Protein AF-A0A831YJP1-F1 (afdb_monomer)

Structure (mmCIF, N/CA/C/O backbone):
data_AF-A0A831YJP1-F1
#
_entry.id   AF-A0A831YJP1-F1
#
loop_
_atom_site.group_PDB
_atom_site.id
_atom_site.type_symbol
_atom_site.label_atom_id
_atom_site.label_alt_id
_atom_site.label_comp_id
_atom_site.label_asym_id
_atom_site.label_entity_id
_atom_site.label_seq_id
_atom_site.pdbx_PDB_ins_code
_atom_site.Cartn_x
_atom_site.Cartn_y
_atom_site.Cartn_z
_atom_site.occupancy
_atom_site.B_iso_or_equiv
_atom_site.auth_seq_id
_atom_site.auth_comp_id
_atom_site.auth_asym_id
_atom_site.auth_atom_id
_atom_site.pdbx_PDB_model_num
ATOM 1 N N . MET A 1 1 ? -65.475 -34.849 48.792 1.00 27.17 1 MET A N 1
ATOM 2 C CA . MET A 1 1 ? -64.487 -34.614 49.869 1.00 27.17 1 MET A CA 1
ATOM 3 C C . MET A 1 1 ? -63.079 -34.655 49.273 1.00 27.17 1 MET A C 1
ATOM 5 O O . MET A 1 1 ? -62.929 -35.262 48.223 1.00 27.17 1 MET A O 1
ATOM 9 N N . PRO A 1 2 ? -62.137 -33.878 49.832 1.00 44.00 2 PRO A N 1
ATOM 10 C CA . PRO A 1 2 ? -61.157 -33.043 49.120 1.00 44.00 2 PRO A CA 1
ATOM 11 C C . PRO A 1 2 ? -59.843 -33.809 48.836 1.00 44.00 2 PRO A C 1
ATOM 13 O O . PRO A 1 2 ? -59.709 -34.946 49.256 1.00 44.00 2 PRO A O 1
ATOM 16 N N . VAL A 1 3 ? -58.877 -33.321 48.050 1.00 41.84 3 VAL A N 1
ATOM 17 C CA . VAL A 1 3 ? -57.871 -32.316 48.442 1.00 41.84 3 VAL A CA 1
ATOM 18 C C . VAL A 1 3 ? -57.259 -31.677 47.187 1.00 41.84 3 VAL A C 1
ATOM 20 O O . VAL A 1 3 ? -56.782 -32.358 46.285 1.00 41.84 3 VAL A O 1
ATOM 23 N N . LYS A 1 4 ? -57.249 -30.337 47.172 1.00 40.97 4 LYS A N 1
ATOM 24 C CA . LYS A 1 4 ? -56.438 -29.494 46.285 1.00 40.97 4 LYS A CA 1
ATOM 25 C C . LYS A 1 4 ? -54.960 -29.663 46.647 1.00 40.97 4 LYS A C 1
ATOM 27 O O . LYS A 1 4 ? -54.576 -29.300 47.756 1.00 40.97 4 LYS A O 1
ATOM 32 N N . THR A 1 5 ? -54.117 -30.085 45.714 1.00 46.56 5 THR A N 1
ATOM 33 C CA . THR A 1 5 ? -52.662 -29.916 45.833 1.00 46.56 5 THR A CA 1
ATOM 34 C C . THR A 1 5 ? -52.236 -28.640 45.113 1.00 46.56 5 THR A C 1
ATOM 36 O O . THR A 1 5 ? -52.422 -28.460 43.912 1.00 46.56 5 THR A O 1
ATOM 39 N N . SER A 1 6 ? -51.735 -27.690 45.903 1.00 47.59 6 SER A N 1
ATOM 40 C CA . SER A 1 6 ? -51.303 -26.367 45.455 1.00 47.59 6 SER A CA 1
ATOM 41 C C . SER A 1 6 ? -49.931 -26.411 44.771 1.00 47.59 6 SER A C 1
ATOM 43 O O . SER A 1 6 ? -49.081 -27.237 45.105 1.00 47.59 6 SER A O 1
ATOM 45 N N . ARG A 1 7 ? -49.675 -25.429 43.894 1.00 47.22 7 ARG A N 1
ATOM 46 C CA . ARG A 1 7 ? -48.402 -25.145 43.193 1.00 47.22 7 ARG A CA 1
ATOM 47 C C . ARG A 1 7 ? -47.170 -24.931 44.103 1.00 47.22 7 ARG A C 1
ATOM 49 O O . ARG A 1 7 ? -46.103 -24.596 43.606 1.00 47.22 7 ARG A O 1
ATOM 56 N N . ARG A 1 8 ? -47.280 -25.129 45.422 1.00 47.12 8 ARG A N 1
ATOM 57 C CA . ARG A 1 8 ? -46.210 -24.910 46.412 1.00 47.12 8 ARG A CA 1
ATOM 58 C C . ARG A 1 8 ? -45.538 -26.189 46.933 1.00 47.12 8 ARG A C 1
ATOM 60 O O . ARG A 1 8 ? -44.626 -26.083 47.744 1.00 47.12 8 ARG A O 1
ATOM 67 N N . GLN A 1 9 ? -45.945 -27.375 46.470 1.00 42.53 9 GLN A N 1
ATOM 68 C CA . GLN A 1 9 ? -45.353 -28.663 46.881 1.00 42.53 9 GLN A CA 1
ATOM 69 C C . GLN A 1 9 ? -44.383 -29.293 45.869 1.00 42.53 9 GLN A C 1
ATOM 71 O O . GLN A 1 9 ? -43.769 -30.304 46.185 1.00 42.53 9 GLN A O 1
ATOM 76 N N . LEU A 1 10 ? -44.156 -28.674 44.706 1.00 40.41 10 LEU A N 1
ATOM 77 C CA . LEU A 1 10 ? -43.194 -29.171 43.708 1.00 40.41 10 LEU A CA 1
ATOM 78 C C . LEU A 1 10 ? -41.776 -28.572 43.853 1.00 40.41 10 LEU A C 1
ATOM 80 O O . LEU A 1 10 ? -40.971 -28.663 42.936 1.00 40.41 10 LEU A O 1
ATOM 84 N N . LEU A 1 11 ? -41.475 -27.934 44.992 1.00 38.19 11 LEU A N 1
ATOM 85 C CA . LEU A 1 11 ? -40.243 -27.158 45.220 1.00 38.19 11 LEU A CA 1
ATOM 86 C C . LEU A 1 11 ? -39.318 -27.723 46.317 1.00 38.19 11 LEU A C 1
ATOM 88 O O . LEU A 1 11 ? -38.477 -26.993 46.832 1.00 38.19 11 LEU A O 1
ATOM 92 N N . LYS A 1 12 ? -39.441 -29.000 46.708 1.00 39.44 12 LYS A N 1
ATOM 93 C CA . LYS A 1 12 ? -38.618 -29.560 47.806 1.00 39.44 12 LYS A CA 1
ATOM 94 C C . LYS A 1 12 ? -37.993 -30.939 47.583 1.00 39.44 12 LYS A C 1
ATOM 96 O O . LYS A 1 12 ? -37.593 -31.577 48.550 1.00 39.44 12 LYS A O 1
ATOM 101 N N . SER A 1 13 ? -37.820 -31.393 46.347 1.00 41.59 13 SER A N 1
ATOM 102 C CA . SER A 1 13 ? -37.167 -32.690 46.127 1.00 41.59 13 SER A CA 1
ATOM 103 C C . SER A 1 13 ? -36.478 -32.804 44.772 1.00 41.59 13 SER A C 1
ATOM 105 O O . SER A 1 13 ? -36.910 -33.604 43.961 1.00 41.59 13 SER A O 1
ATOM 107 N N . VAL A 1 14 ? -35.426 -32.010 44.542 1.00 43.00 14 VAL A N 1
ATOM 108 C CA . VAL A 1 14 ? -34.182 -32.437 43.865 1.00 43.00 14 VAL A CA 1
ATOM 109 C C . VAL A 1 14 ? -33.085 -31.473 44.336 1.00 43.00 14 VAL A C 1
ATOM 111 O O . VAL A 1 14 ? -32.805 -30.457 43.707 1.00 43.00 14 VAL A O 1
ATOM 114 N N . ALA A 1 15 ? -32.513 -31.749 45.504 1.00 40.78 15 ALA A N 1
ATOM 115 C CA . ALA A 1 15 ? -31.211 -31.220 45.885 1.00 40.78 15 ALA A CA 1
ATOM 116 C C . ALA A 1 15 ? -30.191 -32.321 45.570 1.00 40.78 15 ALA A C 1
ATOM 118 O O . ALA A 1 15 ? -30.368 -33.448 46.026 1.00 40.78 15 ALA A O 1
ATOM 119 N N . GLY A 1 16 ? -29.160 -31.999 44.786 1.00 42.72 16 GLY A N 1
ATOM 120 C CA . GLY A 1 16 ? -28.019 -32.888 44.549 1.00 42.72 16 GLY A CA 1
ATOM 121 C C . GLY A 1 16 ? -27.954 -33.517 43.157 1.00 42.72 16 GLY A C 1
ATOM 122 O O . GLY A 1 16 ? -28.048 -34.729 43.020 1.00 42.72 16 GLY A O 1
ATOM 123 N N . ALA A 1 17 ? -27.712 -32.702 42.132 1.00 35.84 17 ALA A N 1
ATOM 124 C CA . ALA A 1 17 ? -27.021 -33.146 40.923 1.00 35.84 17 ALA A CA 1
ATOM 125 C C . ALA A 1 17 ? -25.959 -32.084 40.594 1.00 35.84 17 ALA A C 1
ATOM 127 O O . ALA A 1 17 ? -26.296 -30.896 40.597 1.00 35.84 17 ALA A O 1
ATOM 128 N N . PRO A 1 18 ? -24.683 -32.447 40.375 1.00 38.06 18 PRO A N 1
ATOM 129 C CA . PRO A 1 18 ? -23.678 -31.470 39.994 1.00 38.06 18 PRO A CA 1
ATOM 130 C C . PRO A 1 18 ? -24.045 -30.935 38.609 1.00 38.06 18 PRO A C 1
ATOM 132 O O . PRO A 1 18 ? -24.164 -31.693 37.647 1.00 38.06 18 PRO A O 1
ATOM 135 N N . ALA A 1 19 ? -24.254 -29.624 38.515 1.00 35.25 19 ALA A N 1
ATOM 136 C CA . ALA A 1 19 ? -24.357 -28.948 37.236 1.00 35.25 19 ALA A CA 1
ATOM 137 C C . ALA A 1 19 ? -22.998 -29.075 36.535 1.00 35.25 19 ALA A C 1
ATOM 139 O O . ALA A 1 19 ? -22.045 -28.376 36.875 1.00 35.25 19 ALA A O 1
ATOM 140 N N . LEU A 1 20 ? -22.901 -29.994 35.572 1.00 35.22 20 LEU A N 1
ATOM 141 C CA . LEU A 1 20 ? -21.858 -29.946 34.558 1.00 35.22 20 LEU A CA 1
ATOM 142 C C . LEU A 1 20 ? -22.069 -28.652 33.769 1.00 35.22 20 LEU A C 1
ATOM 144 O O . LEU A 1 20 ? -22.924 -28.571 32.889 1.00 35.22 20 LEU A O 1
ATOM 148 N N . LEU A 1 21 ? -21.305 -27.622 34.129 1.00 36.91 21 LEU A N 1
ATOM 149 C CA . LEU A 1 21 ? -21.060 -26.465 33.282 1.00 36.91 21 LEU A CA 1
ATOM 150 C C . LEU A 1 21 ? -20.421 -26.989 31.994 1.00 36.91 21 LEU A C 1
ATOM 152 O O . LEU A 1 21 ? -19.225 -27.270 31.951 1.00 36.91 21 LEU A O 1
ATOM 156 N N . ALA A 1 22 ? -21.234 -27.172 30.956 1.00 37.84 22 ALA A N 1
ATOM 157 C CA . ALA A 1 22 ? -20.732 -27.363 29.609 1.00 37.84 22 ALA A CA 1
ATOM 158 C C . ALA A 1 22 ? -19.999 -26.074 29.221 1.00 37.84 22 ALA A C 1
ATOM 160 O O . ALA A 1 22 ? -20.621 -25.046 28.950 1.00 37.84 22 ALA A O 1
ATOM 161 N N . ALA A 1 23 ? -18.667 -26.118 29.268 1.00 36.44 23 ALA A N 1
ATOM 162 C CA . ALA A 1 23 ? -17.833 -25.087 28.676 1.00 36.44 23 ALA A CA 1
ATOM 163 C C . ALA A 1 23 ? -18.239 -24.928 27.200 1.00 36.44 23 ALA A C 1
ATOM 165 O O . ALA A 1 23 ? -18.487 -25.943 26.537 1.00 36.44 23 ALA A O 1
ATOM 166 N N . PRO A 1 24 ? -18.328 -23.698 26.663 1.00 36.41 24 PRO A N 1
ATOM 167 C CA . PRO A 1 24 ? -18.558 -23.524 25.240 1.00 36.41 24 PRO A CA 1
ATOM 168 C C . PRO A 1 24 ? -17.409 -24.216 24.510 1.00 36.41 24 PRO A C 1
ATOM 170 O O . PRO A 1 24 ? -16.239 -23.900 24.735 1.00 36.41 24 PRO A O 1
ATOM 173 N N . ALA A 1 25 ? -17.744 -25.210 23.688 1.00 34.69 25 ALA A N 1
ATOM 174 C CA . ALA A 1 25 ? -16.780 -25.853 22.819 1.00 34.69 25 ALA A CA 1
ATOM 175 C C . ALA A 1 25 ? -16.148 -24.756 21.961 1.00 34.69 25 ALA A C 1
ATOM 177 O O . ALA A 1 25 ? -16.832 -24.112 21.164 1.00 34.69 25 ALA A O 1
ATOM 178 N N . ALA A 1 26 ? -14.856 -24.509 22.176 1.00 34.62 26 ALA A N 1
ATOM 179 C CA . ALA A 1 26 ? -14.067 -23.688 21.285 1.00 34.62 26 ALA A CA 1
ATOM 180 C C . ALA A 1 26 ? -14.210 -24.302 19.891 1.00 34.62 26 ALA A C 1
ATOM 182 O O . ALA A 1 26 ? -13.785 -25.436 19.659 1.00 34.62 26 ALA A O 1
ATOM 183 N N . ILE A 1 27 ? -14.863 -23.577 18.986 1.00 33.47 27 ILE A N 1
ATOM 184 C CA . ILE A 1 27 ? -14.847 -23.908 17.569 1.00 33.47 27 ILE A CA 1
ATOM 185 C C . ILE A 1 27 ? -13.403 -23.659 17.145 1.00 33.47 27 ILE A C 1
ATOM 187 O O . ILE A 1 27 ? -13.009 -22.532 16.864 1.00 33.47 27 ILE A O 1
ATOM 191 N N . ALA A 1 28 ? -12.580 -24.702 17.207 1.00 35.19 28 ALA A N 1
ATOM 192 C CA . ALA A 1 28 ? -11.287 -24.700 16.561 1.00 35.19 28 ALA A CA 1
ATOM 193 C C . ALA A 1 28 ? -11.576 -24.610 15.062 1.00 35.19 28 ALA A C 1
ATOM 195 O O . ALA A 1 28 ? -11.965 -25.602 14.441 1.00 35.19 28 ALA A O 1
ATOM 196 N N . GLU A 1 29 ? -11.471 -23.405 14.497 1.00 37.47 29 GLU A N 1
ATOM 197 C CA . GLU A 1 29 ? -11.493 -23.239 13.052 1.00 37.47 29 GLU A CA 1
ATOM 198 C C . GLU A 1 29 ? -10.396 -24.129 12.479 1.00 37.47 29 GLU A C 1
ATOM 200 O O . GLU A 1 29 ? -9.206 -23.987 12.774 1.00 37.47 29 GLU A O 1
ATOM 205 N N . THR A 1 30 ? -10.828 -25.125 11.711 1.00 30.58 30 THR A N 1
ATOM 206 C CA . THR A 1 30 ? -9.914 -25.963 10.949 1.00 30.58 30 THR A CA 1
ATOM 207 C C . THR A 1 30 ? -9.191 -25.024 9.988 1.00 30.58 30 THR A C 1
ATOM 209 O O . THR A 1 30 ? -9.880 -24.324 9.241 1.00 30.58 30 THR A O 1
ATOM 212 N N . PRO A 1 31 ? -7.845 -24.958 10.002 1.00 39.12 31 PRO A N 1
ATOM 213 C CA . PRO A 1 31 ? -7.110 -24.122 9.067 1.00 39.12 31 PRO A CA 1
ATOM 214 C C . PRO A 1 31 ? -7.612 -24.418 7.661 1.00 39.12 31 PRO A C 1
ATOM 216 O O . PRO A 1 31 ? -7.690 -25.592 7.281 1.00 39.12 31 PRO A O 1
ATOM 219 N N . ALA A 1 32 ? -7.990 -23.373 6.922 1.00 40.81 32 ALA A N 1
ATOM 220 C CA . ALA A 1 32 ? -8.381 -23.518 5.529 1.00 40.81 32 ALA A CA 1
ATOM 221 C C . ALA A 1 32 ? -7.341 -24.396 4.822 1.00 40.81 32 ALA A C 1
ATOM 223 O O . ALA A 1 32 ? -6.133 -24.206 5.008 1.00 40.81 32 ALA A O 1
ATOM 224 N N . ALA A 1 33 ? -7.810 -25.401 4.077 1.00 37.28 33 ALA A N 1
ATOM 225 C CA . ALA A 1 33 ? -6.917 -26.273 3.331 1.00 37.28 33 ALA A CA 1
ATOM 226 C C . ALA A 1 33 ? -5.967 -25.397 2.494 1.00 37.28 33 ALA A C 1
ATOM 228 O O . ALA A 1 33 ? -6.440 -24.428 1.887 1.00 37.28 33 ALA A O 1
ATOM 229 N N . PRO A 1 34 ? -4.650 -25.681 2.487 1.00 44.47 34 PRO A N 1
ATOM 230 C CA . PRO A 1 34 ? -3.703 -24.883 1.724 1.00 44.47 34 PRO A CA 1
ATOM 231 C C . PRO A 1 34 ? -4.175 -24.841 0.273 1.00 44.47 34 PRO A C 1
ATOM 233 O O . PRO A 1 34 ? -4.423 -25.890 -0.332 1.00 44.47 34 PRO A O 1
ATOM 236 N N . ARG A 1 35 ? -4.355 -23.630 -0.265 1.00 47.94 35 ARG A N 1
ATOM 237 C CA . ARG A 1 35 ? -4.670 -23.477 -1.683 1.00 47.94 35 ARG A CA 1
ATOM 238 C C . ARG A 1 35 ? -3.503 -24.098 -2.454 1.00 47.94 35 ARG A C 1
ATOM 240 O O . ARG A 1 35 ? -2.353 -23.830 -2.106 1.00 47.94 35 ARG A O 1
ATOM 247 N N . PRO A 1 36 ? -3.752 -24.951 -3.459 1.00 44.16 36 PRO A N 1
ATOM 248 C CA . PRO A 1 36 ? -2.670 -25.439 -4.298 1.00 44.16 36 PRO A CA 1
ATOM 249 C C . PRO A 1 36 ? -1.957 -24.226 -4.906 1.00 44.16 36 PRO A C 1
ATOM 251 O O . PRO A 1 36 ? -2.581 -23.424 -5.603 1.00 44.16 36 PRO A O 1
ATOM 254 N N . THR A 1 37 ? -0.670 -24.061 -4.597 1.00 50.12 37 THR A N 1
ATOM 255 C CA . THR A 1 37 ? 0.146 -22.979 -5.147 1.00 50.12 37 THR A CA 1
ATOM 256 C C . THR A 1 37 ? 0.395 -23.284 -6.618 1.00 50.12 37 THR A C 1
ATOM 258 O O . THR A 1 37 ? 1.312 -24.015 -6.974 1.00 50.12 37 THR A O 1
ATOM 261 N N . ILE A 1 38 ? -0.468 -22.776 -7.493 1.00 50.62 38 ILE A N 1
ATOM 262 C CA . ILE A 1 38 ? -0.266 -22.894 -8.935 1.00 50.62 38 ILE A CA 1
ATOM 263 C C . ILE A 1 38 ? 0.802 -21.878 -9.317 1.00 50.62 38 ILE A C 1
ATOM 265 O O . ILE A 1 38 ? 0.577 -20.668 -9.225 1.00 50.62 38 ILE A O 1
ATOM 269 N N . LEU A 1 39 ? 1.962 -22.362 -9.762 1.00 55.75 39 LEU A N 1
ATOM 270 C CA . LEU A 1 39 ? 2.946 -21.487 -10.376 1.00 55.75 39 LEU A CA 1
ATOM 271 C C . LEU A 1 39 ? 2.357 -20.714 -11.537 1.00 55.75 39 LEU A C 1
ATOM 273 O O . LEU A 1 39 ? 1.708 -21.275 -12.424 1.00 55.75 39 LEU A O 1
ATOM 277 N N . ARG A 1 40 ? 2.731 -19.442 -11.618 1.00 62.91 40 ARG A N 1
ATOM 278 C CA . ARG A 1 40 ? 2.495 -18.671 -12.831 1.00 62.91 40 ARG A CA 1
ATOM 279 C C . ARG A 1 40 ? 3.438 -19.168 -13.931 1.00 62.91 40 ARG A C 1
ATOM 281 O O . ARG A 1 40 ? 4.614 -19.417 -13.651 1.00 62.91 40 ARG A O 1
ATOM 288 N N . PRO A 1 41 ? 2.982 -19.298 -15.184 1.00 58.75 41 PRO A N 1
ATOM 289 C CA . PRO A 1 41 ? 3.887 -19.502 -16.310 1.00 58.75 41 PRO A CA 1
ATOM 290 C C . PRO A 1 41 ? 5.027 -18.465 -16.285 1.00 58.75 41 PRO A C 1
ATOM 292 O O . PRO A 1 41 ? 4.762 -17.274 -16.142 1.00 58.75 41 PRO A O 1
ATOM 295 N N . GLY A 1 42 ? 6.285 -18.911 -16.388 1.00 64.75 42 GLY A N 1
ATOM 296 C CA . GLY A 1 42 ? 7.469 -18.035 -16.299 1.00 64.75 42 GLY A CA 1
ATOM 297 C C . GLY A 1 42 ? 8.097 -17.893 -14.903 1.00 64.75 42 GLY A C 1
ATOM 298 O O . GLY A 1 42 ? 9.110 -17.212 -14.767 1.00 64.75 42 GLY A O 1
ATOM 299 N N . SER A 1 43 ? 7.538 -18.569 -13.897 1.00 69.44 43 SER A N 1
ATOM 300 C CA . SER A 1 43 ? 8.105 -18.710 -12.548 1.00 69.44 43 SER A CA 1
ATOM 301 C C . SER A 1 43 ? 9.551 -19.215 -12.551 1.00 69.44 43 SER A C 1
ATOM 303 O O . SER A 1 43 ? 9.886 -20.146 -13.285 1.00 69.44 43 SER A O 1
ATOM 305 N N . ILE A 1 44 ? 10.400 -18.637 -11.692 1.00 70.06 44 ILE A N 1
ATOM 306 C CA . ILE A 1 44 ? 11.797 -19.064 -11.522 1.00 70.06 44 ILE A CA 1
ATOM 307 C C . ILE A 1 44 ? 11.854 -20.209 -10.493 1.00 70.06 44 ILE A C 1
ATOM 309 O O . ILE A 1 44 ? 11.460 -20.008 -9.340 1.00 70.06 44 ILE A O 1
ATOM 313 N N . PRO A 1 45 ? 12.365 -21.401 -10.853 1.00 72.00 45 PRO A N 1
ATOM 314 C CA . PRO A 1 45 ? 12.561 -22.488 -9.897 1.00 72.00 45 PRO A CA 1
ATOM 315 C C . PRO A 1 45 ? 13.568 -22.120 -8.799 1.00 72.00 45 PRO A C 1
ATOM 317 O O . PRO A 1 45 ? 14.623 -21.551 -9.085 1.00 72.00 45 PRO A O 1
ATOM 320 N N . VAL A 1 46 ? 13.313 -22.531 -7.548 1.00 70.88 46 VAL A N 1
ATOM 321 C CA . VAL A 1 46 ? 14.264 -22.332 -6.429 1.00 70.88 46 VAL A CA 1
ATOM 322 C C . VAL A 1 46 ? 15.649 -22.884 -6.768 1.00 70.88 46 VAL A C 1
ATOM 324 O O . VAL A 1 46 ? 16.662 -22.256 -6.467 1.00 70.88 46 VAL A O 1
ATOM 327 N N . SER A 1 47 ? 15.696 -24.050 -7.420 1.00 74.81 47 SER A N 1
ATOM 328 C CA . SER A 1 47 ? 16.935 -24.753 -7.767 1.00 74.81 47 SER A CA 1
ATOM 329 C C . SER A 1 47 ? 17.848 -23.961 -8.701 1.00 74.81 47 SER A C 1
ATOM 331 O O . SER A 1 47 ? 19.058 -24.166 -8.675 1.00 74.81 47 SER A O 1
ATOM 333 N N . THR A 1 48 ? 17.290 -23.065 -9.518 1.00 78.88 48 THR A N 1
ATOM 334 C CA . THR A 1 48 ? 18.055 -22.216 -10.439 1.00 78.88 48 THR A CA 1
ATOM 335 C C . THR A 1 48 ? 18.083 -20.759 -10.000 1.00 78.88 48 THR A C 1
ATOM 337 O O . THR A 1 48 ? 18.824 -19.982 -10.586 1.00 78.88 48 THR A O 1
ATOM 340 N N . LEU A 1 49 ? 17.348 -20.372 -8.951 1.00 77.56 49 LEU A N 1
ATOM 341 C CA . LEU A 1 49 ? 17.193 -18.984 -8.511 1.00 77.56 49 LEU A CA 1
ATOM 342 C C . LEU A 1 49 ? 18.516 -18.189 -8.479 1.00 77.56 49 LEU A C 1
ATOM 344 O O . LEU A 1 49 ? 18.538 -17.113 -9.072 1.00 77.56 49 LEU A O 1
ATOM 348 N N . PRO A 1 50 ? 19.639 -18.693 -7.916 1.00 81.88 50 PRO A N 1
ATOM 349 C CA . PRO A 1 50 ? 20.894 -17.938 -7.892 1.00 81.88 50 PRO A CA 1
ATOM 350 C C . PRO A 1 50 ? 21.437 -17.554 -9.276 1.00 81.88 50 PRO A C 1
ATOM 352 O O . PRO A 1 50 ? 22.014 -16.481 -9.411 1.00 81.88 50 PRO A O 1
ATOM 355 N N . SER A 1 51 ? 21.232 -18.369 -10.322 1.00 84.62 51 SER A N 1
ATOM 356 C CA . SER A 1 51 ? 21.740 -18.061 -11.671 1.00 84.62 51 SER A CA 1
ATOM 357 C C . SER A 1 51 ? 20.987 -16.922 -12.364 1.00 84.62 51 SER A C 1
ATOM 359 O O . SER A 1 51 ? 21.427 -16.436 -13.410 1.00 84.62 51 SER A O 1
ATOM 361 N N . HIS A 1 52 ? 19.857 -16.497 -11.794 1.00 85.31 52 HIS A N 1
ATOM 362 C CA . HIS A 1 52 ? 19.062 -15.379 -12.285 1.00 85.31 52 HIS A CA 1
ATOM 363 C C . HIS A 1 52 ? 19.446 -14.042 -11.653 1.00 85.31 52 HIS A C 1
ATOM 365 O O . HIS A 1 52 ? 18.871 -13.043 -12.057 1.00 85.31 52 HIS A O 1
ATOM 371 N N . TYR A 1 53 ? 20.380 -13.983 -10.703 1.00 87.12 53 TYR A N 1
ATOM 372 C CA . TYR A 1 53 ? 20.798 -12.724 -10.082 1.00 87.12 53 TYR A CA 1
ATOM 373 C C . TYR A 1 53 ? 22.263 -12.425 -10.379 1.00 87.12 53 TYR A C 1
ATOM 375 O O . TYR A 1 53 ? 23.113 -13.312 -10.332 1.00 87.12 53 TYR A O 1
ATOM 383 N N . ASP A 1 54 ? 22.545 -11.152 -10.634 1.00 87.62 54 ASP A N 1
ATOM 384 C CA . ASP A 1 54 ? 23.900 -10.619 -10.725 1.00 87.62 54 ASP A CA 1
ATOM 385 C C . ASP A 1 54 ? 24.256 -10.027 -9.358 1.00 87.62 54 ASP A C 1
ATOM 387 O O . ASP A 1 54 ? 23.916 -8.886 -9.046 1.00 87.62 54 ASP A O 1
ATOM 391 N N . VAL A 1 55 ? 24.847 -10.857 -8.496 1.00 85.75 55 VAL A N 1
ATOM 392 C CA . VAL A 1 55 ? 25.195 -10.489 -7.117 1.00 85.75 55 VAL A CA 1
ATOM 393 C C . VAL A 1 55 ? 26.655 -10.065 -7.017 1.00 85.75 55 VAL A C 1
ATOM 395 O O . VAL A 1 55 ? 27.525 -10.695 -7.617 1.00 85.75 55 VAL A O 1
ATOM 398 N N . GLU A 1 56 ? 26.927 -9.030 -6.223 1.00 82.69 56 GLU A N 1
ATOM 399 C CA . GLU A 1 56 ? 28.298 -8.596 -5.943 1.00 82.69 56 GLU A CA 1
ATOM 400 C C . GLU A 1 56 ? 29.061 -9.707 -5.194 1.00 82.69 56 GLU A C 1
ATOM 402 O O . GLU A 1 56 ? 28.614 -10.144 -4.122 1.00 82.69 56 GLU A O 1
ATOM 407 N N . PRO A 1 57 ? 30.203 -10.188 -5.718 1.00 82.12 57 PRO A N 1
ATOM 408 C CA . PRO A 1 57 ? 31.003 -11.192 -5.032 1.00 82.12 57 PRO A CA 1
ATOM 409 C C . PRO A 1 57 ? 31.443 -10.725 -3.637 1.00 82.12 57 PRO A C 1
ATOM 411 O O . PRO A 1 57 ? 31.851 -9.588 -3.432 1.00 82.12 57 PRO A O 1
ATOM 414 N N . GLY A 1 58 ? 31.392 -11.627 -2.656 1.00 82.88 58 GLY A N 1
ATOM 415 C CA . GLY A 1 58 ? 31.862 -11.352 -1.292 1.00 82.88 58 GLY A CA 1
ATOM 416 C C . GLY A 1 58 ? 30.874 -10.605 -0.386 1.00 82.88 58 GLY A C 1
ATOM 417 O O . GLY A 1 58 ? 31.109 -10.553 0.819 1.00 82.88 58 GLY A O 1
ATOM 418 N N . VAL A 1 59 ? 29.748 -10.102 -0.908 1.00 81.56 59 VAL A N 1
ATOM 419 C CA . VAL A 1 59 ? 28.683 -9.490 -0.098 1.00 81.56 59 VAL A CA 1
ATOM 420 C C . VAL A 1 59 ? 27.496 -10.441 0.032 1.00 81.56 59 VAL A C 1
ATOM 422 O O . VAL A 1 59 ? 26.916 -10.899 -0.951 1.00 81.56 59 VAL A O 1
ATOM 425 N N . HIS A 1 60 ? 27.087 -10.715 1.269 1.00 80.81 60 HIS A N 1
ATOM 426 C CA . HIS A 1 60 ? 25.854 -11.443 1.564 1.00 80.81 60 HIS A CA 1
ATOM 427 C C . HIS A 1 60 ? 24.761 -10.455 1.967 1.00 80.81 60 HIS A C 1
ATOM 429 O O . HIS A 1 60 ? 24.659 -10.068 3.128 1.00 80.81 60 HIS A O 1
ATOM 435 N N . ASN A 1 61 ? 23.959 -10.024 0.995 1.00 78.19 61 ASN A N 1
ATOM 436 C CA . ASN A 1 61 ? 22.855 -9.101 1.237 1.00 78.19 61 ASN A CA 1
ATOM 437 C C . ASN A 1 61 ? 21.653 -9.839 1.861 1.00 78.19 61 ASN A C 1
ATOM 439 O O . ASN A 1 61 ? 21.081 -10.722 1.225 1.00 78.19 61 ASN A O 1
ATOM 443 N N . LEU A 1 62 ? 21.276 -9.460 3.086 1.00 84.31 62 LEU A N 1
ATOM 444 C CA . LEU A 1 62 ? 20.114 -9.987 3.819 1.00 84.31 62 LEU A CA 1
ATOM 445 C C . LEU A 1 62 ? 18.982 -8.945 3.961 1.00 84.31 62 LEU A C 1
ATOM 447 O O . LEU A 1 62 ? 18.072 -9.117 4.765 1.00 84.31 62 LEU A O 1
ATOM 451 N N . GLU A 1 63 ? 19.016 -7.878 3.158 1.00 86.31 63 GLU A N 1
ATOM 452 C CA . GLU A 1 63 ? 18.131 -6.705 3.237 1.00 86.31 63 GLU A CA 1
ATOM 453 C C . GLU A 1 63 ? 17.019 -6.711 2.169 1.00 86.31 63 GLU A C 1
ATOM 455 O O . GLU A 1 63 ? 16.519 -5.660 1.770 1.00 86.31 63 GLU A O 1
ATOM 460 N N . ALA A 1 64 ? 16.580 -7.889 1.707 1.00 83.12 64 ALA A N 1
ATOM 461 C CA . ALA A 1 64 ? 15.501 -8.014 0.711 1.00 83.12 64 ALA A CA 1
ATOM 462 C C . ALA A 1 64 ? 14.186 -7.325 1.143 1.00 83.12 64 ALA A C 1
ATOM 464 O O . ALA A 1 64 ? 13.394 -6.893 0.298 1.00 83.12 64 ALA A O 1
ATOM 465 N N . GLY A 1 65 ? 13.979 -7.185 2.459 1.00 83.69 65 GLY A N 1
ATOM 466 C CA . GLY A 1 65 ? 12.864 -6.453 3.053 1.00 83.69 65 GLY A CA 1
ATOM 467 C C . GLY A 1 65 ? 12.967 -4.926 2.936 1.00 83.69 65 GLY A C 1
ATOM 468 O O . GLY A 1 65 ? 11.935 -4.253 2.997 1.00 83.69 65 GLY A O 1
ATOM 469 N N . TYR A 1 66 ? 14.167 -4.371 2.747 1.00 85.44 66 TYR A N 1
ATOM 470 C CA . TYR A 1 66 ? 14.347 -2.956 2.431 1.00 85.44 66 TYR A CA 1
ATOM 471 C C . TYR A 1 66 ? 14.057 -2.722 0.942 1.00 85.44 66 TYR A C 1
ATOM 473 O O . TYR A 1 66 ? 13.100 -2.019 0.612 1.00 85.44 66 TYR A O 1
ATOM 481 N N . TRP A 1 67 ? 14.778 -3.413 0.052 1.00 87.38 67 TRP A N 1
ATOM 482 C CA . TRP A 1 67 ? 14.370 -3.657 -1.336 1.00 87.38 67 TRP A CA 1
ATOM 483 C C . TRP A 1 67 ? 15.037 -4.934 -1.863 1.00 87.38 67 TRP A C 1
ATOM 485 O O . TRP A 1 67 ? 16.151 -5.269 -1.459 1.00 87.38 67 TRP A O 1
ATOM 495 N N . SER A 1 68 ? 14.377 -5.653 -2.775 1.00 87.06 68 SER A N 1
ATOM 496 C CA . SER A 1 68 ? 14.985 -6.843 -3.382 1.00 87.06 68 SER A CA 1
ATOM 497 C C . SER A 1 68 ? 15.767 -6.485 -4.639 1.00 87.06 68 SER A C 1
ATOM 499 O O . SER A 1 68 ? 15.400 -5.584 -5.395 1.00 87.06 68 SER A O 1
ATOM 501 N N . MET A 1 69 ? 16.851 -7.221 -4.884 1.00 88.12 69 MET A N 1
ATOM 502 C CA . MET A 1 69 ? 17.548 -7.154 -6.166 1.00 88.12 69 MET A CA 1
ATOM 503 C C . MET A 1 69 ? 16.600 -7.587 -7.285 1.00 88.12 69 MET A C 1
ATOM 505 O O . MET A 1 69 ? 15.820 -8.518 -7.114 1.00 88.12 69 MET A O 1
ATOM 509 N N . MET A 1 70 ? 16.685 -6.937 -8.441 1.00 90.62 70 MET A N 1
ATOM 510 C CA . MET A 1 70 ? 16.008 -7.413 -9.643 1.00 90.62 70 MET A CA 1
ATOM 511 C C . MET A 1 70 ? 16.765 -8.638 -10.171 1.00 90.62 70 MET A C 1
ATOM 513 O O . MET A 1 70 ? 17.982 -8.539 -10.350 1.00 90.62 70 MET A O 1
ATOM 517 N N . PRO A 1 71 ? 16.111 -9.775 -10.465 1.00 88.31 71 PRO A N 1
ATOM 518 C CA . PRO A 1 71 ? 16.768 -10.795 -11.265 1.00 88.31 71 PRO A CA 1
ATOM 519 C C . PRO A 1 71 ? 17.027 -10.254 -12.671 1.00 88.31 71 PRO A C 1
ATOM 521 O O . PRO A 1 71 ? 16.336 -9.350 -13.143 1.00 88.31 71 PRO A O 1
ATOM 524 N N . ARG A 1 72 ? 18.005 -10.840 -13.356 1.00 90.25 72 ARG A N 1
ATOM 525 C CA . ARG A 1 72 ? 18.531 -10.421 -14.654 1.00 90.25 72 ARG A CA 1
ATOM 526 C C . ARG A 1 72 ? 17.429 -10.146 -15.672 1.00 90.25 72 ARG A C 1
ATOM 528 O O . ARG A 1 72 ? 17.454 -9.105 -16.305 1.00 90.25 72 ARG A O 1
ATOM 535 N N . VAL A 1 73 ? 16.393 -10.987 -15.733 1.00 89.50 73 VAL A N 1
ATOM 536 C CA . VAL A 1 73 ? 15.237 -10.777 -16.627 1.00 89.50 73 VAL A CA 1
ATOM 537 C C . VAL A 1 73 ? 14.498 -9.455 -16.364 1.00 89.50 73 VAL A C 1
ATOM 539 O O . VAL A 1 73 ? 14.111 -8.761 -17.304 1.00 89.50 73 VAL A O 1
ATOM 542 N N . VAL A 1 74 ? 14.337 -9.067 -15.095 1.00 92.94 74 VAL A N 1
ATOM 543 C CA . VAL A 1 74 ? 13.707 -7.799 -14.698 1.00 92.94 74 VAL A CA 1
ATOM 544 C C . VAL A 1 74 ? 14.675 -6.637 -14.918 1.00 92.94 74 VAL A C 1
ATOM 546 O O . VAL A 1 74 ? 14.271 -5.605 -15.447 1.00 92.94 74 VAL A O 1
ATOM 549 N N . ALA A 1 75 ? 15.954 -6.807 -14.572 1.00 94.69 75 ALA A N 1
ATOM 550 C CA . ALA A 1 75 ? 16.980 -5.782 -14.767 1.00 94.69 75 ALA A CA 1
ATOM 551 C C . ALA A 1 75 ? 17.185 -5.443 -16.257 1.00 94.69 75 ALA A C 1
ATOM 553 O O . ALA A 1 75 ? 17.218 -4.271 -16.631 1.00 94.69 75 ALA A O 1
ATOM 554 N N . GLU A 1 76 ? 17.246 -6.454 -17.124 1.00 96.06 76 GLU A N 1
ATOM 555 C CA . GLU A 1 76 ? 17.343 -6.308 -18.578 1.00 96.06 76 GLU A CA 1
ATOM 556 C C . GLU A 1 76 ? 16.089 -5.654 -19.167 1.00 96.06 76 GLU A C 1
ATOM 558 O O . GLU A 1 76 ? 16.191 -4.791 -20.041 1.00 96.06 76 GLU A O 1
ATOM 563 N N . ALA A 1 77 ? 14.893 -6.023 -18.692 1.00 96.12 77 ALA A N 1
ATOM 564 C CA . ALA A 1 77 ? 13.657 -5.352 -19.091 1.00 96.12 77 ALA A CA 1
ATOM 565 C C . ALA A 1 77 ? 13.659 -3.875 -18.674 1.00 96.12 77 ALA A C 1
ATOM 567 O O . ALA A 1 77 ? 13.362 -3.011 -19.498 1.00 96.12 77 ALA A O 1
ATOM 568 N N . PHE A 1 78 ? 14.072 -3.567 -17.443 1.00 97.56 78 PHE A N 1
ATOM 569 C CA . PHE A 1 78 ? 14.166 -2.194 -16.956 1.00 97.56 78 PHE A CA 1
ATOM 570 C C . PHE A 1 78 ? 15.170 -1.353 -17.755 1.00 97.56 78 PHE A C 1
ATOM 572 O O . PHE A 1 78 ? 14.869 -0.212 -18.116 1.00 97.56 78 PHE A O 1
ATOM 579 N N . ALA A 1 79 ? 16.335 -1.916 -18.090 1.00 98.12 79 ALA A N 1
ATOM 580 C CA . ALA A 1 79 ? 17.336 -1.255 -18.923 1.00 98.12 79 ALA A CA 1
ATOM 581 C C . ALA A 1 79 ? 16.803 -0.962 -20.337 1.00 98.12 79 ALA A C 1
ATOM 583 O O . ALA A 1 79 ? 16.944 0.162 -20.827 1.00 98.12 79 ALA A O 1
ATOM 584 N N . ARG A 1 80 ? 16.125 -1.934 -20.967 1.00 97.94 80 ARG A N 1
ATOM 585 C CA . ARG A 1 80 ? 15.478 -1.745 -22.277 1.00 97.94 80 ARG A CA 1
ATOM 586 C C . ARG A 1 80 ? 14.400 -0.666 -22.230 1.00 97.94 80 ARG A C 1
ATOM 588 O O . ARG A 1 80 ? 14.480 0.287 -22.998 1.00 97.94 80 ARG A O 1
ATOM 595 N N . HIS A 1 81 ? 13.464 -0.743 -21.281 1.00 96.94 81 HIS A N 1
ATOM 596 C CA . HIS A 1 81 ? 12.416 0.269 -21.124 1.00 96.94 81 HIS A CA 1
ATOM 597 C C . HIS A 1 81 ? 12.996 1.663 -20.860 1.00 96.94 81 HIS A C 1
ATOM 599 O O . HIS A 1 81 ? 12.485 2.652 -21.377 1.00 96.94 81 HIS A O 1
ATOM 605 N N . THR A 1 82 ? 14.095 1.761 -20.107 1.00 97.44 82 THR A N 1
ATOM 606 C CA . THR A 1 82 ? 14.790 3.037 -19.886 1.00 97.44 82 THR A CA 1
ATOM 607 C C . THR A 1 82 ? 15.317 3.612 -21.199 1.00 97.44 82 THR A C 1
ATOM 609 O O . THR A 1 82 ? 15.111 4.796 -21.474 1.00 97.44 82 THR A O 1
ATOM 612 N N . ALA A 1 83 ? 15.962 2.797 -22.035 1.00 97.38 83 ALA A N 1
ATOM 613 C CA . ALA A 1 83 ? 16.434 3.233 -23.347 1.00 97.38 83 ALA A CA 1
ATOM 614 C C . ALA A 1 83 ? 15.274 3.638 -24.274 1.00 97.38 83 ALA A C 1
ATOM 616 O O . ALA A 1 83 ? 15.356 4.666 -24.948 1.00 97.38 83 ALA A O 1
ATOM 617 N N . ASP A 1 84 ? 14.180 2.876 -24.273 1.00 93.50 84 ASP A N 1
ATOM 618 C CA . ASP A 1 84 ? 13.023 3.118 -25.137 1.00 93.50 84 ASP A CA 1
ATOM 619 C C . ASP A 1 84 ? 12.259 4.385 -24.743 1.00 93.50 84 ASP A C 1
ATOM 621 O O . ASP A 1 84 ? 11.965 5.212 -25.607 1.00 93.50 84 ASP A O 1
ATOM 625 N N . VAL A 1 85 ? 12.019 4.604 -23.445 1.00 93.81 85 VAL A N 1
ATOM 626 C CA . VAL A 1 85 ? 11.402 5.837 -22.931 1.00 93.81 85 VAL A CA 1
ATOM 627 C C . VAL A 1 85 ? 12.258 7.058 -23.269 1.00 93.81 85 VAL A C 1
ATOM 629 O O . VAL A 1 85 ? 11.716 8.083 -23.676 1.00 93.81 85 VAL A O 1
ATOM 632 N N . ASN A 1 86 ? 13.588 6.967 -23.155 1.00 94.88 86 ASN A N 1
ATOM 633 C CA . ASN A 1 86 ? 14.473 8.076 -23.528 1.00 94.88 86 ASN A CA 1
ATOM 634 C C . ASN A 1 86 ? 14.459 8.348 -25.038 1.00 94.88 86 ASN A C 1
ATOM 636 O O . ASN A 1 86 ? 14.439 9.507 -25.451 1.00 94.88 86 ASN A O 1
ATOM 640 N N . ARG A 1 87 ? 14.432 7.293 -25.864 1.00 93.62 87 ARG A N 1
ATOM 641 C CA . ARG A 1 87 ? 14.378 7.413 -27.327 1.00 93.62 87 ARG A CA 1
ATOM 642 C C . ARG A 1 87 ? 13.051 8.007 -27.802 1.00 93.62 87 ARG A C 1
ATOM 644 O O . ARG A 1 87 ? 13.054 8.880 -28.663 1.00 93.62 87 ARG A O 1
ATOM 651 N N . ALA A 1 88 ? 11.930 7.532 -27.262 1.00 90.62 88 ALA A N 1
ATOM 652 C CA . ALA A 1 88 ? 10.593 7.953 -27.679 1.00 90.62 88 ALA A CA 1
ATOM 653 C C . ALA A 1 88 ? 10.125 9.254 -26.996 1.00 90.62 88 ALA A C 1
ATOM 655 O O . ALA A 1 88 ? 9.282 9.974 -27.537 1.00 90.62 88 ALA A O 1
ATOM 656 N N . ASN A 1 89 ? 10.691 9.579 -25.829 1.00 92.00 89 ASN A N 1
ATOM 657 C CA . ASN A 1 89 ? 10.511 10.830 -25.094 1.00 92.00 89 ASN A CA 1
ATOM 658 C C . ASN A 1 89 ? 9.017 11.213 -24.945 1.00 92.00 89 ASN A C 1
ATOM 660 O O . ASN A 1 89 ? 8.151 10.373 -24.682 1.00 92.00 89 ASN A O 1
ATOM 664 N N . ALA A 1 90 ? 8.692 12.495 -25.110 1.00 91.56 90 ALA A N 1
ATOM 665 C CA . ALA A 1 90 ? 7.378 13.067 -24.886 1.00 91.56 90 ALA A CA 1
ATOM 666 C C . ALA A 1 90 ? 6.304 12.489 -25.813 1.00 91.56 90 ALA A C 1
ATOM 668 O O . ALA A 1 90 ? 5.134 12.517 -25.446 1.00 91.56 90 ALA A O 1
ATOM 669 N N . VAL A 1 91 ? 6.673 11.951 -26.979 1.00 89.69 91 VAL A N 1
ATOM 670 C CA . VAL A 1 91 ? 5.727 11.345 -27.929 1.00 89.69 91 VAL A CA 1
ATOM 671 C C . VAL A 1 91 ? 5.073 10.109 -27.299 1.00 89.69 91 VAL A C 1
ATOM 673 O O . VAL A 1 91 ? 3.850 9.964 -27.323 1.00 89.69 91 VAL A O 1
ATOM 676 N N . TRP A 1 92 ? 5.869 9.269 -26.634 1.00 91.06 92 TRP A N 1
ATOM 677 C CA . TRP A 1 92 ? 5.366 8.113 -25.890 1.00 91.06 92 TRP A CA 1
ATOM 678 C C . TRP A 1 92 ? 4.627 8.526 -24.612 1.00 91.06 92 TRP A C 1
ATOM 680 O O . TRP A 1 92 ? 3.525 8.046 -24.339 1.00 91.06 92 TRP A O 1
ATOM 690 N N . ALA A 1 93 ? 5.192 9.470 -23.849 1.00 89.12 93 ALA A N 1
ATOM 691 C CA . ALA A 1 93 ? 4.612 9.904 -22.575 1.00 89.12 93 ALA A CA 1
ATOM 692 C C . ALA A 1 93 ? 3.261 10.627 -22.741 1.00 89.12 93 ALA A C 1
ATOM 694 O O . ALA A 1 93 ? 2.388 10.523 -21.881 1.00 89.12 93 ALA A O 1
ATOM 695 N N . ARG A 1 94 ? 3.069 11.340 -23.859 1.00 87.50 94 ARG A N 1
ATOM 696 C CA . ARG A 1 94 ? 1.808 12.014 -24.209 1.00 87.50 94 ARG A CA 1
ATOM 697 C C . ARG A 1 94 ? 0.821 11.111 -24.953 1.00 87.50 94 ARG A C 1
ATOM 699 O O . ARG A 1 94 ? -0.260 11.586 -25.280 1.00 87.50 94 ARG A O 1
ATOM 706 N N . ASN A 1 95 ? 1.148 9.832 -25.167 1.00 85.56 95 ASN A N 1
ATOM 707 C CA . ASN A 1 95 ? 0.284 8.843 -25.826 1.00 85.56 95 ASN A CA 1
ATOM 708 C C . ASN A 1 95 ? -0.127 9.238 -27.253 1.00 85.56 95 ASN A C 1
ATOM 710 O O . ASN A 1 95 ? -1.267 9.024 -27.655 1.00 85.56 95 ASN A O 1
ATOM 714 N N . VAL A 1 96 ? 0.791 9.839 -28.013 1.00 82.75 96 VAL A N 1
ATOM 715 C CA . VAL A 1 96 ? 0.528 10.272 -29.399 1.00 82.75 96 VAL A CA 1
ATOM 716 C C . VAL A 1 96 ? 1.098 9.301 -30.444 1.00 82.75 96 VAL A C 1
ATOM 718 O O . VAL A 1 96 ? 1.130 9.623 -31.629 1.00 82.75 96 VAL A O 1
ATOM 721 N N . LEU A 1 97 ? 1.559 8.115 -30.024 1.00 78.12 97 LEU A N 1
ATOM 722 C CA . LEU A 1 97 ? 2.010 7.063 -30.937 1.00 78.12 97 LEU A CA 1
ATOM 723 C C . LEU A 1 97 ? 0.814 6.324 -31.575 1.00 78.12 97 LEU A C 1
ATOM 725 O O . LEU A 1 97 ? -0.223 6.144 -30.925 1.00 78.12 97 LEU A O 1
ATOM 729 N N . PRO A 1 98 ? 0.947 5.854 -32.831 1.00 75.50 98 PRO A N 1
ATOM 730 C CA . PRO A 1 98 ? -0.054 4.999 -33.464 1.00 75.50 98 PRO A CA 1
ATOM 731 C C . PRO A 1 98 ? -0.338 3.732 -32.644 1.00 75.50 98 PRO A C 1
ATOM 733 O O . PRO A 1 98 ? 0.550 3.192 -31.992 1.00 75.50 98 PRO A O 1
ATOM 736 N N . GLY A 1 99 ? -1.580 3.241 -32.685 1.00 74.50 99 GLY A N 1
ATOM 737 C CA . GLY A 1 99 ? -1.975 2.004 -31.993 1.00 74.50 99 GLY A CA 1
ATOM 738 C C . GLY A 1 99 ? -2.303 2.160 -30.503 1.00 74.50 99 GLY A C 1
ATOM 739 O O . GLY A 1 99 ? -2.636 1.173 -29.855 1.00 74.50 99 GLY A O 1
ATOM 740 N N . GLY A 1 100 ? -2.258 3.381 -29.952 1.00 71.94 100 GLY A N 1
ATOM 741 C CA . GLY A 1 100 ? -2.565 3.630 -28.536 1.00 71.94 100 GLY A CA 1
ATOM 742 C C . GLY A 1 100 ? -1.471 3.151 -27.576 1.00 71.94 100 GLY A C 1
ATOM 743 O O . GLY A 1 100 ? -1.702 3.065 -26.367 1.00 71.94 100 GLY A O 1
ATOM 744 N N . GLU A 1 101 ? -0.289 2.840 -28.111 1.00 79.75 101 GLU A N 1
ATOM 745 C CA . GLU A 1 101 ? 0.904 2.529 -27.335 1.00 79.75 101 GLU A CA 1
ATOM 746 C C . GLU A 1 101 ? 1.450 3.804 -26.681 1.00 79.75 101 GLU A C 1
ATOM 748 O O . GLU A 1 101 ? 1.506 4.876 -27.284 1.00 79.75 101 GLU A O 1
ATOM 753 N N . GLY A 1 102 ? 1.829 3.715 -25.411 1.00 89.31 102 GLY A N 1
ATOM 754 C CA . GLY A 1 102 ? 2.256 4.881 -24.650 1.00 89.31 102 GLY A CA 1
ATOM 755 C C . GLY A 1 102 ? 2.126 4.671 -23.153 1.00 89.31 102 GLY A C 1
ATOM 756 O O . GLY A 1 102 ? 1.819 3.573 -22.674 1.00 89.31 102 GLY A O 1
ATOM 757 N N . TRP A 1 103 ? 2.332 5.755 -22.413 1.00 92.25 103 TRP A N 1
ATOM 758 C CA . TRP A 1 103 ? 2.289 5.750 -20.957 1.00 92.25 103 TRP A CA 1
ATOM 759 C C . TRP A 1 103 ? 1.010 5.137 -20.370 1.00 92.25 103 TRP A C 1
ATOM 761 O O . TRP A 1 103 ? 1.089 4.300 -19.474 1.00 92.25 103 TRP A O 1
ATOM 771 N N . TYR A 1 104 ? -0.171 5.494 -20.878 1.00 90.69 104 TYR A N 1
ATOM 772 C CA . TYR A 1 104 ? -1.435 5.004 -20.325 1.00 90.69 104 TYR A CA 1
ATOM 773 C C . TYR A 1 104 ? -1.623 3.503 -20.535 1.00 90.69 104 TYR A C 1
ATOM 775 O O . TYR A 1 104 ? -2.172 2.828 -19.665 1.00 90.69 104 TYR A O 1
ATOM 783 N N . ALA A 1 105 ? -1.160 2.961 -21.664 1.00 91.88 105 ALA A N 1
ATOM 784 C CA . ALA A 1 105 ? -1.186 1.522 -21.892 1.00 91.88 105 ALA A CA 1
ATOM 785 C C . ALA A 1 105 ? -0.242 0.795 -20.920 1.00 91.88 105 ALA A C 1
ATOM 787 O O . ALA A 1 105 ? -0.664 -0.163 -20.273 1.00 91.88 105 ALA A O 1
ATOM 788 N N . ALA A 1 106 ? 0.987 1.295 -20.748 1.00 93.44 106 ALA A N 1
ATOM 789 C CA . ALA A 1 106 ? 1.962 0.732 -19.813 1.00 93.44 106 ALA A CA 1
ATOM 790 C C . ALA A 1 106 ? 1.477 0.794 -18.352 1.00 93.44 106 ALA A C 1
ATOM 792 O O . ALA A 1 106 ? 1.563 -0.195 -17.625 1.00 93.44 106 ALA A O 1
ATOM 793 N N . ALA A 1 107 ? 0.899 1.924 -17.935 1.00 94.00 107 ALA A N 1
ATOM 794 C CA . ALA A 1 107 ? 0.337 2.094 -16.599 1.00 94.00 107 ALA A CA 1
ATOM 795 C C . ALA A 1 107 ? -0.819 1.114 -16.332 1.00 94.00 107 ALA A C 1
ATOM 797 O O . ALA A 1 107 ? -0.826 0.449 -15.297 1.00 94.00 107 ALA A O 1
ATOM 798 N N . ARG A 1 108 ? -1.750 0.941 -17.287 1.00 94.81 108 ARG A N 1
ATOM 799 C CA . ARG A 1 108 ? -2.840 -0.048 -17.171 1.00 94.81 108 ARG A CA 1
ATOM 800 C C . ARG A 1 108 ? -2.327 -1.486 -17.098 1.00 94.81 108 ARG A C 1
ATOM 802 O O . ARG A 1 108 ? -2.881 -2.293 -16.357 1.00 94.81 108 ARG A O 1
ATOM 809 N N . GLN A 1 109 ? -1.274 -1.822 -17.844 1.00 95.38 109 GLN A N 1
ATOM 810 C CA . GLN A 1 109 ? -0.657 -3.150 -17.777 1.00 95.38 109 GLN A CA 1
ATOM 811 C C . GLN A 1 109 ? -0.020 -3.412 -16.408 1.00 95.38 109 GLN A C 1
ATOM 813 O O . GLN A 1 109 ? -0.218 -4.488 -15.843 1.00 95.38 109 GLN A O 1
ATOM 818 N N . ALA A 1 110 ? 0.690 -2.427 -15.851 1.00 96.31 110 ALA A N 1
ATOM 819 C CA . ALA A 1 110 ? 1.249 -2.500 -14.504 1.00 96.31 110 ALA A CA 1
ATOM 820 C C . ALA A 1 110 ? 0.154 -2.646 -13.435 1.00 96.31 110 ALA A C 1
ATOM 822 O O . ALA A 1 110 ? 0.237 -3.529 -12.584 1.00 96.31 110 ALA A O 1
ATOM 823 N N . GLN A 1 111 ? -0.908 -1.843 -13.526 1.00 96.75 111 GLN A N 1
ATOM 824 C CA . GLN A 1 111 ? -2.076 -1.904 -12.645 1.00 96.75 111 GLN A CA 1
ATOM 825 C C . GLN A 1 111 ? -2.744 -3.286 -12.683 1.00 96.75 111 GLN A C 1
ATOM 827 O O . GLN A 1 111 ? -2.945 -3.909 -11.643 1.00 96.75 111 GLN A O 1
ATOM 832 N N . ALA A 1 112 ? -3.025 -3.809 -13.880 1.00 95.88 112 ALA A N 1
ATOM 833 C CA . ALA A 1 112 ? -3.616 -5.135 -14.050 1.00 95.88 112 ALA A CA 1
ATOM 834 C C . ALA A 1 112 ? -2.702 -6.257 -13.536 1.00 95.88 112 ALA A C 1
ATOM 836 O O . ALA A 1 112 ? -3.183 -7.263 -13.022 1.00 95.88 112 ALA A O 1
ATOM 837 N N . SER A 1 113 ? -1.388 -6.091 -13.669 1.00 93.56 113 SER A N 1
ATOM 838 C CA . SER A 1 113 ? -0.403 -7.023 -13.137 1.00 93.56 113 SER A CA 1
ATOM 839 C C . SER A 1 113 ? -0.404 -7.063 -11.611 1.00 93.56 113 SER A C 1
ATOM 841 O O . SER A 1 113 ? -0.573 -8.132 -11.031 1.00 93.56 113 SER A O 1
ATOM 843 N N . ILE A 1 114 ? -0.344 -5.902 -10.959 1.00 95.25 114 ILE A N 1
ATOM 844 C CA . ILE A 1 114 ? -0.436 -5.800 -9.499 1.00 95.25 114 ILE A CA 1
ATOM 845 C C . ILE A 1 114 ? -1.771 -6.362 -8.992 1.00 95.25 114 ILE A C 1
ATOM 847 O O . ILE A 1 114 ? -1.785 -7.121 -8.026 1.00 95.25 114 ILE A O 1
ATOM 851 N N . ALA A 1 115 ? -2.884 -6.061 -9.665 1.00 94.88 115 ALA A N 1
ATOM 852 C CA . ALA A 1 115 ? -4.199 -6.580 -9.292 1.00 94.88 115 ALA A CA 1
ATOM 853 C C . ALA A 1 115 ? -4.249 -8.115 -9.322 1.00 94.88 115 ALA A C 1
ATOM 855 O O . ALA A 1 115 ? -4.767 -8.739 -8.398 1.00 94.88 115 ALA A O 1
ATOM 856 N N . ARG A 1 116 ? -3.616 -8.746 -10.321 1.00 90.62 116 ARG A N 1
ATOM 857 C CA . ARG A 1 116 ? -3.453 -10.207 -10.349 1.00 90.62 116 ARG A CA 1
ATOM 858 C C . ARG A 1 116 ? -2.553 -10.734 -9.235 1.00 90.62 116 ARG A C 1
ATOM 860 O O . ARG A 1 116 ? -2.767 -11.860 -8.802 1.00 90.62 116 ARG A O 1
ATOM 867 N N . MET A 1 117 ? -1.524 -10.002 -8.792 1.00 85.94 117 MET A N 1
ATOM 868 C CA . MET A 1 117 ? -0.663 -10.443 -7.677 1.00 85.94 117 MET A CA 1
ATOM 869 C C . MET A 1 117 ? -1.464 -10.651 -6.390 1.00 85.94 117 MET A C 1
ATOM 871 O O . MET A 1 117 ? -1.196 -11.607 -5.670 1.00 85.94 117 MET A O 1
ATOM 875 N N . VAL A 1 118 ? -2.443 -9.781 -6.129 1.00 89.56 118 VAL A N 1
ATOM 876 C CA . VAL A 1 118 ? -3.212 -9.776 -4.874 1.00 89.56 118 VAL A CA 1
ATOM 877 C C . VAL A 1 118 ? -4.668 -10.235 -5.030 1.00 89.56 118 VAL A C 1
ATOM 879 O O . VAL A 1 118 ? -5.384 -10.300 -4.036 1.00 89.56 118 VAL A O 1
ATOM 882 N N . GLY A 1 119 ? -5.109 -10.579 -6.242 1.00 91.31 119 GLY A N 1
ATOM 883 C CA . GLY A 1 119 ? -6.408 -11.211 -6.492 1.00 91.31 119 GLY A CA 1
ATOM 884 C C . GLY A 1 119 ? -7.609 -10.273 -6.487 1.00 91.31 119 GLY A C 1
ATOM 885 O O . GLY A 1 119 ? -8.657 -10.656 -5.975 1.00 91.31 119 GLY A O 1
ATOM 886 N N . CYS A 1 120 ? -7.480 -9.067 -7.040 1.00 95.06 120 CYS A N 1
ATOM 887 C CA . CYS A 1 120 ? -8.579 -8.098 -7.142 1.00 95.06 120 CYS A CA 1
ATOM 888 C C . CYS A 1 120 ? -8.778 -7.574 -8.571 1.00 95.06 120 CYS A C 1
ATOM 890 O O . CYS A 1 120 ? -8.066 -7.960 -9.507 1.00 95.06 120 CYS A O 1
ATOM 892 N N . ALA A 1 121 ? -9.769 -6.699 -8.762 1.00 96.94 121 ALA A N 1
ATOM 893 C CA . ALA A 1 121 ? -9.989 -6.063 -10.053 1.00 96.94 121 ALA A CA 1
ATOM 894 C C . ALA A 1 121 ? -8.938 -4.963 -10.313 1.00 96.94 121 ALA A C 1
ATOM 896 O O . ALA A 1 121 ? -8.576 -4.228 -9.395 1.00 96.94 121 ALA A O 1
ATOM 897 N N . PRO A 1 122 ? -8.484 -4.754 -11.567 1.00 96.94 122 PRO A N 1
ATOM 898 C CA . PRO A 1 122 ? -7.543 -3.677 -11.887 1.00 96.94 122 PRO A CA 1
ATOM 899 C C . PRO A 1 122 ? -8.012 -2.292 -11.426 1.00 96.94 122 PRO A C 1
ATOM 901 O O . PRO A 1 122 ? -7.202 -1.515 -10.935 1.00 96.94 122 PRO A O 1
ATOM 904 N N . GLY A 1 123 ? -9.316 -2.008 -11.517 1.00 97.62 123 GLY A N 1
ATOM 905 C CA . GLY A 1 123 ? -9.911 -0.741 -11.074 1.00 97.62 123 GLY A CA 1
ATOM 906 C C . GLY A 1 123 ? -9.840 -0.481 -9.564 1.00 97.62 123 GLY A C 1
ATOM 907 O O . GLY A 1 123 ? -10.152 0.623 -9.135 1.00 97.62 123 GLY A O 1
ATOM 908 N N . GLU A 1 124 ? -9.414 -1.461 -8.768 1.00 98.44 124 GLU A N 1
ATOM 909 C CA . GLU A 1 124 ? -9.212 -1.334 -7.320 1.00 98.44 124 GLU A CA 1
ATOM 910 C C . GLU A 1 124 ? -7.746 -1.095 -6.946 1.00 98.44 124 GLU A C 1
ATOM 912 O O . GLU A 1 124 ? -7.430 -0.972 -5.766 1.00 98.44 124 GLU A O 1
ATOM 917 N N . ILE A 1 125 ? -6.843 -1.013 -7.929 1.00 98.56 125 ILE A N 1
ATOM 918 C CA . ILE A 1 125 ? -5.413 -0.761 -7.727 1.00 98.56 125 ILE A CA 1
ATOM 919 C C . ILE A 1 125 ? -5.023 0.588 -8.312 1.00 98.56 125 ILE A C 1
ATOM 921 O O . ILE A 1 125 ? -5.332 0.858 -9.464 1.00 98.56 125 ILE A O 1
ATOM 925 N N . ALA A 1 126 ? -4.253 1.393 -7.585 1.00 98.00 126 ALA A N 1
ATOM 926 C CA . ALA A 1 126 ? -3.493 2.489 -8.182 1.00 98.00 126 ALA A CA 1
ATOM 927 C C . ALA A 1 126 ? -1.993 2.267 -7.978 1.00 98.00 126 ALA A C 1
ATOM 929 O O . ALA A 1 126 ? -1.550 1.879 -6.895 1.00 98.00 126 ALA A O 1
ATOM 930 N N . VAL A 1 127 ? -1.207 2.527 -9.025 1.00 97.81 127 VAL A N 1
ATOM 931 C CA . VAL A 1 127 ? 0.257 2.443 -8.971 1.00 97.81 127 VAL A CA 1
ATOM 932 C C . VAL A 1 127 ? 0.807 3.736 -8.378 1.00 97.81 1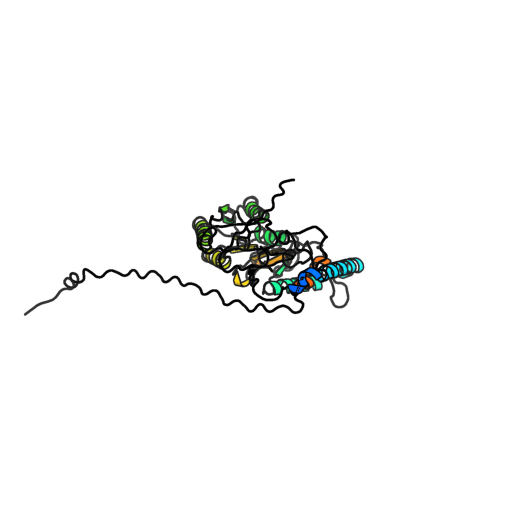27 VAL A C 1
ATOM 934 O O . VAL A 1 127 ? 0.521 4.828 -8.865 1.00 97.81 127 VAL A O 1
ATOM 937 N N . THR A 1 128 ? 1.619 3.616 -7.334 1.00 97.38 128 THR A N 1
ATOM 938 C CA . THR A 1 128 ? 2.237 4.743 -6.624 1.00 97.38 128 THR A CA 1
ATOM 939 C C . THR A 1 128 ? 3.759 4.701 -6.758 1.00 97.38 128 THR A C 1
ATOM 941 O O . THR A 1 128 ? 4.336 3.762 -7.310 1.00 97.38 128 THR A O 1
ATOM 944 N N . ARG A 1 129 ? 4.447 5.726 -6.239 1.00 94.81 129 ARG A N 1
ATOM 945 C CA . ARG A 1 129 ? 5.921 5.795 -6.255 1.00 94.81 129 ARG A CA 1
ATOM 946 C C . ARG A 1 129 ? 6.569 4.947 -5.156 1.00 94.81 129 ARG A C 1
ATOM 948 O O . ARG A 1 129 ? 7.756 4.647 -5.226 1.00 94.81 129 ARG A O 1
ATOM 955 N N . SER A 1 130 ? 5.820 4.573 -4.121 1.00 95.88 130 SER A N 1
ATOM 956 C CA . SER A 1 130 ? 6.302 3.742 -3.015 1.00 95.88 130 SER A CA 1
ATOM 957 C C . SER A 1 130 ? 5.136 3.224 -2.163 1.00 95.88 130 SER A C 1
ATOM 959 O O . SER A 1 130 ? 4.017 3.740 -2.248 1.00 95.88 130 SER A O 1
ATOM 961 N N . GLY A 1 131 ? 5.387 2.231 -1.304 1.00 96.69 131 GLY A N 1
ATOM 962 C CA . GLY A 1 131 ? 4.407 1.825 -0.292 1.00 96.69 131 GLY A CA 1
ATOM 963 C C . GLY A 1 131 ? 4.103 2.925 0.722 1.00 96.69 131 GLY A C 1
ATOM 964 O O . GLY A 1 131 ? 2.963 3.053 1.155 1.00 96.69 131 GLY A O 1
ATOM 965 N N . ALA A 1 132 ? 5.089 3.770 1.038 1.00 97.06 132 ALA A N 1
ATOM 966 C CA . ALA A 1 132 ? 4.869 4.911 1.915 1.00 97.06 132 ALA A CA 1
ATOM 967 C C . ALA A 1 132 ? 3.927 5.939 1.273 1.00 97.06 132 ALA A C 1
ATOM 969 O O . ALA A 1 132 ? 2.997 6.388 1.930 1.00 97.06 132 ALA A O 1
ATOM 970 N N . ASP A 1 133 ? 4.104 6.242 -0.016 1.00 96.56 133 ASP A N 1
ATOM 971 C CA . ASP A 1 133 ? 3.195 7.104 -0.779 1.00 96.56 133 ASP A CA 1
ATOM 972 C C . ASP A 1 133 ? 1.776 6.531 -0.782 1.00 96.56 133 ASP A C 1
ATOM 974 O O . ASP A 1 133 ? 0.818 7.263 -0.554 1.00 96.56 133 ASP A O 1
ATOM 978 N N . ALA A 1 134 ? 1.642 5.221 -1.015 1.00 98.38 134 ALA A N 1
ATOM 979 C CA . ALA A 1 134 ? 0.352 4.542 -1.016 1.00 98.38 134 ALA A CA 1
ATOM 980 C C . ALA A 1 134 ? -0.370 4.699 0.326 1.00 98.38 134 ALA A C 1
ATOM 982 O O . ALA A 1 134 ? -1.478 5.228 0.386 1.00 98.38 134 ALA A O 1
ATOM 983 N N . LEU A 1 135 ? 0.281 4.280 1.408 1.00 98.75 135 LEU A N 1
ATOM 984 C CA . LEU A 1 135 ? -0.309 4.280 2.739 1.00 98.75 135 LEU A CA 1
ATOM 985 C C . LEU A 1 135 ? -0.535 5.699 3.271 1.00 98.75 135 LEU A C 1
ATOM 987 O O . LEU A 1 135 ? -1.579 5.960 3.859 1.00 98.75 135 LEU A O 1
ATOM 991 N N . GLN A 1 136 ? 0.376 6.643 3.018 1.00 98.38 136 GLN A N 1
ATOM 992 C CA . GLN A 1 136 ? 0.170 8.038 3.413 1.00 98.38 136 GLN A CA 1
ATOM 993 C C . GLN A 1 136 ? -1.018 8.654 2.685 1.00 98.38 136 GLN A C 1
ATOM 995 O O . GLN A 1 136 ? -1.808 9.325 3.336 1.00 98.38 136 GLN A O 1
ATOM 1000 N N . MET A 1 137 ? -1.187 8.414 1.379 1.00 98.25 137 MET A N 1
ATOM 1001 C CA . MET A 1 137 ? -2.356 8.920 0.652 1.00 98.25 137 MET A CA 1
ATOM 1002 C C . MET A 1 137 ? -3.660 8.312 1.162 1.00 98.25 137 MET A C 1
ATOM 1004 O O . MET A 1 137 ? -4.641 9.043 1.267 1.00 98.25 137 MET A O 1
ATOM 1008 N N . LEU A 1 138 ? -3.667 7.029 1.533 1.00 98.81 138 LEU A N 1
ATOM 1009 C CA . LEU A 1 138 ? -4.827 6.410 2.175 1.00 98.81 138 LEU A CA 1
ATOM 1010 C C . LEU A 1 138 ? -5.122 7.052 3.537 1.00 98.81 138 LEU A C 1
ATOM 1012 O O . LEU A 1 138 ? -6.260 7.417 3.798 1.00 98.81 138 LEU A O 1
ATOM 1016 N N . ILE A 1 139 ? -4.109 7.230 4.390 1.00 98.75 139 ILE A N 1
ATOM 1017 C CA . ILE A 1 139 ? -4.273 7.765 5.750 1.00 98.75 139 ILE A CA 1
ATOM 1018 C C . ILE A 1 139 ? -4.706 9.235 5.715 1.00 98.75 139 ILE A C 1
ATOM 1020 O O . ILE A 1 139 ? -5.697 9.608 6.341 1.00 98.75 139 ILE A O 1
ATOM 1024 N N . THR A 1 140 ? -3.977 10.094 4.999 1.00 98.12 140 THR A N 1
ATOM 1025 C CA . THR A 1 140 ? -4.179 11.549 5.074 1.00 98.12 140 THR A CA 1
ATOM 1026 C C . THR A 1 140 ? -5.438 12.009 4.343 1.00 98.12 140 THR A C 1
ATOM 1028 O O . THR A 1 140 ? -6.108 12.926 4.828 1.00 98.12 140 THR A O 1
ATOM 1031 N N . ASN A 1 141 ? -5.815 11.327 3.254 1.00 98.38 141 ASN A N 1
ATOM 1032 C CA . ASN A 1 141 ? -7.026 11.614 2.477 1.00 98.38 141 ASN A CA 1
ATOM 1033 C C . ASN A 1 141 ? -8.235 10.762 2.891 1.00 98.38 141 ASN A C 1
ATOM 1035 O O . ASN A 1 141 ? -9.239 10.752 2.185 1.00 98.38 141 ASN A O 1
ATOM 1039 N N . TYR A 1 142 ? -8.181 10.047 4.018 1.00 98.69 142 TYR A N 1
ATOM 1040 C CA . TYR A 1 142 ? -9.327 9.281 4.504 1.00 98.69 142 TYR A CA 1
ATOM 1041 C C . TYR A 1 142 ? -10.473 10.218 4.924 1.00 98.69 142 TYR A C 1
ATOM 1043 O O . TYR A 1 142 ? -10.441 10.873 5.972 1.00 98.69 142 TYR A O 1
ATOM 1051 N N . LYS A 1 143 ? -11.484 10.329 4.068 1.00 98.25 143 LYS A N 1
ATOM 1052 C CA . LYS A 1 143 ? -12.551 11.329 4.122 1.00 98.25 143 LYS A CA 1
ATOM 1053 C C . LYS A 1 143 ? -13.516 11.174 5.305 1.00 98.25 143 LYS A C 1
ATOM 1055 O O . LYS A 1 143 ? -13.876 12.204 5.875 1.00 98.25 143 LYS A O 1
ATOM 1060 N N . PRO A 1 144 ? -13.925 9.959 5.733 1.00 98.50 144 PRO A N 1
ATOM 1061 C CA . PRO A 1 144 ? -14.899 9.798 6.815 1.00 98.50 144 PRO A CA 1
ATOM 1062 C C . PRO A 1 144 ? -14.464 10.356 8.175 1.00 98.50 144 PRO A C 1
ATOM 1064 O O . PRO A 1 144 ? -15.323 10.582 9.025 1.00 98.50 144 PRO A O 1
ATOM 1067 N N . LEU A 1 145 ? -13.161 10.574 8.391 1.00 98.69 145 LEU A N 1
ATOM 1068 C CA . LEU A 1 145 ? -12.625 11.098 9.645 1.00 98.69 145 LEU A CA 1
ATOM 1069 C C . LEU A 1 145 ? -13.058 12.539 9.919 1.00 98.69 145 LEU A C 1
ATOM 1071 O O . LEU A 1 145 ? -12.757 13.458 9.148 1.00 98.69 145 LEU A O 1
ATOM 1075 N N . LYS A 1 146 ? -13.684 12.732 11.082 1.00 98.38 146 LYS A N 1
ATOM 1076 C CA . LYS A 1 146 ? -14.108 14.037 11.596 1.00 98.38 146 LYS A CA 1
ATOM 1077 C C . LYS A 1 146 ? -13.207 14.506 12.747 1.00 98.38 146 LYS A C 1
ATOM 1079 O O . LYS A 1 146 ? -12.674 13.672 13.480 1.00 98.38 146 LYS A O 1
ATOM 1084 N N . PRO A 1 147 ? -13.069 15.829 12.962 1.00 98.38 147 PRO A N 1
ATOM 1085 C CA . PRO A 1 147 ? -12.379 16.354 14.138 1.00 98.38 147 PRO A CA 1
ATOM 1086 C C . PRO A 1 147 ? -12.955 15.778 15.442 1.00 98.38 147 PRO A C 1
ATOM 1088 O O . PRO A 1 147 ? -14.172 15.681 15.596 1.00 98.38 147 PRO A O 1
ATOM 1091 N N . GLY A 1 148 ? -12.081 15.400 16.375 1.00 98.19 148 GLY A N 1
ATOM 1092 C CA . GLY A 1 148 ? -12.429 14.769 17.652 1.00 98.19 148 GLY A CA 1
ATOM 1093 C C . GLY A 1 148 ? -12.633 13.248 17.601 1.00 98.19 148 GLY A C 1
ATOM 1094 O O . GLY A 1 148 ? -12.669 12.612 18.656 1.00 98.19 148 GLY A O 1
ATOM 1095 N N . GLU A 1 149 ? -12.737 12.637 16.417 1.00 98.81 149 GLU A N 1
ATOM 1096 C CA . GLU A 1 149 ? -12.717 11.175 16.283 1.00 98.81 149 GLU A CA 1
ATOM 1097 C C . GLU A 1 149 ? -11.293 10.631 16.429 1.00 98.81 149 GLU A C 1
ATOM 1099 O O . GLU A 1 149 ? -10.307 11.329 16.164 1.00 98.81 149 GLU A O 1
ATOM 1104 N N . ALA A 1 150 ? -11.184 9.377 16.863 1.00 98.88 150 ALA A N 1
ATOM 1105 C CA . ALA A 1 150 ? -9.900 8.768 17.157 1.00 98.88 150 ALA A CA 1
ATOM 1106 C C . ALA A 1 150 ? -9.339 7.948 15.990 1.00 98.88 150 ALA A C 1
ATOM 1108 O O . ALA A 1 150 ? -10.065 7.259 15.266 1.00 98.88 150 ALA A O 1
ATOM 1109 N N . VAL A 1 151 ? -8.017 7.991 15.854 1.00 98.94 151 VAL A N 1
ATOM 1110 C CA . VAL A 1 151 ? -7.236 7.147 14.950 1.00 98.94 151 VAL A CA 1
ATOM 1111 C C . VAL A 1 151 ? -6.263 6.317 15.780 1.00 98.94 151 VAL A C 1
ATOM 1113 O O . VAL A 1 151 ? -5.601 6.850 16.671 1.00 98.94 151 VAL A O 1
ATOM 1116 N N . ILE A 1 152 ? -6.209 5.012 15.526 1.00 98.94 152 ILE A N 1
ATOM 1117 C CA . ILE A 1 152 ? -5.458 4.058 16.348 1.00 98.94 152 ILE A CA 1
ATOM 1118 C C . ILE A 1 152 ? -4.273 3.503 15.560 1.00 98.94 152 ILE A C 1
ATOM 1120 O O . ILE A 1 152 ? -4.439 3.087 14.413 1.00 98.94 152 ILE A O 1
ATOM 1124 N N . HIS A 1 153 ? -3.100 3.449 16.188 1.00 98.88 153 HIS A N 1
ATOM 1125 C CA . HIS A 1 153 ? -1.936 2.724 15.675 1.00 98.88 153 HIS A CA 1
ATOM 1126 C C . HIS A 1 153 ? -1.254 1.910 16.786 1.00 98.88 153 HIS A C 1
ATOM 1128 O O . HIS A 1 153 ? -1.437 2.171 17.975 1.00 98.88 153 HIS A O 1
ATOM 1134 N N . CYS A 1 154 ? -0.450 0.930 16.393 1.00 98.69 154 CYS A N 1
ATOM 1135 C CA . CYS A 1 154 ? 0.398 0.133 17.271 1.00 98.69 154 CYS A CA 1
ATOM 1136 C C . CYS A 1 154 ? 1.855 0.637 17.226 1.00 98.69 154 CYS A C 1
ATOM 1138 O O . CYS A 1 154 ? 2.247 1.364 16.311 1.00 98.69 154 CYS A O 1
ATOM 1140 N N . ASP A 1 155 ? 2.682 0.271 18.201 1.00 97.81 155 ASP A N 1
ATOM 1141 C CA . ASP A 1 155 ? 4.120 0.588 18.241 1.00 97.81 155 ASP A CA 1
ATOM 1142 C C . ASP A 1 155 ? 4.951 -0.188 17.199 1.00 97.81 155 ASP A C 1
ATOM 1144 O O . ASP A 1 155 ? 6.000 0.285 16.738 1.00 97.81 155 ASP A O 1
ATOM 1148 N N . ILE A 1 156 ? 4.465 -1.361 16.783 1.00 96.50 156 ILE A N 1
ATOM 1149 C CA . ILE A 1 156 ? 5.078 -2.171 15.722 1.00 96.50 156 ILE A CA 1
ATOM 1150 C C . ILE A 1 156 ? 4.767 -1.673 14.310 1.00 96.50 156 ILE A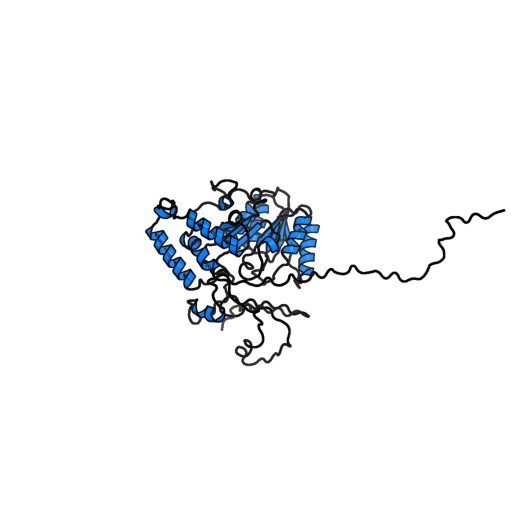 C 1
ATOM 1152 O O . ILE A 1 156 ? 5.384 -2.174 13.364 1.00 96.50 156 ILE A O 1
ATOM 1156 N N . ASP A 1 157 ? 3.828 -0.732 14.163 1.00 98.50 157 ASP A N 1
ATOM 1157 C CA . ASP A 1 157 ? 3.528 -0.144 12.864 1.00 98.50 157 ASP A CA 1
ATOM 1158 C C . ASP A 1 157 ? 4.744 0.621 12.333 1.00 98.50 157 ASP A C 1
ATOM 1160 O O . ASP A 1 157 ? 5.642 1.047 13.077 1.00 98.50 157 ASP A O 1
ATOM 1164 N N . TYR A 1 158 ? 4.799 0.771 11.011 1.00 97.56 158 TYR A N 1
ATOM 1165 C CA . TYR A 1 158 ? 5.909 1.458 10.372 1.00 97.56 158 TYR A CA 1
ATOM 1166 C C . TYR A 1 158 ? 5.943 2.937 10.778 1.00 97.56 158 TYR A C 1
ATOM 1168 O O . TYR A 1 158 ? 4.927 3.633 10.723 1.00 97.56 158 TYR A O 1
ATOM 1176 N N . ASP A 1 159 ? 7.122 3.444 11.146 1.00 97.81 159 ASP A N 1
ATOM 1177 C CA . ASP A 1 159 ? 7.265 4.771 11.766 1.00 97.81 159 ASP A CA 1
ATOM 1178 C C . ASP A 1 159 ? 6.724 5.905 10.886 1.00 97.81 159 ASP A C 1
ATOM 1180 O O . ASP A 1 159 ? 6.129 6.858 11.389 1.00 97.81 159 ASP A O 1
ATOM 1184 N N . ALA A 1 160 ? 6.859 5.791 9.561 1.00 97.12 160 ALA A N 1
ATOM 1185 C CA . ALA A 1 160 ? 6.307 6.781 8.640 1.00 97.12 160 ALA A CA 1
ATOM 1186 C C . ALA A 1 160 ? 4.765 6.776 8.616 1.00 97.12 160 ALA A C 1
ATOM 1188 O O . ALA A 1 160 ? 4.160 7.815 8.356 1.00 97.12 160 ALA A O 1
ATOM 1189 N N . MET A 1 161 ? 4.123 5.639 8.900 1.00 98.50 161 MET A N 1
ATOM 1190 C CA . MET A 1 161 ? 2.663 5.541 8.995 1.00 98.50 161 MET A CA 1
ATOM 1191 C C . MET A 1 161 ? 2.160 5.995 10.358 1.00 98.50 161 MET A C 1
ATOM 1193 O O . MET A 1 161 ? 1.174 6.724 10.423 1.00 98.50 161 MET A O 1
ATOM 1197 N N . ILE A 1 162 ? 2.896 5.698 11.432 1.00 98.69 162 ILE A N 1
ATOM 1198 C CA . ILE A 1 162 ? 2.669 6.314 12.746 1.00 98.69 162 ILE A CA 1
ATOM 1199 C C . ILE A 1 162 ? 2.741 7.844 12.630 1.00 98.69 162 ILE A C 1
ATOM 1201 O O . ILE A 1 162 ? 1.876 8.556 13.142 1.00 98.69 162 ILE A O 1
ATOM 1205 N N . ALA A 1 163 ? 3.736 8.373 11.913 1.00 98.69 163 ALA A N 1
ATOM 1206 C CA . ALA A 1 163 ? 3.854 9.806 11.658 1.00 98.69 163 ALA A CA 1
ATOM 1207 C C . ALA A 1 163 ? 2.658 10.363 10.862 1.00 98.69 163 ALA A C 1
ATOM 1209 O O . ALA A 1 163 ? 2.171 11.443 11.193 1.00 98.69 163 ALA A O 1
ATOM 1210 N N . ALA A 1 164 ? 2.138 9.628 9.874 1.00 98.69 164 ALA A N 1
ATOM 1211 C CA . ALA A 1 164 ? 0.935 10.016 9.133 1.00 98.69 164 ALA A CA 1
ATOM 1212 C C . ALA A 1 164 ? -0.327 10.022 10.018 1.00 98.69 164 ALA A C 1
ATOM 1214 O O . ALA A 1 164 ? -1.129 10.952 9.948 1.00 98.69 164 ALA A O 1
ATOM 1215 N N . MET A 1 165 ? -0.475 9.045 10.918 1.00 98.81 165 MET A N 1
ATOM 1216 C CA . MET A 1 165 ? -1.560 9.020 11.907 1.00 98.81 165 MET A CA 1
ATOM 1217 C C . MET A 1 165 ? -1.457 10.207 12.875 1.00 98.81 165 MET A C 1
ATOM 1219 O O . MET A 1 165 ? -2.451 10.867 13.166 1.00 98.81 165 MET A O 1
ATOM 1223 N N . ARG A 1 166 ? -0.241 10.560 13.311 1.00 98.75 166 ARG A N 1
ATOM 1224 C CA . ARG A 1 166 ? 0.010 11.764 14.122 1.00 98.75 166 ARG A CA 1
ATOM 1225 C C . ARG A 1 166 ? -0.268 13.061 13.366 1.00 98.75 166 ARG A C 1
ATOM 1227 O O . ARG A 1 166 ? -0.764 14.018 13.959 1.00 98.75 166 ARG A O 1
ATOM 1234 N N . TRP A 1 167 ? 0.008 13.090 12.063 1.00 98.69 167 TRP A N 1
ATOM 1235 C CA . TRP A 1 167 ? -0.304 14.223 11.193 1.00 98.69 167 TRP A CA 1
ATOM 1236 C C . TRP A 1 167 ? -1.812 14.506 11.145 1.00 98.69 167 TRP A C 1
ATOM 1238 O O . TRP A 1 167 ? -2.213 15.669 11.211 1.00 98.69 167 TRP A O 1
ATOM 1248 N N . LEU A 1 168 ? -2.658 13.465 11.136 1.00 98.69 168 LEU A N 1
ATOM 1249 C CA . LEU A 1 168 ? -4.116 13.624 11.247 1.00 98.69 168 LEU A CA 1
ATOM 1250 C C . LEU A 1 168 ? -4.523 14.344 12.540 1.00 98.69 168 LEU A C 1
ATOM 1252 O O . LEU A 1 168 ? -5.464 15.137 12.532 1.00 98.69 168 LEU A O 1
ATOM 1256 N N . GLY A 1 169 ? -3.800 14.121 13.640 1.00 98.44 169 GLY A N 1
ATOM 1257 C CA . GLY A 1 169 ? -4.045 14.833 14.891 1.00 98.44 169 GLY A CA 1
ATOM 1258 C C . GLY A 1 169 ? -3.794 16.334 14.772 1.00 98.44 169 GLY A C 1
ATOM 1259 O O . GLY A 1 169 ? -4.656 17.141 15.114 1.00 98.44 169 GLY A O 1
ATOM 1260 N N . THR A 1 170 ? -2.645 16.718 14.217 1.00 98.00 170 THR A N 1
ATOM 1261 C CA . THR A 1 170 ? -2.242 18.130 14.116 1.00 98.00 170 THR A CA 1
ATOM 1262 C C . THR A 1 170 ? -2.957 18.908 13.009 1.00 98.00 170 THR A C 1
ATOM 1264 O O . THR A 1 170 ? -3.115 20.117 13.146 1.00 98.00 170 THR A O 1
ATOM 1267 N N . HIS A 1 171 ? -3.417 18.247 11.940 1.00 98.12 171 HIS A N 1
ATOM 1268 C CA . HIS A 1 171 ? -3.987 18.923 10.762 1.00 98.12 171 HIS A CA 1
ATOM 1269 C C . HIS A 1 171 ? -5.484 18.679 10.561 1.00 98.12 171 HIS A C 1
ATOM 1271 O O . HIS A 1 171 ? -6.147 19.467 9.891 1.00 98.12 171 HIS A O 1
ATOM 1277 N N . ARG A 1 172 ? -6.033 17.597 11.125 1.00 97.94 172 ARG A N 1
ATOM 1278 C CA . ARG A 1 172 ? -7.454 17.233 10.995 1.00 97.94 172 ARG A CA 1
ATOM 1279 C C . ARG A 1 172 ? -8.175 17.113 12.339 1.00 97.94 172 ARG A C 1
ATOM 1281 O O . ARG A 1 172 ? -9.355 16.775 12.365 1.00 97.94 172 ARG A O 1
ATOM 1288 N N . GLY A 1 173 ? -7.494 17.430 13.443 1.00 98.44 173 GLY A N 1
ATOM 1289 C CA . GLY A 1 173 ? -8.071 17.438 14.788 1.00 98.44 173 GLY A CA 1
ATOM 1290 C C . GLY A 1 173 ? -8.424 16.048 15.313 1.00 98.44 173 GLY A C 1
ATOM 1291 O O . GLY A 1 173 ? -9.312 15.931 16.153 1.00 98.44 173 GLY A O 1
ATOM 1292 N N . ALA A 1 174 ? -7.787 14.995 14.797 1.00 98.75 174 ALA A N 1
ATOM 1293 C CA . ALA A 1 174 ? -8.014 13.633 15.261 1.00 98.75 174 ALA A CA 1
ATOM 1294 C C . ALA A 1 174 ? -7.406 13.391 16.652 1.00 98.75 174 ALA A C 1
ATOM 1296 O O . ALA A 1 174 ? -6.332 13.897 16.981 1.00 98.75 174 ALA A O 1
ATOM 1297 N N . GLN A 1 175 ? -8.049 12.550 17.456 1.00 98.75 175 GLN A N 1
ATOM 1298 C CA . GLN A 1 175 ? -7.433 12.009 18.662 1.00 98.75 175 GLN A CA 1
ATOM 1299 C C . GLN A 1 175 ? -6.522 10.838 18.275 1.00 98.75 175 GLN A C 1
ATOM 1301 O O . GLN A 1 175 ? -6.993 9.794 17.835 1.00 98.75 175 GLN A O 1
ATOM 1306 N N . VAL A 1 176 ? -5.212 10.984 18.445 1.00 98.81 176 VAL A N 1
ATOM 1307 C CA . VAL A 1 176 ? -4.263 9.903 18.145 1.00 98.81 176 VAL A CA 1
ATOM 1308 C C . VAL A 1 176 ? -4.159 8.992 19.363 1.00 98.81 176 VAL A C 1
ATOM 1310 O O . VAL A 1 176 ? -3.829 9.461 20.451 1.00 98.81 176 VAL A O 1
ATOM 1313 N N . VAL A 1 177 ? -4.463 7.709 19.184 1.00 98.88 177 VAL A N 1
ATOM 1314 C CA . VAL A 1 177 ? -4.399 6.693 20.238 1.00 98.88 177 VAL A CA 1
ATOM 1315 C C . VAL A 1 177 ? -3.378 5.637 19.848 1.00 98.88 177 VAL A C 1
ATOM 1317 O O . VAL A 1 177 ? -3.479 5.026 18.787 1.00 98.88 177 VAL A O 1
ATOM 1320 N N . ASP A 1 178 ? -2.416 5.394 20.727 1.00 98.69 178 ASP A N 1
ATOM 1321 C CA . ASP A 1 178 ? -1.444 4.324 20.572 1.00 98.69 178 ASP A CA 1
ATOM 1322 C C . ASP A 1 178 ? -1.645 3.198 21.598 1.00 98.69 178 ASP A C 1
ATOM 1324 O O . ASP A 1 178 ? -2.342 3.324 22.619 1.00 98.69 178 ASP A O 1
ATOM 1328 N N . PHE A 1 179 ? -1.063 2.048 21.281 1.00 98.75 179 PHE A N 1
ATOM 1329 C CA . PHE A 1 179 ? -0.913 0.924 22.193 1.00 98.75 179 PHE A CA 1
ATOM 1330 C C . PHE A 1 179 ? 0.331 0.116 21.819 1.00 98.75 179 PHE A C 1
ATOM 1332 O O . PHE A 1 179 ? 0.780 0.144 20.671 1.00 98.75 179 PHE A O 1
ATOM 1339 N N . ALA A 1 180 ? 0.870 -0.615 22.791 1.00 98.06 180 ALA A N 1
ATOM 1340 C CA . ALA A 1 180 ? 2.016 -1.487 22.583 1.00 98.06 180 ALA A CA 1
ATOM 1341 C C . ALA A 1 180 ? 1.568 -2.914 22.254 1.00 98.06 180 ALA A C 1
ATOM 1343 O O . ALA A 1 180 ? 0.636 -3.439 22.874 1.00 98.06 180 ALA A O 1
ATOM 1344 N N . MET A 1 181 ? 2.252 -3.554 21.309 1.00 97.62 181 MET A N 1
ATOM 1345 C CA . MET A 1 181 ? 2.082 -4.978 21.042 1.00 97.62 181 MET A CA 1
ATOM 1346 C C . MET A 1 181 ? 2.524 -5.786 22.278 1.00 97.62 181 MET A C 1
ATOM 1348 O O . MET A 1 181 ? 3.621 -5.556 22.792 1.00 97.62 181 MET A O 1
ATOM 1352 N N . PRO A 1 182 ? 1.706 -6.722 22.797 1.00 96.25 182 PRO A N 1
ATOM 1353 C CA . PRO A 1 182 ? 2.059 -7.474 23.996 1.00 96.25 182 PRO A CA 1
ATOM 1354 C C . PRO A 1 182 ? 3.207 -8.453 23.745 1.00 96.25 182 PRO A C 1
ATOM 1356 O O . PRO A 1 182 ? 3.305 -9.054 22.676 1.00 96.25 182 PRO A O 1
ATOM 1359 N N . GLU A 1 183 ? 3.999 -8.697 24.789 1.00 92.94 183 GLU A N 1
ATOM 1360 C CA . GLU A 1 183 ? 5.003 -9.760 24.840 1.00 92.94 183 GLU A CA 1
ATOM 1361 C C . GLU A 1 183 ? 4.599 -10.783 25.922 1.00 92.94 183 GLU A C 1
ATOM 1363 O O . GLU A 1 183 ? 4.404 -10.392 27.077 1.00 92.94 183 GLU A O 1
ATOM 1368 N N . PRO A 1 184 ? 4.436 -12.080 25.592 1.00 94.62 184 PRO A N 1
ATOM 1369 C CA . PRO A 1 184 ? 4.630 -12.686 24.273 1.00 94.62 184 PRO A CA 1
ATOM 1370 C C . PRO A 1 184 ? 3.499 -12.369 23.284 1.00 94.62 184 PRO A C 1
ATOM 1372 O O . PRO A 1 184 ? 2.315 -12.444 23.629 1.00 94.62 184 PRO A O 1
ATOM 1375 N N . ALA A 1 185 ? 3.857 -12.116 22.022 1.00 94.25 185 ALA A N 1
ATOM 1376 C CA . ALA A 1 185 ? 2.923 -11.814 20.931 1.00 94.25 185 ALA A CA 1
ATOM 1377 C C . ALA A 1 185 ? 2.210 -13.070 20.377 1.00 94.25 185 ALA A C 1
ATOM 1379 O O . ALA A 1 185 ? 2.304 -13.417 19.199 1.00 94.25 185 ALA A O 1
ATOM 1380 N N . THR A 1 186 ? 1.499 -13.802 21.238 1.00 96.19 186 THR A N 1
ATOM 1381 C CA . THR A 1 186 ? 0.628 -14.908 20.806 1.00 96.19 186 THR A CA 1
ATOM 1382 C C . THR A 1 186 ? -0.613 -14.363 20.094 1.00 96.19 186 THR A C 1
ATOM 1384 O O . THR A 1 186 ? -1.057 -13.261 20.398 1.00 96.19 186 THR A O 1
ATOM 1387 N N . THR A 1 187 ? -1.238 -15.139 19.198 1.00 95.69 187 THR A N 1
ATOM 1388 C CA . THR A 1 187 ? -2.485 -14.730 18.517 1.00 95.69 187 THR A CA 1
ATOM 1389 C C . THR A 1 187 ? -3.547 -14.247 19.510 1.00 95.69 187 THR A C 1
ATOM 1391 O O . THR A 1 187 ? -4.133 -13.192 19.304 1.00 95.69 187 THR A O 1
ATOM 1394 N N . ALA A 1 188 ? -3.746 -14.967 20.619 1.00 98.00 188 ALA A N 1
ATOM 1395 C CA . ALA A 1 188 ? -4.707 -14.585 21.652 1.00 98.00 188 ALA A CA 1
ATOM 1396 C C . ALA A 1 188 ? -4.353 -13.242 22.313 1.00 98.00 188 ALA A C 1
ATOM 1398 O O . ALA A 1 188 ? -5.227 -12.391 22.457 1.00 98.00 188 ALA A O 1
ATOM 1399 N N . ASN A 1 189 ? -3.079 -13.023 22.656 1.00 98.31 189 ASN A N 1
ATOM 1400 C CA . ASN A 1 189 ? -2.633 -11.766 23.261 1.00 98.31 189 ASN A CA 1
ATOM 1401 C C . ASN A 1 189 ? -2.763 -10.593 22.284 1.00 98.31 189 ASN A C 1
ATOM 1403 O O . ASN A 1 189 ? -3.235 -9.529 22.675 1.00 98.31 189 ASN A O 1
ATOM 1407 N N . ILE A 1 190 ? -2.398 -10.795 21.013 1.00 98.56 190 ILE A N 1
ATOM 1408 C CA . ILE A 1 190 ? -2.547 -9.784 19.960 1.00 98.56 190 ILE A CA 1
ATOM 1409 C C . ILE A 1 190 ? -4.018 -9.381 19.837 1.00 98.56 190 ILE A C 1
ATOM 1411 O O . ILE A 1 190 ? -4.342 -8.198 19.921 1.00 98.56 190 ILE A O 1
ATOM 1415 N N . LEU A 1 191 ? -4.921 -10.355 19.688 1.00 98.75 191 LEU A N 1
ATOM 1416 C CA . LEU A 1 191 ? -6.353 -10.082 19.559 1.00 98.75 191 LEU A CA 1
ATOM 1417 C C . LEU A 1 191 ? -6.919 -9.392 20.804 1.00 98.75 191 LEU A C 1
ATOM 1419 O O . LEU A 1 191 ? -7.680 -8.440 20.663 1.00 98.75 191 LEU A O 1
ATOM 1423 N N . ALA A 1 192 ? -6.503 -9.805 22.005 1.00 98.75 192 ALA A N 1
ATOM 1424 C CA . ALA A 1 192 ? -6.904 -9.156 23.251 1.00 98.75 192 ALA A CA 1
ATOM 1425 C C . ALA A 1 192 ? -6.437 -7.691 23.326 1.00 98.75 192 ALA A C 1
ATOM 1427 O O . ALA A 1 192 ? -7.202 -6.836 23.763 1.00 98.75 192 ALA A O 1
ATOM 1428 N N . ALA A 1 193 ? -5.223 -7.378 22.860 1.00 98.81 193 ALA A N 1
ATOM 1429 C CA . ALA A 1 193 ? -4.709 -6.009 22.828 1.00 98.81 193 ALA A CA 1
ATOM 1430 C C . ALA A 1 193 ? -5.480 -5.118 21.837 1.00 98.81 193 ALA A C 1
ATOM 1432 O O . ALA A 1 193 ? -5.855 -3.996 22.182 1.00 98.81 193 ALA A O 1
ATOM 1433 N N . TYR A 1 194 ? -5.777 -5.629 20.634 1.00 98.81 194 TYR A N 1
ATOM 1434 C CA . TYR A 1 194 ? -6.627 -4.920 19.670 1.00 98.81 194 TYR A CA 1
ATOM 1435 C C . TYR A 1 194 ? -8.061 -4.744 20.194 1.00 98.81 194 TYR A C 1
ATOM 1437 O O . TYR A 1 194 ? -8.660 -3.684 20.021 1.00 98.81 194 TYR A O 1
ATOM 1445 N N . GLU A 1 195 ? -8.620 -5.753 20.863 1.00 98.81 195 GLU A N 1
ATOM 1446 C CA . GLU A 1 195 ? -9.950 -5.651 21.459 1.00 98.81 195 GLU A CA 1
ATOM 1447 C C . GLU A 1 195 ? -9.990 -4.615 22.594 1.00 98.81 195 GLU A C 1
ATOM 1449 O O . GLU A 1 195 ? -10.929 -3.820 22.654 1.00 98.81 195 GLU A O 1
ATOM 1454 N N . ASP A 1 196 ? -8.979 -4.591 23.467 1.00 98.81 196 ASP A N 1
ATOM 1455 C CA . ASP A 1 196 ? -8.849 -3.607 24.545 1.00 98.81 196 ASP A CA 1
ATOM 1456 C C . ASP A 1 196 ? -8.800 -2.176 23.999 1.00 98.81 196 ASP A C 1
ATOM 1458 O O . ASP A 1 196 ? -9.636 -1.353 24.384 1.00 98.81 196 ASP A O 1
ATOM 1462 N N . VAL A 1 197 ? -7.897 -1.886 23.049 1.00 98.88 197 VAL A N 1
ATOM 1463 C CA . VAL A 1 197 ? -7.777 -0.533 22.479 1.00 98.88 197 VAL A CA 1
ATOM 1464 C C . VAL A 1 197 ? -9.074 -0.095 21.792 1.00 98.88 197 VAL A C 1
ATOM 1466 O O . VAL A 1 197 ? -9.540 1.022 22.005 1.00 98.88 197 VAL A O 1
ATOM 1469 N N . LEU A 1 198 ? -9.739 -0.996 21.063 1.00 98.81 198 LEU A N 1
ATOM 1470 C CA . LEU A 1 198 ? -11.035 -0.719 20.441 1.00 98.81 198 LEU A CA 1
ATOM 1471 C C . LEU A 1 198 ? -12.179 -0.547 21.463 1.00 98.81 198 LEU A C 1
ATOM 1473 O O . LEU A 1 198 ? -13.165 0.133 21.172 1.00 98.81 198 LEU A O 1
ATOM 1477 N N . LYS A 1 199 ? -12.100 -1.161 22.653 1.00 98.56 199 LYS A N 1
ATOM 1478 C CA . LYS A 1 199 ? -13.078 -0.981 23.746 1.00 98.56 199 LYS A CA 1
ATOM 1479 C C . LYS A 1 199 ? -12.890 0.349 24.464 1.00 98.56 199 LYS A C 1
ATOM 1481 O O . LYS A 1 199 ? -13.878 1.035 24.718 1.00 98.56 199 LYS A O 1
ATOM 1486 N N . ARG A 1 200 ? -11.647 0.719 24.778 1.00 98.56 200 ARG A N 1
ATOM 1487 C CA . ARG A 1 200 ? -11.327 1.972 25.484 1.00 98.56 200 ARG A CA 1
ATOM 1488 C C . ARG A 1 200 ? -11.351 3.211 24.583 1.00 98.56 200 ARG A C 1
ATOM 1490 O O . ARG A 1 200 ? -11.215 4.322 25.088 1.00 98.56 200 ARG A O 1
ATOM 1497 N N . THR A 1 201 ? -11.555 3.040 23.277 1.00 98.75 201 THR A N 1
ATOM 1498 C CA . THR A 1 201 ? -11.659 4.132 22.296 1.00 98.75 201 THR A CA 1
ATOM 1499 C C . THR A 1 201 ? -12.987 4.058 21.523 1.00 98.75 201 THR A C 1
ATOM 1501 O O . THR A 1 201 ? -13.010 3.714 20.343 1.00 98.75 201 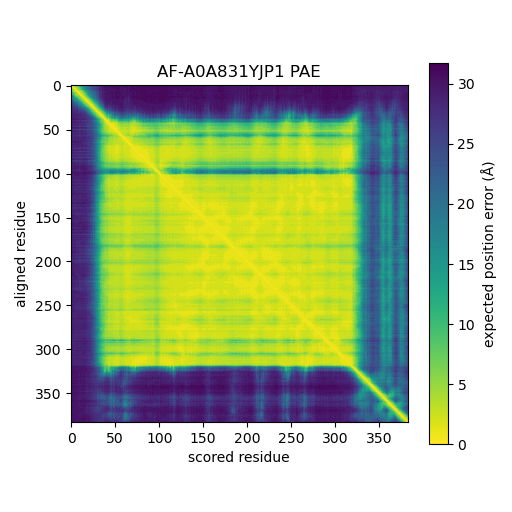THR A O 1
ATOM 1504 N N . PRO A 1 202 ? -14.130 4.376 22.162 1.00 97.75 202 PRO A N 1
ATOM 1505 C CA . PRO A 1 202 ? -15.456 4.250 21.542 1.00 97.75 202 PRO A CA 1
ATOM 1506 C C . PRO A 1 202 ? -15.706 5.219 20.372 1.00 97.75 202 PRO A C 1
ATOM 1508 O O . PRO A 1 202 ? -16.624 5.002 19.590 1.00 97.75 202 PRO A O 1
ATOM 1511 N N . ASN A 1 203 ? -14.908 6.284 20.247 1.00 98.38 203 ASN A N 1
ATOM 1512 C CA . ASN A 1 203 ? -14.923 7.246 19.138 1.00 98.38 203 ASN A CA 1
ATOM 1513 C C . ASN A 1 203 ? -13.899 6.909 18.035 1.00 98.38 203 ASN A C 1
ATOM 1515 O O . ASN A 1 203 ? -13.585 7.777 17.217 1.00 98.38 203 ASN A O 1
ATOM 1519 N N . ALA A 1 204 ? -13.334 5.696 18.030 1.00 98.81 204 ALA A N 1
ATOM 1520 C CA . ALA A 1 204 ? -12.421 5.251 16.984 1.00 98.81 204 ALA A CA 1
ATOM 1521 C C . ALA A 1 204 ? -13.102 5.273 15.614 1.00 98.81 204 ALA A C 1
ATOM 1523 O O . ALA A 1 204 ? -14.245 4.846 15.459 1.00 98.81 204 ALA A O 1
ATOM 1524 N N . ARG A 1 205 ? -12.374 5.759 14.613 1.00 98.75 205 ARG A N 1
ATOM 1525 C CA . ARG A 1 205 ? -12.843 5.847 13.230 1.00 98.75 205 ARG A CA 1
ATOM 1526 C C . ARG A 1 205 ? -11.922 5.127 12.251 1.00 98.75 205 ARG A C 1
ATOM 1528 O O . ARG A 1 205 ? -12.412 4.587 11.261 1.00 98.75 205 ARG A O 1
ATOM 1535 N N . LEU A 1 206 ? -10.619 5.121 12.521 1.00 98.88 206 LEU A N 1
ATOM 1536 C CA . LEU A 1 206 ? -9.611 4.518 11.656 1.00 98.88 206 LEU A CA 1
ATOM 1537 C C . LEU A 1 206 ? -8.580 3.752 12.487 1.00 98.88 206 LEU A C 1
ATOM 1539 O O . LEU A 1 206 ? -8.070 4.272 13.478 1.00 98.88 206 LEU A O 1
ATOM 1543 N N . LEU A 1 207 ? -8.250 2.541 12.054 1.00 98.94 207 LEU A N 1
ATOM 1544 C CA . LEU A 1 207 ? -7.220 1.688 12.635 1.00 98.94 207 LEU A CA 1
ATOM 1545 C C . LEU A 1 207 ? -6.155 1.371 11.578 1.00 98.94 207 LEU A C 1
ATOM 1547 O O . LEU A 1 207 ? -6.468 0.869 10.497 1.00 98.94 207 LEU A O 1
ATOM 1551 N N . LEU A 1 208 ? -4.892 1.639 11.902 1.00 98.88 208 LEU A N 1
ATOM 1552 C CA . LEU A 1 208 ? -3.750 1.159 11.129 1.00 98.88 208 LEU A CA 1
ATOM 1553 C C . LEU A 1 208 ? -3.383 -0.258 11.587 1.00 98.88 208 LEU A C 1
ATOM 1555 O O . LEU A 1 208 ? -3.347 -0.541 12.785 1.00 98.88 208 LEU A O 1
ATOM 1559 N N . VAL A 1 209 ? -3.129 -1.153 10.631 1.00 98.75 209 VAL A N 1
ATOM 1560 C CA . VAL A 1 209 ? -2.720 -2.534 10.913 1.00 98.75 209 VAL A CA 1
ATOM 1561 C C . VAL A 1 209 ? -1.555 -2.926 10.015 1.00 98.75 209 VAL A C 1
ATOM 1563 O O . VAL A 1 209 ? -1.689 -2.961 8.796 1.00 98.75 209 VAL A O 1
ATOM 1566 N N . THR A 1 210 ? -0.422 -3.293 10.601 1.00 98.44 210 THR A N 1
ATOM 1567 C CA . THR A 1 210 ? 0.691 -3.899 9.858 1.00 98.44 210 THR A CA 1
ATOM 1568 C C . THR A 1 210 ? 0.544 -5.421 9.803 1.00 98.44 210 THR A C 1
ATOM 1570 O O . THR A 1 210 ? 0.480 -6.079 10.842 1.00 98.44 210 THR A O 1
ATOM 1573 N N . GLN A 1 211 ? 0.517 -6.002 8.597 1.00 97.81 211 GLN A N 1
ATOM 1574 C CA . GLN A 1 211 ? 0.383 -7.454 8.400 1.00 97.81 211 GLN A CA 1
ATOM 1575 C C . GLN A 1 211 ? 1.634 -8.215 8.851 1.00 97.81 211 GLN A C 1
ATOM 1577 O O . GLN A 1 211 ? 1.530 -9.248 9.509 1.00 97.81 211 GLN A O 1
ATOM 1582 N N . VAL A 1 212 ? 2.815 -7.707 8.487 1.00 96.31 212 VAL A N 1
ATOM 1583 C CA . VAL A 1 212 ? 4.112 -8.271 8.877 1.00 96.31 212 VAL A CA 1
ATOM 1584 C C . VAL A 1 212 ? 5.018 -7.137 9.330 1.00 96.31 212 VAL A C 1
ATOM 1586 O O . VAL A 1 212 ? 5.357 -6.257 8.538 1.00 96.31 212 VAL A O 1
ATOM 1589 N N . SER A 1 213 ? 5.404 -7.139 10.606 1.00 93.25 213 SER A N 1
ATOM 1590 C CA . SER A 1 213 ? 6.240 -6.071 11.157 1.00 93.25 213 SER A CA 1
ATOM 1591 C C . SER A 1 213 ? 7.632 -6.087 10.533 1.00 93.25 213 SER A C 1
ATOM 1593 O O . SER A 1 213 ? 8.337 -7.093 10.584 1.00 93.25 213 SER A O 1
ATOM 1595 N N . ASN A 1 214 ? 8.084 -4.941 10.025 1.00 89.88 214 ASN A N 1
ATOM 1596 C CA . ASN A 1 214 ? 9.459 -4.776 9.555 1.00 89.88 214 ASN A CA 1
ATOM 1597 C C . ASN A 1 214 ? 10.486 -4.767 10.705 1.00 89.88 214 ASN A C 1
ATOM 1599 O O . ASN A 1 214 ? 11.677 -4.921 10.455 1.00 89.88 214 ASN A O 1
ATOM 1603 N N 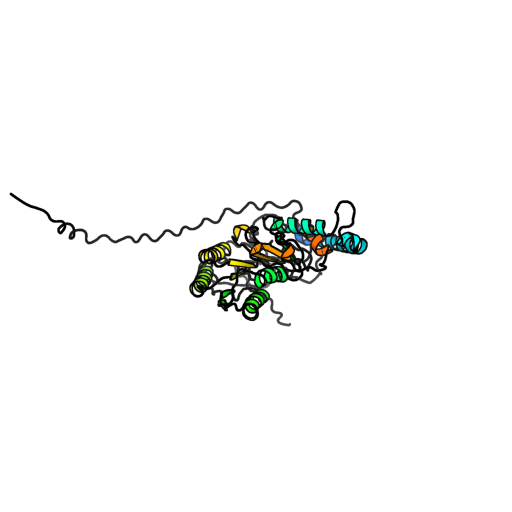. LYS A 1 215 ? 10.038 -4.546 11.950 1.00 89.19 215 LYS A N 1
ATOM 1604 C CA . LYS A 1 215 ? 10.890 -4.460 13.147 1.00 89.19 215 LYS A CA 1
ATOM 1605 C C . LYS A 1 215 ? 11.144 -5.838 13.761 1.00 89.19 215 LYS A C 1
ATOM 1607 O O . LYS A 1 215 ? 12.255 -6.117 14.202 1.00 89.19 215 LYS A O 1
ATOM 1612 N N . THR A 1 216 ? 10.113 -6.685 13.799 1.00 88.56 216 THR A N 1
ATOM 1613 C CA . THR A 1 216 ? 10.134 -7.961 14.540 1.00 88.56 216 THR A CA 1
ATOM 1614 C C . THR A 1 216 ? 9.819 -9.186 13.686 1.00 88.56 216 THR A C 1
ATOM 1616 O O . THR A 1 216 ? 9.901 -10.304 14.184 1.00 88.56 216 THR A O 1
ATOM 1619 N N . GLY A 1 217 ? 9.392 -9.003 12.432 1.00 87.56 217 GLY A N 1
ATOM 1620 C CA . GLY A 1 217 ? 8.881 -10.077 11.576 1.00 87.56 217 GLY A CA 1
ATOM 1621 C C . GLY A 1 217 ? 7.580 -10.718 12.077 1.00 87.56 217 GLY A C 1
ATOM 1622 O O . GLY A 1 217 ? 7.167 -11.748 11.547 1.00 87.56 217 GLY A O 1
ATOM 1623 N N . LEU A 1 218 ? 6.925 -10.141 13.092 1.00 92.25 218 LEU A N 1
ATOM 1624 C CA . LEU A 1 218 ? 5.649 -10.634 13.606 1.00 92.25 218 LEU A CA 1
ATOM 1625 C C . LEU A 1 218 ? 4.573 -10.569 12.516 1.00 92.25 218 LEU A C 1
ATOM 1627 O O . LEU A 1 218 ? 4.322 -9.496 11.970 1.00 92.25 218 LEU A O 1
ATOM 1631 N N . VAL A 1 219 ? 3.918 -11.702 12.257 1.00 95.69 219 VAL A N 1
ATOM 1632 C CA . VAL A 1 219 ? 2.736 -11.795 11.390 1.00 95.69 219 VAL A CA 1
ATOM 1633 C C . VAL A 1 219 ? 1.482 -11.638 12.248 1.00 95.69 219 VAL A C 1
ATOM 1635 O O . VAL A 1 219 ? 1.272 -12.418 13.180 1.00 95.69 219 VAL A O 1
ATOM 1638 N N . THR A 1 220 ? 0.651 -10.640 11.953 1.00 95.44 220 THR A N 1
ATOM 1639 C CA . THR A 1 220 ? -0.568 -10.350 12.721 1.00 95.44 220 THR A CA 1
ATOM 1640 C C . THR A 1 220 ? -1.795 -11.086 12.148 1.00 95.44 220 THR A C 1
ATOM 1642 O O . THR A 1 220 ? -1.868 -11.317 10.937 1.00 95.44 220 THR A O 1
ATOM 1645 N N . PRO A 1 221 ? -2.782 -11.473 12.984 1.00 97.56 221 PRO A N 1
ATOM 1646 C CA . PRO A 1 221 ? -4.055 -12.055 12.540 1.00 97.56 221 PRO A CA 1
ATOM 1647 C C . PRO A 1 221 ? -4.973 -10.969 11.945 1.00 97.56 221 PRO A C 1
ATOM 1649 O O . PRO A 1 221 ? -5.944 -10.530 12.563 1.00 97.56 221 PRO A O 1
ATOM 1652 N N . VAL A 1 222 ? -4.607 -10.456 10.763 1.00 98.44 222 VAL A N 1
ATOM 1653 C CA . VAL A 1 222 ? -5.243 -9.275 10.149 1.00 98.44 222 VAL A CA 1
ATOM 1654 C C . VAL A 1 222 ? -6.745 -9.463 9.960 1.00 98.44 222 VAL A C 1
ATOM 1656 O O . VAL A 1 222 ? -7.504 -8.549 10.263 1.00 98.44 222 VAL A O 1
ATOM 1659 N N . ARG A 1 223 ? -7.191 -10.633 9.490 1.00 98.38 223 ARG A N 1
ATOM 16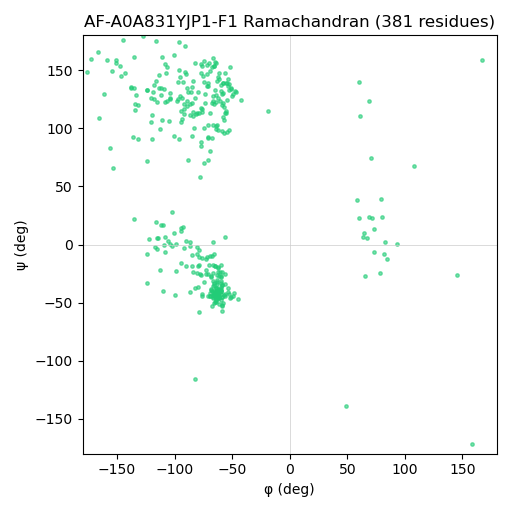60 C CA . ARG A 1 223 ? -8.609 -10.898 9.206 1.00 98.38 223 ARG A CA 1
ATOM 1661 C C . ARG A 1 223 ? -9.472 -10.721 10.453 1.00 98.38 223 ARG A C 1
ATOM 1663 O O . ARG A 1 223 ? -10.522 -10.080 10.406 1.00 98.38 223 ARG A O 1
ATOM 1670 N N . GLU A 1 224 ? -9.016 -11.262 11.569 1.00 98.75 224 GLU A N 1
ATOM 1671 C CA . GLU A 1 224 ? -9.681 -11.194 12.861 1.00 98.75 224 GLU A CA 1
ATOM 1672 C C . GLU A 1 224 ? -9.644 -9.767 13.422 1.00 98.75 224 GLU A C 1
ATOM 1674 O O . GLU A 1 224 ? -10.665 -9.268 13.896 1.00 98.75 224 GLU A O 1
ATOM 1679 N N . ILE A 1 225 ? -8.510 -9.067 13.294 1.00 98.88 225 ILE A N 1
ATOM 1680 C CA . ILE A 1 225 ? -8.378 -7.653 13.687 1.00 98.88 225 ILE A CA 1
ATOM 1681 C C . ILE A 1 225 ? -9.355 -6.769 12.902 1.00 98.88 225 ILE A C 1
ATOM 1683 O O . ILE A 1 225 ? -10.089 -5.976 13.495 1.00 98.88 225 ILE A O 1
ATOM 1687 N N . VAL A 1 226 ? -9.415 -6.935 11.579 1.00 98.81 226 VAL A N 1
ATOM 1688 C CA . VAL A 1 226 ? -10.327 -6.193 10.699 1.00 98.81 226 VAL A CA 1
ATOM 1689 C C . VAL A 1 226 ? -11.784 -6.489 11.048 1.00 98.81 226 VAL A C 1
ATOM 1691 O O . VAL A 1 226 ? -12.599 -5.570 11.107 1.00 98.81 226 VAL A O 1
ATOM 1694 N N . ALA A 1 227 ? -12.128 -7.747 11.338 1.00 98.75 227 ALA A N 1
ATOM 1695 C CA . ALA A 1 227 ? -13.477 -8.112 11.764 1.00 98.75 227 ALA A CA 1
ATOM 1696 C C . ALA A 1 227 ? -13.870 -7.445 13.097 1.00 98.75 227 ALA A C 1
ATOM 1698 O O . ALA A 1 227 ? -14.974 -6.906 13.203 1.00 98.75 227 ALA A O 1
ATOM 1699 N N . MET A 1 228 ? -12.968 -7.420 14.088 1.00 98.62 228 MET A N 1
ATOM 1700 C CA . MET A 1 228 ? -13.194 -6.738 15.372 1.00 98.62 228 MET A CA 1
ATOM 1701 C C . MET A 1 228 ? -13.393 -5.227 15.205 1.00 98.62 228 MET A C 1
ATOM 1703 O O . MET A 1 228 ? -14.288 -4.654 15.832 1.00 98.62 228 MET A O 1
ATOM 1707 N N . ALA A 1 229 ? -12.586 -4.585 14.357 1.00 98.81 229 ALA A N 1
ATOM 1708 C CA . ALA A 1 229 ? -12.701 -3.162 14.049 1.00 98.81 229 ALA A CA 1
ATOM 1709 C C . ALA A 1 229 ? -14.029 -2.848 13.338 1.00 98.81 229 ALA A C 1
ATOM 1711 O O . ALA A 1 229 ? -14.804 -2.002 13.795 1.00 98.81 229 ALA A O 1
ATOM 1712 N N . ARG A 1 230 ? -14.359 -3.611 12.286 1.00 98.50 230 ARG A N 1
ATOM 1713 C CA . ARG A 1 230 ? -15.597 -3.446 11.513 1.00 98.50 230 ARG A CA 1
ATOM 1714 C C . ARG A 1 230 ? -16.850 -3.622 12.368 1.00 98.50 230 ARG A C 1
ATOM 1716 O O . ARG A 1 230 ? -17.788 -2.843 12.222 1.00 98.50 230 ARG A O 1
ATOM 1723 N N . ALA A 1 231 ? -16.864 -4.584 13.294 1.00 98.38 231 ALA A N 1
ATOM 1724 C CA . ALA A 1 231 ? -17.981 -4.793 14.222 1.00 98.38 231 ALA A C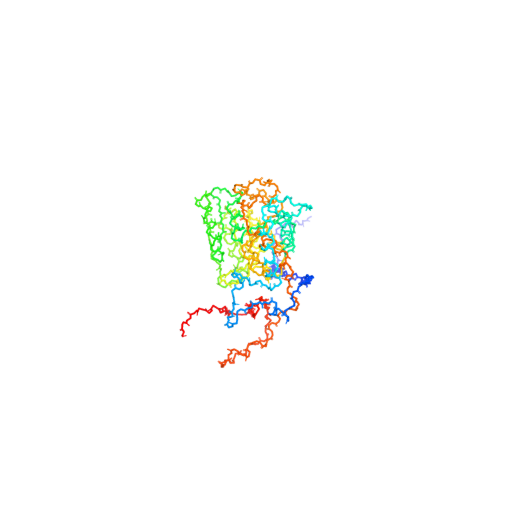A 1
ATOM 1725 C C . ALA A 1 231 ? -18.280 -3.567 15.111 1.00 98.38 231 ALA A C 1
ATOM 1727 O O . ALA A 1 231 ? -19.363 -3.468 15.686 1.00 98.38 231 ALA A O 1
ATOM 1728 N N . ARG A 1 232 ? -17.334 -2.627 15.214 1.00 98.38 232 ARG A N 1
ATOM 1729 C CA . ARG A 1 232 ? -17.442 -1.373 15.971 1.00 98.38 232 ARG A CA 1
ATOM 1730 C C . ARG A 1 232 ? -17.562 -0.137 15.075 1.00 98.38 232 ARG A C 1
ATOM 1732 O O . ARG A 1 232 ? -17.538 0.977 15.584 1.00 98.38 232 ARG A O 1
ATOM 1739 N N . GLY A 1 233 ? -17.686 -0.313 13.757 1.00 98.06 233 GLY A N 1
ATOM 1740 C CA . GLY A 1 233 ? -17.729 0.794 12.798 1.00 98.06 233 GLY A CA 1
ATOM 1741 C C . GLY A 1 233 ? -16.385 1.508 12.603 1.00 98.06 233 GLY A C 1
ATOM 1742 O O . GLY A 1 233 ? -16.376 2.671 12.196 1.00 98.06 233 GLY A O 1
ATOM 1743 N N . VAL A 1 234 ? -15.274 0.829 12.910 1.00 98.81 234 VAL A N 1
ATOM 1744 C CA . VAL A 1 234 ? -13.906 1.323 12.709 1.00 98.81 234 VAL A CA 1
ATOM 1745 C C . VAL A 1 234 ? -13.365 0.747 11.406 1.00 98.81 234 VAL A C 1
ATOM 1747 O O . VAL A 1 234 ? -13.315 -0.473 11.239 1.00 98.81 234 VAL A O 1
ATOM 1750 N N . ASP A 1 235 ? -12.947 1.618 10.493 1.00 98.75 235 ASP A N 1
ATOM 1751 C CA . ASP A 1 235 ? -12.324 1.204 9.237 1.00 98.75 235 ASP A CA 1
ATOM 1752 C C . ASP A 1 235 ? -10.835 0.908 9.423 1.00 98.75 235 ASP A C 1
ATOM 1754 O O . ASP A 1 235 ? -10.190 1.417 10.342 1.00 98.75 235 ASP A O 1
ATOM 1758 N N . THR A 1 236 ? -10.272 0.090 8.535 1.00 98.81 236 THR A N 1
ATOM 1759 C CA . THR A 1 236 ? -8.876 -0.356 8.625 1.00 98.81 236 THR A CA 1
ATOM 1760 C C . THR A 1 236 ? -8.085 -0.032 7.366 1.00 98.81 236 THR A C 1
ATOM 1762 O O . THR A 1 236 ? -8.523 -0.381 6.267 1.00 98.81 236 THR A O 1
ATOM 1765 N N . ILE A 1 237 ? -6.886 0.529 7.532 1.00 98.88 237 ILE A N 1
ATOM 1766 C CA . ILE A 1 237 ? -5.848 0.564 6.492 1.00 98.88 237 ILE A CA 1
ATOM 1767 C C . ILE A 1 237 ? -4.790 -0.474 6.855 1.00 98.88 237 ILE A C 1
ATOM 1769 O O . ILE A 1 237 ? -4.246 -0.436 7.960 1.00 98.88 237 ILE A O 1
ATOM 1773 N N . VAL A 1 238 ? -4.497 -1.388 5.928 1.00 98.88 238 VAL A N 1
ATOM 1774 C CA . VAL A 1 238 ? -3.521 -2.461 6.158 1.00 98.88 238 VAL A CA 1
ATOM 1775 C C . VAL A 1 238 ? -2.217 -2.204 5.397 1.00 98.88 238 VAL A C 1
ATOM 1777 O O . VAL A 1 238 ? -2.212 -2.087 4.171 1.00 98.88 238 VAL A O 1
ATOM 1780 N N . ASP A 1 239 ? -1.096 -2.159 6.116 1.00 98.81 239 ASP A N 1
ATOM 1781 C CA . ASP A 1 239 ? 0.245 -2.221 5.526 1.00 98.81 239 ASP A CA 1
ATOM 1782 C C . ASP A 1 239 ? 0.603 -3.683 5.235 1.00 98.81 239 ASP A C 1
ATOM 1784 O O . ASP A 1 239 ? 0.776 -4.498 6.149 1.00 98.81 239 ASP A O 1
ATOM 1788 N N . ILE A 1 240 ? 0.710 -4.011 3.944 1.00 97.69 240 ILE A N 1
ATOM 1789 C CA . ILE A 1 240 ? 1.039 -5.357 3.454 1.00 97.69 240 ILE A CA 1
ATOM 1790 C C . ILE A 1 240 ? 2.421 -5.417 2.785 1.00 97.69 240 ILE A C 1
ATOM 1792 O O . ILE A 1 240 ? 2.735 -6.378 2.079 1.00 97.69 240 ILE A O 1
ATOM 1796 N N . ALA A 1 241 ? 3.287 -4.421 3.018 1.00 95.56 241 ALA A N 1
ATOM 1797 C CA . ALA A 1 241 ? 4.598 -4.302 2.372 1.00 95.56 241 ALA A CA 1
ATOM 1798 C C . ALA A 1 241 ? 5.536 -5.487 2.617 1.00 95.56 241 ALA A C 1
ATOM 1800 O O . ALA A 1 241 ? 6.405 -5.758 1.788 1.00 95.56 241 ALA A O 1
ATOM 1801 N N . HIS A 1 242 ? 5.371 -6.183 3.743 1.00 93.00 242 HIS A N 1
ATOM 1802 C CA . HIS A 1 242 ? 6.122 -7.394 4.065 1.00 93.00 242 HIS A CA 1
ATOM 1803 C C . HIS A 1 242 ? 5.317 -8.692 3.935 1.00 93.00 242 HIS A C 1
ATOM 1805 O O . HIS A 1 242 ? 5.853 -9.762 4.211 1.00 93.00 242 HIS A O 1
ATOM 1811 N N . GLY A 1 243 ? 4.061 -8.612 3.488 1.00 87.06 243 GLY A N 1
ATOM 1812 C CA . GLY A 1 243 ? 3.239 -9.785 3.213 1.00 87.06 243 GLY A CA 1
ATOM 1813 C C . GLY A 1 243 ? 3.177 -10.153 1.737 1.00 87.06 243 GLY A C 1
ATOM 1814 O O . GLY A 1 243 ? 3.297 -11.332 1.411 1.00 87.06 243 GLY A O 1
ATOM 1815 N N . VAL A 1 244 ? 3.006 -9.179 0.833 1.00 86.69 244 VAL A N 1
ATOM 1816 C CA . VAL A 1 244 ? 2.904 -9.451 -0.614 1.00 86.69 244 VAL A CA 1
ATOM 1817 C C . VAL A 1 244 ? 4.168 -10.159 -1.108 1.00 86.69 244 VAL A C 1
ATOM 1819 O O . VAL A 1 244 ? 5.275 -9.697 -0.844 1.00 86.69 244 VAL A O 1
ATOM 1822 N N . ALA A 1 245 ? 3.984 -11.276 -1.821 1.00 81.00 245 ALA A N 1
ATOM 1823 C CA . ALA A 1 245 ? 5.030 -12.197 -2.287 1.00 81.00 245 ALA A CA 1
ATOM 1824 C C . ALA A 1 245 ? 5.846 -12.923 -1.187 1.00 81.00 245 ALA A C 1
ATOM 1826 O O . ALA A 1 245 ? 6.760 -13.677 -1.510 1.00 81.00 245 ALA A O 1
ATOM 1827 N N . CYS A 1 246 ? 5.479 -12.772 0.091 1.00 80.44 246 CYS A N 1
ATOM 1828 C CA . CYS A 1 246 ? 6.039 -13.534 1.219 1.00 80.44 246 CYS A CA 1
ATOM 1829 C C . CYS A 1 246 ? 5.041 -14.522 1.826 1.00 80.44 246 CYS A C 1
ATOM 1831 O O . CYS A 1 246 ? 5.413 -15.635 2.199 1.00 80.44 246 CYS A O 1
ATOM 1833 N N . LEU A 1 247 ? 3.783 -14.102 1.948 1.00 82.25 247 LEU A N 1
ATOM 1834 C CA . LEU A 1 247 ? 2.689 -14.873 2.520 1.00 82.25 247 LEU A CA 1
ATOM 1835 C C . LEU A 1 247 ? 1.729 -15.324 1.417 1.00 82.25 247 LEU A C 1
ATOM 1837 O O . LEU A 1 247 ? 1.519 -14.615 0.434 1.00 82.25 247 LEU A O 1
ATOM 1841 N N . ASP A 1 248 ? 1.120 -16.491 1.611 1.00 80.12 248 ASP A N 1
ATOM 1842 C CA . ASP A 1 248 ? 0.077 -17.008 0.724 1.00 80.12 248 ASP A CA 1
ATOM 1843 C C . ASP A 1 248 ? -1.286 -16.438 1.136 1.00 80.12 248 ASP A C 1
ATOM 1845 O O . ASP A 1 248 ? -1.939 -16.944 2.050 1.00 80.12 248 ASP A O 1
ATOM 1849 N N . PHE A 1 249 ? -1.682 -15.333 0.508 1.00 83.44 249 PHE A N 1
ATOM 1850 C CA . PHE A 1 249 ? -3.001 -14.729 0.676 1.00 83.44 249 PHE A CA 1
ATOM 1851 C C . PHE A 1 249 ? -3.427 -13.994 -0.596 1.00 83.44 249 PHE A C 1
ATOM 1853 O O . PHE A 1 249 ? -2.606 -13.604 -1.426 1.00 83.44 249 PHE A O 1
ATOM 1860 N N . GLN A 1 250 ? -4.729 -13.795 -0.736 1.00 89.12 250 GLN A N 1
ATOM 1861 C CA . GLN A 1 250 ? -5.341 -12.818 -1.629 1.00 89.12 250 GLN A CA 1
ATOM 1862 C C . GLN A 1 250 ? -5.916 -11.684 -0.778 1.00 89.12 250 GLN A C 1
ATOM 1864 O O . GLN A 1 250 ? -6.236 -11.878 0.394 1.00 89.12 250 GLN A O 1
ATOM 1869 N N . ILE A 1 251 ? -6.063 -10.490 -1.341 1.00 93.81 251 ILE A N 1
ATOM 1870 C CA . ILE A 1 251 ? -6.416 -9.289 -0.576 1.00 93.81 251 ILE A CA 1
ATOM 1871 C C . ILE A 1 251 ? -7.759 -9.417 0.155 1.00 93.81 251 ILE A C 1
ATOM 1873 O O . ILE A 1 251 ? -7.906 -8.927 1.274 1.00 93.81 251 ILE A O 1
ATOM 1877 N N 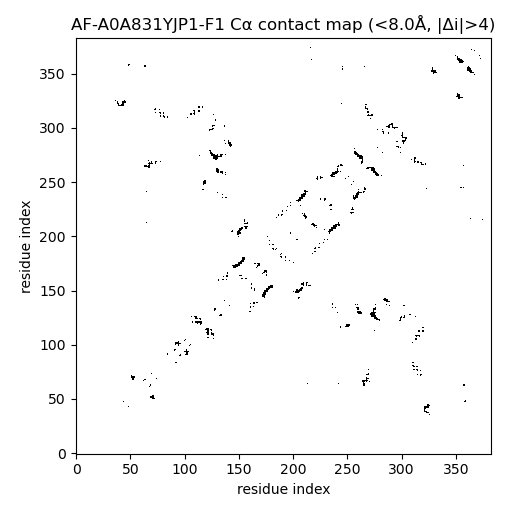. GLU A 1 252 ? -8.699 -10.171 -0.418 1.00 94.44 252 GLU A N 1
ATOM 1878 C CA . GLU A 1 252 ? -9.991 -10.476 0.204 1.00 94.44 252 GLU A CA 1
ATOM 1879 C C . GLU A 1 252 ? -9.881 -11.361 1.452 1.00 94.44 252 GLU A C 1
ATOM 1881 O O . GLU A 1 252 ? -10.736 -11.290 2.339 1.00 94.44 252 GLU A O 1
ATOM 1886 N N . ASP A 1 253 ? -8.814 -12.154 1.584 1.00 94.12 253 ASP A N 1
ATOM 1887 C CA . ASP A 1 253 ? -8.590 -12.976 2.775 1.00 94.12 253 ASP A CA 1
ATOM 1888 C C . ASP A 1 253 ? -8.402 -12.085 4.019 1.00 94.12 253 ASP A C 1
ATOM 1890 O O . ASP A 1 253 ? -8.851 -12.451 5.106 1.00 94.12 253 ASP A O 1
ATOM 1894 N N . LEU A 1 254 ? -7.856 -10.871 3.847 1.00 96.50 254 LEU A N 1
ATOM 1895 C CA . LEU A 1 254 ? -7.686 -9.873 4.912 1.00 96.50 254 LEU A CA 1
ATOM 1896 C C . LEU A 1 254 ? -9.009 -9.227 5.339 1.00 96.50 254 LEU A C 1
ATOM 1898 O O . LEU A 1 254 ? -9.120 -8.720 6.451 1.00 96.50 254 LEU A O 1
ATOM 1902 N N . GLY A 1 255 ? -10.007 -9.203 4.451 1.00 96.25 255 GLY A N 1
ATOM 1903 C CA . GLY A 1 255 ? -11.286 -8.529 4.671 1.00 96.25 255 GLY A CA 1
ATOM 1904 C C . GLY A 1 255 ? -11.202 -7.000 4.755 1.00 96.25 255 GLY A C 1
ATOM 1905 O O . GLY A 1 255 ? -12.220 -6.374 5.052 1.00 96.25 255 GLY A O 1
ATOM 1906 N N . ALA A 1 256 ? -10.032 -6.403 4.512 1.00 95.62 256 ALA A N 1
ATOM 1907 C CA . ALA A 1 256 ? -9.803 -4.964 4.573 1.00 95.62 256 ALA A CA 1
ATOM 1908 C C . ALA A 1 256 ? -10.412 -4.228 3.371 1.00 95.62 256 ALA A C 1
ATOM 1910 O O . ALA A 1 256 ? -10.649 -4.807 2.308 1.00 95.62 256 ALA A O 1
ATOM 1911 N N . ASP A 1 257 ? -10.661 -2.935 3.557 1.00 97.38 257 ASP A N 1
ATOM 1912 C CA . ASP A 1 257 ? -11.178 -2.040 2.517 1.00 97.38 257 ASP A CA 1
ATOM 1913 C C . ASP A 1 257 ? -10.071 -1.211 1.854 1.00 97.38 257 ASP A C 1
ATOM 1915 O O . ASP A 1 257 ? -10.215 -0.789 0.707 1.00 97.38 257 ASP A O 1
ATOM 1919 N N . PHE A 1 258 ? -8.950 -1.029 2.555 1.00 98.88 258 PHE A N 1
ATOM 1920 C CA . PHE A 1 258 ? -7.807 -0.248 2.106 1.00 98.88 258 PHE A CA 1
ATOM 1921 C C . PHE A 1 258 ? -6.510 -0.981 2.451 1.00 98.88 258 PHE A C 1
ATOM 1923 O O . PHE A 1 258 ? -6.343 -1.465 3.575 1.00 98.88 258 PHE A O 1
ATOM 1930 N N . ALA A 1 259 ? -5.572 -1.033 1.510 1.00 98.88 259 ALA A N 1
ATOM 1931 C CA . ALA A 1 259 ? -4.237 -1.564 1.768 1.00 98.88 259 ALA A CA 1
ATOM 1932 C C . ALA A 1 259 ? -3.176 -0.845 0.935 1.00 98.88 259 ALA A C 1
ATOM 1934 O O . ALA A 1 259 ? -3.467 -0.339 -0.146 1.00 98.88 259 ALA A O 1
ATOM 1935 N N . GLY A 1 260 ? -1.934 -0.821 1.410 1.00 98.75 260 GLY A N 1
ATOM 1936 C CA . GLY A 1 260 ? -0.819 -0.225 0.676 1.00 98.75 260 GLY A CA 1
ATOM 1937 C C . GLY A 1 260 ? 0.478 -1.005 0.857 1.00 98.75 260 GLY A C 1
ATOM 1938 O O . GLY A 1 260 ? 0.695 -1.639 1.890 1.00 98.75 260 GLY A O 1
ATOM 1939 N N . TRP A 1 261 ? 1.321 -1.005 -0.178 1.00 98.12 261 TRP A N 1
ATOM 1940 C CA . TRP A 1 261 ? 2.605 -1.701 -0.158 1.00 98.12 261 TRP A CA 1
ATOM 1941 C C . TRP A 1 261 ? 3.599 -1.178 -1.190 1.00 98.12 261 TRP A C 1
ATOM 1943 O O . TRP A 1 261 ? 3.250 -0.571 -2.203 1.00 98.12 261 TRP A O 1
ATOM 1953 N N . SER A 1 262 ? 4.877 -1.446 -0.932 1.00 96.25 262 SER A N 1
ATOM 1954 C CA . SER A 1 262 ? 5.928 -1.310 -1.937 1.00 96.25 262 SER A CA 1
ATOM 1955 C C . SER A 1 262 ? 5.916 -2.526 -2.851 1.00 96.25 262 SER A C 1
ATOM 1957 O O . SER A 1 262 ? 5.971 -3.656 -2.371 1.00 96.25 262 SER A O 1
ATOM 1959 N N . VAL A 1 263 ? 5.931 -2.303 -4.162 1.00 94.31 263 VAL A N 1
ATOM 1960 C CA . VAL A 1 263 ? 6.047 -3.401 -5.130 1.00 94.31 263 VAL A CA 1
ATOM 1961 C C . VAL A 1 263 ? 7.518 -3.831 -5.228 1.00 94.31 263 VAL A C 1
ATOM 1963 O O . VAL A 1 263 ? 7.812 -5.017 -5.217 1.00 94.31 263 VAL A O 1
ATOM 1966 N N . HIS A 1 264 ? 8.470 -2.899 -5.147 1.00 93.25 264 HIS A N 1
ATOM 1967 C CA . HIS A 1 264 ? 9.923 -3.144 -5.249 1.00 93.25 264 HIS A CA 1
ATOM 1968 C C . HIS A 1 264 ? 10.599 -3.951 -4.120 1.00 93.25 264 HIS A C 1
ATOM 1970 O O . HIS A 1 264 ? 11.824 -4.087 -4.102 1.00 93.25 264 HIS A O 1
ATOM 1976 N N . LYS A 1 265 ? 9.841 -4.435 -3.133 1.00 90.12 265 LYS A N 1
ATOM 1977 C CA . LYS A 1 265 ? 10.374 -5.337 -2.105 1.00 90.12 265 LYS A CA 1
ATOM 1978 C C . LYS A 1 265 ? 10.375 -6.756 -2.664 1.00 90.12 265 LYS A C 1
ATOM 1980 O O . LYS A 1 265 ? 11.018 -7.022 -3.668 1.00 90.12 265 LYS A O 1
ATOM 1985 N N . TRP A 1 266 ? 9.595 -7.647 -2.079 1.00 86.88 266 TRP A N 1
ATOM 1986 C CA . TRP A 1 266 ? 9.642 -9.083 -2.331 1.00 86.88 266 TRP A CA 1
ATOM 1987 C C . TRP A 1 266 ? 9.254 -9.506 -3.755 1.00 86.88 266 TRP A C 1
ATOM 1989 O O . TRP A 1 266 ? 9.643 -10.584 -4.188 1.00 86.88 266 TRP A O 1
ATOM 1999 N N . THR A 1 267 ? 8.566 -8.651 -4.523 1.00 85.00 267 THR A N 1
ATOM 2000 C CA . THR A 1 267 ? 8.279 -8.932 -5.946 1.00 85.00 267 THR A CA 1
ATOM 2001 C C . THR A 1 267 ? 9.489 -8.711 -6.858 1.00 85.00 267 THR A C 1
ATOM 2003 O O . THR A 1 267 ? 9.467 -9.106 -8.017 1.00 85.00 267 THR A O 1
ATOM 2006 N N . SER A 1 268 ? 10.559 -8.081 -6.356 1.00 89.19 268 SER A N 1
ATOM 2007 C CA . SER A 1 268 ? 11.746 -7.709 -7.138 1.00 89.19 268 SER A CA 1
ATOM 2008 C C . SER A 1 268 ? 11.465 -6.753 -8.310 1.00 89.19 268 SER A C 1
ATOM 2010 O O . SER A 1 268 ? 12.252 -6.692 -9.252 1.00 89.19 268 SER A O 1
ATOM 2012 N N . ALA A 1 269 ? 10.363 -5.995 -8.278 1.00 93.19 269 ALA A N 1
ATOM 2013 C CA . ALA A 1 269 ? 10.129 -4.899 -9.220 1.00 93.19 269 ALA A CA 1
ATOM 2014 C C . ALA A 1 269 ? 11.134 -3.742 -9.020 1.00 93.19 269 ALA A C 1
ATOM 2016 O O . ALA A 1 269 ? 11.710 -3.608 -7.937 1.00 93.19 269 ALA A O 1
ATOM 2017 N N . PRO A 1 270 ? 11.335 -2.859 -10.017 1.00 95.88 270 PRO A N 1
ATOM 2018 C CA . PRO A 1 270 ? 12.262 -1.739 -9.868 1.00 95.88 270 PRO A CA 1
ATOM 2019 C C . PRO A 1 270 ? 11.867 -0.781 -8.738 1.00 95.88 270 PRO A C 1
ATOM 2021 O O . PRO A 1 270 ? 10.681 -0.541 -8.495 1.00 95.88 270 PRO A O 1
ATOM 2024 N N . LEU A 1 271 ? 12.871 -0.181 -8.090 1.00 95.38 271 LEU A N 1
ATOM 2025 C CA . LEU A 1 271 ? 12.697 0.885 -7.098 1.00 95.38 271 LEU A CA 1
ATOM 2026 C C . LEU A 1 271 ? 11.825 2.033 -7.628 1.00 95.38 271 LEU A C 1
ATOM 2028 O O . LEU A 1 271 ? 11.787 2.319 -8.825 1.00 95.38 271 LEU A O 1
ATOM 2032 N N . GLY A 1 272 ? 11.148 2.725 -6.710 1.00 94.50 272 GLY A N 1
ATOM 2033 C CA . GLY A 1 272 ? 10.218 3.799 -7.069 1.00 94.50 272 GLY A CA 1
ATOM 2034 C C . GLY A 1 272 ? 8.848 3.291 -7.528 1.00 94.50 272 GLY A C 1
ATOM 2035 O O . GLY A 1 272 ? 8.146 3.995 -8.253 1.00 94.50 272 GLY A O 1
ATOM 2036 N N . THR A 1 273 ? 8.474 2.074 -7.117 1.00 96.50 273 THR A N 1
ATOM 2037 C CA . THR A 1 273 ? 7.166 1.469 -7.395 1.00 96.50 273 THR A CA 1
ATOM 2038 C C . THR A 1 273 ? 6.450 1.048 -6.111 1.00 96.50 273 THR A C 1
ATOM 2040 O O . THR A 1 273 ? 7.021 0.417 -5.214 1.00 96.50 273 THR A O 1
ATOM 2043 N N . GLY A 1 274 ? 5.176 1.398 -6.013 1.00 97.44 274 GLY A N 1
ATOM 2044 C CA . GLY A 1 274 ? 4.267 1.018 -4.941 1.00 97.44 274 GLY A CA 1
ATOM 2045 C C . GLY A 1 274 ? 2.861 0.801 -5.480 1.00 97.44 274 GLY A C 1
ATOM 2046 O O . GLY A 1 274 ? 2.596 1.008 -6.666 1.00 97.44 274 GLY A O 1
ATOM 2047 N N . ALA A 1 275 ? 1.967 0.370 -4.604 1.00 98.44 275 ALA A N 1
ATOM 2048 C CA . ALA A 1 275 ? 0.566 0.208 -4.929 1.00 98.44 275 ALA A CA 1
ATOM 2049 C C . ALA A 1 275 ? -0.309 0.520 -3.719 1.00 98.44 275 ALA A C 1
ATOM 2051 O O . ALA A 1 275 ? 0.059 0.225 -2.579 1.00 98.44 275 ALA A O 1
ATOM 2052 N N . MET A 1 276 ? -1.474 1.098 -3.993 1.00 98.50 276 MET A N 1
ATOM 2053 C CA . MET A 1 276 ? -2.596 1.111 -3.063 1.00 98.50 276 MET A CA 1
ATOM 2054 C C . MET A 1 276 ? -3.741 0.283 -3.634 1.00 98.50 276 MET A C 1
ATOM 2056 O O . MET A 1 276 ? -3.970 0.279 -4.844 1.00 98.50 276 MET A O 1
ATOM 2060 N N . TYR A 1 277 ? -4.461 -0.371 -2.737 1.00 98.88 277 TYR A N 1
ATOM 2061 C CA . TYR A 1 277 ? -5.744 -0.998 -2.978 1.00 98.88 277 TYR A CA 1
ATOM 2062 C C . TYR A 1 277 ? -6.834 -0.202 -2.271 1.00 98.88 277 TYR A C 1
ATOM 2064 O O . TYR A 1 277 ? -6.692 0.138 -1.091 1.00 98.88 277 TYR A O 1
ATOM 2072 N N . ILE A 1 278 ? -7.925 0.048 -2.988 1.00 98.88 278 ILE A N 1
ATOM 2073 C CA . ILE A 1 278 ? -9.167 0.563 -2.425 1.00 98.88 278 ILE A CA 1
ATOM 2074 C C . ILE A 1 278 ? -10.297 -0.307 -2.957 1.00 98.88 278 ILE A C 1
ATOM 2076 O O . ILE A 1 278 ? -10.507 -0.359 -4.170 1.00 98.88 278 ILE A O 1
ATOM 2080 N N . ARG A 1 279 ? -11.042 -0.952 -2.054 1.00 98.38 279 ARG A N 1
ATOM 2081 C CA . ARG A 1 279 ? -12.245 -1.705 -2.420 1.00 98.38 279 ARG A CA 1
ATOM 2082 C C . ARG A 1 279 ? -13.165 -0.808 -3.238 1.00 98.38 279 ARG A C 1
ATOM 2084 O O . ARG A 1 279 ? -13.457 0.313 -2.819 1.00 98.38 279 ARG A O 1
ATOM 2091 N N . GLN A 1 280 ? -13.681 -1.306 -4.360 1.00 97.25 280 GLN A N 1
ATOM 2092 C CA . GLN A 1 280 ? -14.441 -0.494 -5.316 1.00 97.25 280 GLN A CA 1
ATOM 2093 C C . GLN A 1 280 ? -15.596 0.279 -4.655 1.00 97.25 280 GLN A C 1
ATOM 2095 O O . GLN A 1 280 ? -15.785 1.469 -4.906 1.00 97.25 280 GLN A O 1
ATOM 2100 N N . SER A 1 281 ? -16.333 -0.367 -3.747 1.00 97.62 281 SER A N 1
ATOM 2101 C CA . SER A 1 281 ? -17.459 0.240 -3.022 1.00 97.62 281 SER A CA 1
ATOM 2102 C C . SER A 1 281 ? -17.058 1.316 -2.004 1.00 97.62 281 SER A C 1
ATOM 2104 O O . SER A 1 281 ? -17.930 1.991 -1.464 1.00 97.62 281 SER A O 1
ATOM 2106 N N . ARG A 1 282 ? -15.763 1.462 -1.711 1.00 98.38 282 ARG A N 1
ATOM 2107 C CA . ARG A 1 282 ? -15.191 2.381 -0.715 1.00 98.38 282 ARG A CA 1
ATOM 2108 C C . ARG A 1 282 ? -14.315 3.466 -1.358 1.00 98.38 282 ARG A C 1
ATOM 2110 O O . ARG A 1 282 ? -13.722 4.270 -0.648 1.00 98.38 282 ARG A O 1
ATOM 2117 N N . LEU A 1 283 ? -14.253 3.550 -2.693 1.00 98.62 283 LEU A N 1
ATOM 2118 C CA . LEU A 1 283 ? -13.429 4.535 -3.416 1.00 98.62 283 LEU A CA 1
ATOM 2119 C C . LEU A 1 283 ? -13.733 5.996 -3.035 1.00 98.62 283 LEU A C 1
ATOM 2121 O O . LEU A 1 283 ? -12.839 6.844 -3.022 1.00 98.62 283 LEU A O 1
ATOM 2125 N N . ALA A 1 284 ? -14.993 6.305 -2.726 1.00 98.06 284 ALA A N 1
ATOM 2126 C CA . ALA A 1 284 ? -15.420 7.647 -2.330 1.00 98.06 284 ALA A CA 1
ATOM 2127 C C . ALA A 1 284 ? -14.970 8.052 -0.910 1.00 98.06 284 ALA A C 1
ATOM 2129 O O . ALA A 1 284 ? -15.051 9.235 -0.570 1.00 98.06 284 ALA A O 1
ATOM 2130 N N . ASP A 1 285 ? -14.484 7.099 -0.108 1.00 98.62 285 ASP A N 1
ATOM 2131 C CA . ASP A 1 285 ? -14.007 7.340 1.257 1.00 98.62 285 ASP A CA 1
ATOM 2132 C C . ASP A 1 285 ? -12.547 7.800 1.300 1.00 98.62 285 ASP A C 1
ATOM 2134 O O . ASP A 1 285 ? -12.062 8.222 2.348 1.00 98.62 285 ASP A O 1
ATOM 2138 N N . ILE A 1 286 ? -11.844 7.760 0.170 1.00 98.69 286 ILE A N 1
ATOM 2139 C CA . ILE A 1 286 ? -10.537 8.391 0.005 1.00 98.69 286 ILE A CA 1
ATOM 2140 C C . ILE A 1 286 ? -10.733 9.605 -0.901 1.00 98.69 286 ILE A C 1
ATOM 2142 O O . ILE A 1 286 ? -11.245 9.469 -2.015 1.00 98.69 286 ILE A O 1
ATOM 2146 N N . ASP A 1 287 ? -10.358 10.793 -0.429 1.00 98.00 287 ASP A N 1
ATOM 2147 C CA . ASP A 1 287 ? -10.462 12.027 -1.207 1.00 98.00 287 ASP A CA 1
ATOM 2148 C C . ASP A 1 287 ? -9.528 12.012 -2.425 1.00 98.00 287 ASP A C 1
ATOM 2150 O O . ASP A 1 287 ? -8.490 11.346 -2.448 1.00 98.00 287 ASP A O 1
ATOM 2154 N N . ILE A 1 288 ? -9.909 12.770 -3.456 1.00 97.69 288 ILE A N 1
ATOM 2155 C CA . ILE A 1 288 ? -9.075 12.994 -4.641 1.00 97.69 288 ILE A CA 1
ATOM 2156 C C . ILE A 1 288 ? -7.746 13.606 -4.193 1.00 97.69 288 ILE A C 1
ATOM 2158 O O . ILE A 1 288 ? -7.720 14.584 -3.444 1.00 97.69 288 ILE A O 1
ATOM 2162 N N . ALA A 1 289 ? -6.641 13.034 -4.667 1.00 96.56 289 ALA A N 1
ATOM 2163 C CA . ALA A 1 289 ? -5.317 13.523 -4.331 1.00 96.56 289 ALA A CA 1
ATOM 2164 C C . ALA A 1 289 ? -5.126 14.957 -4.833 1.00 96.56 289 ALA A C 1
ATOM 2166 O O . ALA A 1 289 ? -5.587 15.326 -5.917 1.00 96.56 289 ALA A O 1
ATOM 2167 N N . PHE A 1 290 ? -4.406 15.765 -4.056 1.00 92.88 290 PHE A N 1
ATOM 2168 C CA . PHE A 1 290 ? -4.151 17.161 -4.397 1.00 92.88 290 PHE A CA 1
ATOM 2169 C C . PHE A 1 290 ? -3.600 17.304 -5.826 1.00 92.88 290 PHE A C 1
ATOM 2171 O O . PHE A 1 290 ? -2.718 16.563 -6.261 1.00 92.88 290 PHE A O 1
ATOM 2178 N N . GLY A 1 291 ? -4.141 18.269 -6.570 1.00 90.19 291 GLY A N 1
ATOM 2179 C CA . GLY A 1 291 ? -3.742 18.550 -7.950 1.00 90.19 291 GLY A CA 1
ATOM 2180 C C . GLY A 1 291 ? -4.205 17.525 -8.991 1.00 90.19 291 GLY A C 1
ATOM 2181 O O . GLY A 1 291 ? -4.013 17.774 -10.179 1.00 90.19 291 GLY A O 1
ATOM 2182 N N . SER A 1 292 ? -4.815 16.403 -8.594 1.00 93.19 292 SER A N 1
ATOM 2183 C CA . SER A 1 292 ? -5.321 15.417 -9.545 1.00 93.19 292 SER A CA 1
ATOM 2184 C C . SER A 1 292 ? -6.551 15.936 -10.290 1.00 93.19 292 SER A C 1
ATOM 2186 O O . SER A 1 292 ? -7.460 16.518 -9.700 1.00 93.19 292 SER A O 1
ATOM 2188 N N . THR A 1 293 ? -6.573 15.710 -11.602 1.00 92.00 293 THR A N 1
ATOM 2189 C CA . THR A 1 293 ? -7.684 16.054 -12.506 1.00 92.00 293 THR A CA 1
ATOM 2190 C C . THR A 1 293 ? -8.341 14.819 -13.120 1.00 92.00 293 THR A C 1
ATOM 2192 O O . THR A 1 293 ? -9.197 14.945 -13.997 1.00 92.00 293 THR A O 1
ATOM 2195 N N . ALA A 1 294 ? -7.931 13.622 -12.691 1.00 92.88 294 ALA A N 1
ATOM 2196 C CA . ALA A 1 294 ? -8.555 12.382 -13.127 1.00 92.88 294 ALA A CA 1
ATOM 2197 C C . ALA A 1 294 ? -10.011 12.290 -12.615 1.00 92.88 294 ALA A C 1
ATOM 2199 O O . ALA A 1 294 ? -10.341 12.903 -11.593 1.00 92.88 294 ALA A O 1
ATOM 2200 N N . PRO A 1 295 ? -10.891 11.542 -13.309 1.00 95.88 295 PRO A N 1
ATOM 2201 C CA . PRO A 1 295 ? -12.283 11.366 -12.898 1.00 95.88 295 PRO A CA 1
ATOM 2202 C C . PRO A 1 295 ? -12.420 10.863 -11.455 1.00 95.88 295 PRO A C 1
ATOM 2204 O O . PRO A 1 295 ? -11.635 10.041 -10.989 1.00 95.88 295 PRO A O 1
ATOM 2207 N N . ALA A 1 296 ? -13.431 11.351 -10.733 1.00 95.62 296 ALA A N 1
ATOM 2208 C CA . ALA A 1 296 ? -13.617 11.036 -9.314 1.00 95.62 296 ALA A CA 1
ATOM 2209 C C . ALA A 1 296 ? -13.885 9.542 -9.046 1.00 95.62 296 ALA A C 1
ATOM 2211 O O . ALA A 1 296 ? -13.581 9.059 -7.952 1.00 95.62 296 ALA A O 1
ATOM 2212 N N . ASP A 1 297 ? -14.440 8.833 -10.027 1.00 96.25 297 ASP A N 1
ATOM 2213 C CA . ASP A 1 297 ? -14.721 7.397 -10.041 1.00 96.25 297 ASP A CA 1
ATOM 2214 C C . ASP A 1 297 ? -13.534 6.538 -10.520 1.00 96.25 297 ASP A C 1
ATOM 2216 O O . ASP A 1 297 ? -13.622 5.312 -10.499 1.00 96.25 297 ASP A O 1
ATOM 2220 N N . ASP A 1 298 ? -12.405 7.154 -10.887 1.00 96.25 298 ASP A N 1
ATOM 2221 C CA . ASP A 1 298 ? -11.147 6.469 -11.186 1.00 96.25 298 ASP A CA 1
ATOM 2222 C C . ASP A 1 298 ? -10.243 6.447 -9.943 1.00 96.25 298 ASP A C 1
ATOM 2224 O O . ASP A 1 298 ? -9.935 7.483 -9.339 1.00 96.25 298 ASP A O 1
ATOM 2228 N N . ILE A 1 299 ? -9.761 5.262 -9.564 1.00 97.56 299 ILE A N 1
ATOM 2229 C CA . ILE A 1 299 ? -8.819 5.105 -8.453 1.00 97.56 299 ILE A CA 1
ATOM 2230 C C . ILE A 1 299 ? -7.511 5.873 -8.672 1.00 97.56 299 ILE A C 1
ATOM 2232 O O . ILE A 1 299 ? -6.906 6.354 -7.714 1.00 97.56 299 ILE A O 1
ATOM 2236 N N . ASN A 1 300 ? -7.097 6.086 -9.923 1.00 95.75 300 ASN A N 1
ATOM 2237 C CA . ASN A 1 300 ? -5.902 6.866 -10.233 1.00 95.75 300 ASN A CA 1
ATOM 2238 C C . ASN A 1 300 ? -6.038 8.339 -9.817 1.00 95.75 300 ASN A C 1
ATOM 2240 O O . ASN A 1 300 ? -5.028 9.009 -9.606 1.00 95.75 300 ASN A O 1
ATOM 2244 N N . ALA A 1 301 ? -7.258 8.842 -9.596 1.00 97.19 301 ALA A N 1
ATOM 2245 C CA . ALA A 1 301 ? -7.457 10.166 -9.016 1.00 97.19 301 ALA A CA 1
ATOM 2246 C C . ALA A 1 301 ? -7.003 10.260 -7.544 1.00 97.19 301 ALA A C 1
ATOM 2248 O O . ALA A 1 301 ? -6.905 11.359 -7.004 1.00 97.19 301 ALA A O 1
ATOM 2249 N N . ARG A 1 302 ? -6.687 9.131 -6.891 1.00 97.94 302 ARG A N 1
ATOM 2250 C CA . ARG A 1 302 ? -6.165 9.061 -5.512 1.00 97.94 302 ARG A CA 1
ATOM 2251 C C . ARG A 1 302 ? -4.639 9.114 -5.433 1.00 97.94 302 ARG A C 1
ATOM 2253 O O . ARG A 1 302 ? -4.070 9.061 -4.345 1.00 97.94 302 ARG A O 1
ATOM 2260 N N . VAL A 1 303 ? -3.971 9.271 -6.575 1.00 96.25 303 VAL A N 1
ATOM 2261 C CA . VAL A 1 303 ? -2.521 9.452 -6.661 1.00 96.25 303 VAL A CA 1
ATOM 2262 C C . VAL A 1 303 ? -2.226 10.877 -7.137 1.00 96.25 303 VAL A C 1
ATOM 2264 O O . VAL A 1 303 ? -2.785 11.300 -8.153 1.00 96.25 303 VAL A O 1
ATOM 2267 N N . PRO A 1 304 ? -1.366 11.644 -6.438 1.00 93.94 304 PRO A N 1
ATOM 2268 C CA . PRO A 1 304 ? -0.960 12.963 -6.907 1.00 93.94 304 PRO A CA 1
ATOM 2269 C C . PRO A 1 304 ? -0.323 12.880 -8.302 1.00 93.94 304 PRO A C 1
ATOM 2271 O O . PRO A 1 304 ? 0.480 11.971 -8.549 1.00 93.94 304 PRO A O 1
ATOM 2274 N N . PRO A 1 305 ? -0.625 13.818 -9.215 1.00 90.50 305 PRO A N 1
ATOM 2275 C CA . PRO A 1 305 ? -0.032 13.807 -10.541 1.00 90.50 305 PRO A CA 1
ATOM 2276 C C . PRO A 1 305 ? 1.472 14.100 -10.473 1.00 90.50 305 PRO A C 1
ATOM 2278 O O . PRO A 1 305 ? 1.963 14.801 -9.587 1.00 90.50 305 PRO A O 1
ATOM 2281 N N . GLY A 1 306 ? 2.214 13.599 -11.457 1.00 87.69 306 GLY A N 1
ATOM 2282 C CA . GLY A 1 306 ? 3.633 13.896 -11.614 1.00 87.69 306 GLY A CA 1
ATOM 2283 C C . GLY A 1 306 ? 4.314 12.966 -12.607 1.00 87.69 306 GLY A C 1
ATOM 2284 O O . GLY A 1 306 ? 3.834 11.866 -12.881 1.00 87.69 306 GLY A O 1
ATOM 2285 N N . THR A 1 307 ? 5.451 13.404 -13.145 1.00 90.62 307 THR A N 1
ATOM 2286 C CA . THR A 1 307 ? 6.312 12.539 -13.955 1.00 90.62 307 THR A CA 1
ATOM 2287 C C . THR A 1 307 ? 6.947 11.496 -13.045 1.00 90.62 307 THR A C 1
ATOM 2289 O O . THR A 1 307 ? 7.749 11.825 -12.173 1.00 90.62 307 THR A O 1
ATOM 2292 N N . VAL A 1 308 ? 6.570 10.236 -13.236 1.00 93.44 308 VAL A N 1
ATOM 2293 C CA . VAL A 1 308 ? 7.142 9.094 -12.515 1.00 93.44 308 VAL A CA 1
ATOM 2294 C C . VAL A 1 308 ? 8.251 8.443 -13.338 1.00 93.44 308 VAL A C 1
ATOM 2296 O O . VAL A 1 308 ? 8.468 8.782 -14.502 1.00 93.44 308 VAL A O 1
ATOM 2299 N N . ASN A 1 309 ? 8.945 7.467 -12.754 1.00 95.62 309 ASN A N 1
ATOM 2300 C CA . ASN A 1 309 ? 9.849 6.620 -13.519 1.00 95.62 309 ASN A CA 1
ATOM 2301 C C . ASN A 1 309 ? 9.033 5.684 -14.431 1.00 95.62 309 ASN A C 1
ATOM 2303 O O . ASN A 1 309 ? 8.611 4.601 -14.022 1.00 95.62 309 ASN A O 1
ATOM 2307 N N . PHE A 1 310 ? 8.795 6.121 -15.669 1.00 96.25 310 PHE A N 1
ATOM 2308 C CA . PHE A 1 310 ? 7.996 5.385 -16.648 1.00 96.25 310 PHE A CA 1
ATOM 2309 C C . PHE A 1 310 ? 8.523 3.971 -16.903 1.00 96.25 310 PHE A C 1
ATOM 2311 O O . PHE A 1 310 ? 7.741 3.023 -16.931 1.00 96.25 310 PHE A O 1
ATOM 2318 N N . ALA A 1 311 ? 9.846 3.824 -17.021 1.00 96.81 311 ALA A N 1
ATOM 2319 C CA . ALA A 1 311 ? 10.483 2.533 -17.242 1.00 96.81 311 ALA A CA 1
ATOM 2320 C C . ALA A 1 311 ? 10.275 1.586 -16.053 1.00 96.81 311 ALA A C 1
ATOM 2322 O O . ALA A 1 311 ? 10.049 0.393 -16.251 1.00 96.81 311 ALA A O 1
ATOM 2323 N N . ALA A 1 312 ? 10.294 2.103 -14.820 1.00 97.19 312 ALA A N 1
ATOM 2324 C CA . ALA A 1 312 ? 10.064 1.294 -13.626 1.00 97.19 312 ALA A CA 1
ATOM 2325 C C . ALA A 1 312 ? 8.641 0.723 -13.624 1.00 97.19 312 ALA A C 1
ATOM 2327 O O . ALA A 1 312 ? 8.463 -0.483 -13.463 1.00 97.19 312 ALA A O 1
ATOM 2328 N N . VAL A 1 313 ? 7.641 1.569 -13.896 1.00 96.69 313 VAL A N 1
ATOM 2329 C CA . VAL A 1 313 ? 6.234 1.149 -13.966 1.00 96.69 313 VAL A CA 1
ATOM 2330 C C . VAL A 1 313 ? 5.998 0.172 -15.118 1.00 96.69 313 VAL A C 1
ATOM 2332 O O . VAL A 1 313 ? 5.399 -0.879 -14.904 1.00 96.69 313 VAL A O 1
ATOM 2335 N N . GLN A 1 314 ? 6.537 0.448 -16.308 1.00 95.88 314 GLN A N 1
ATOM 2336 C CA . GLN A 1 314 ? 6.438 -0.449 -17.467 1.00 95.88 314 GLN A CA 1
ATOM 2337 C C . GLN A 1 314 ? 7.082 -1.823 -17.215 1.00 95.88 314 GLN A C 1
ATOM 2339 O O . GLN A 1 314 ? 6.708 -2.811 -17.841 1.00 95.88 314 GLN A O 1
ATOM 2344 N N . THR A 1 315 ? 8.030 -1.912 -16.281 1.00 96.88 315 THR A N 1
ATOM 2345 C CA . THR A 1 315 ? 8.719 -3.165 -15.950 1.00 96.88 315 THR A CA 1
ATOM 2346 C C . THR A 1 315 ? 7.959 -4.025 -14.938 1.00 96.88 315 THR A C 1
ATOM 2348 O O . THR A 1 315 ? 8.203 -5.228 -14.887 1.00 96.88 315 THR A O 1
ATOM 2351 N N . ILE A 1 316 ? 7.007 -3.472 -14.175 1.00 95.50 316 ILE A N 1
ATOM 2352 C CA . ILE A 1 316 ? 6.243 -4.208 -13.146 1.00 95.50 316 ILE A CA 1
ATOM 2353 C C . ILE A 1 316 ? 5.659 -5.541 -13.661 1.00 95.50 316 ILE A C 1
ATOM 2355 O O . ILE A 1 316 ? 5.856 -6.552 -12.986 1.00 95.50 316 ILE A O 1
ATOM 2359 N N . PRO A 1 317 ? 5.045 -5.625 -14.862 1.00 92.81 317 PRO A N 1
ATOM 2360 C CA . PRO A 1 317 ? 4.560 -6.900 -15.400 1.00 92.81 317 PRO A CA 1
ATOM 2361 C C . PRO A 1 317 ? 5.637 -7.979 -15.584 1.00 92.81 317 PRO A C 1
ATOM 2363 O O . PRO A 1 317 ? 5.320 -9.163 -15.579 1.00 92.81 317 PRO A O 1
ATOM 2366 N N . THR A 1 318 ? 6.909 -7.595 -15.728 1.00 91.00 318 THR A N 1
ATOM 2367 C CA . THR A 1 318 ? 8.041 -8.539 -15.804 1.00 91.00 318 THR A CA 1
ATOM 2368 C C . THR A 1 318 ? 8.431 -9.075 -14.426 1.00 91.00 318 THR A C 1
ATOM 2370 O O . THR A 1 318 ? 8.996 -10.154 -14.325 1.00 91.00 318 THR A O 1
ATOM 2373 N N . ALA A 1 319 ? 8.142 -8.343 -13.351 1.00 86.25 319 ALA A N 1
ATOM 2374 C CA . ALA A 1 319 ? 8.370 -8.815 -11.985 1.00 86.25 319 ALA A CA 1
ATOM 2375 C C . ALA A 1 319 ? 7.245 -9.757 -11.505 1.00 86.25 319 ALA A C 1
ATOM 2377 O O . ALA A 1 319 ? 7.471 -10.639 -10.684 1.00 86.25 319 ALA A O 1
ATOM 2378 N N . ASP A 1 320 ? 6.049 -9.633 -12.089 1.00 74.62 320 ASP A N 1
ATOM 2379 C CA . ASP A 1 320 ? 4.856 -10.452 -11.805 1.00 74.62 320 ASP A CA 1
ATOM 2380 C C . ASP A 1 320 ? 5.012 -11.946 -12.108 1.00 74.62 320 ASP A C 1
ATOM 2382 O O . ASP A 1 320 ? 4.260 -12.776 -11.598 1.00 74.62 320 ASP A O 1
ATOM 2386 N N . VAL A 1 321 ? 5.984 -12.313 -12.946 1.00 56.97 321 VAL A N 1
ATOM 2387 C CA . VAL A 1 321 ? 6.262 -13.720 -13.261 1.00 56.97 321 VAL A CA 1
ATOM 2388 C C . VAL A 1 321 ? 7.101 -14.412 -12.190 1.00 56.97 321 VAL A C 1
ATOM 2390 O O . VAL A 1 321 ? 7.244 -15.627 -12.236 1.00 56.97 321 VAL A O 1
ATOM 2393 N N . ILE A 1 322 ? 7.629 -13.686 -11.200 1.00 56.44 322 ILE A N 1
ATOM 2394 C CA . ILE A 1 322 ? 8.468 -14.262 -10.146 1.00 56.44 322 ILE A CA 1
ATOM 2395 C C . ILE A 1 322 ? 7.573 -14.728 -8.996 1.00 56.44 322 ILE A C 1
ATOM 2397 O O . ILE A 1 322 ? 7.530 -14.138 -7.922 1.00 56.44 322 ILE A O 1
ATOM 2401 N N . PHE A 1 323 ? 6.853 -15.820 -9.226 1.00 53.22 323 PHE A N 1
ATOM 2402 C CA . PHE A 1 323 ? 6.360 -16.663 -8.143 1.00 53.22 323 PHE A CA 1
ATOM 2403 C C . PHE A 1 323 ? 7.250 -17.900 -8.105 1.00 53.22 323 PHE A C 1
ATOM 2405 O O . PHE A 1 323 ? 7.593 -18.468 -9.132 1.00 53.22 323 PHE A O 1
ATOM 2412 N N . ILE A 1 324 ? 7.755 -18.248 -6.933 1.00 47.69 324 ILE A N 1
ATOM 2413 C CA . ILE A 1 324 ? 8.789 -19.273 -6.791 1.00 47.69 324 ILE A CA 1
ATOM 2414 C C . ILE A 1 324 ? 8.113 -20.640 -6.621 1.00 47.69 324 ILE A C 1
ATOM 2416 O O . ILE A 1 324 ? 7.163 -20.748 -5.845 1.00 47.69 324 ILE A O 1
ATOM 2420 N N . ASN A 1 325 ? 8.587 -21.676 -7.332 1.00 35.84 325 ASN A N 1
ATOM 2421 C CA . ASN A 1 325 ? 7.974 -23.009 -7.246 1.00 35.84 325 ASN A CA 1
ATOM 2422 C C . ASN A 1 325 ? 8.442 -23.885 -6.092 1.00 35.84 325 ASN A C 1
ATOM 2424 O O . ASN A 1 325 ? 9.644 -24.031 -5.878 1.00 35.84 325 ASN A O 1
ATOM 2428 N N . ASP A 1 326 ? 7.417 -24.564 -5.579 1.00 35.69 326 ASP A N 1
ATOM 2429 C CA . ASP A 1 326 ? 7.228 -25.913 -5.052 1.00 35.69 326 ASP A CA 1
ATOM 2430 C C . ASP A 1 326 ? 8.011 -26.431 -3.867 1.00 35.69 326 ASP A C 1
ATOM 2432 O O . ASP A 1 326 ? 9.231 -26.368 -3.743 1.00 35.69 326 ASP A O 1
ATOM 2436 N N . ALA A 1 327 ? 7.190 -27.145 -3.104 1.00 30.92 327 ALA A N 1
ATOM 2437 C CA . ALA A 1 327 ? 7.422 -27.789 -1.845 1.00 30.92 327 ALA A CA 1
ATOM 2438 C C . ALA A 1 327 ? 7.632 -26.780 -0.729 1.00 30.92 327 ALA A C 1
ATOM 2440 O O . ALA A 1 327 ? 8.531 -25.943 -0.745 1.00 30.92 327 ALA A O 1
ATOM 2441 N N . GLN A 1 328 ? 6.781 -26.926 0.285 1.00 34.78 328 GLN A N 1
ATOM 2442 C CA . GLN A 1 328 ? 7.136 -26.646 1.661 1.00 34.78 328 GLN A CA 1
ATOM 2443 C C . GLN A 1 328 ? 8.649 -26.628 1.814 1.00 34.78 328 GLN A C 1
ATOM 2445 O O . GLN A 1 328 ? 9.305 -27.660 1.654 1.00 34.78 328 GLN A O 1
ATOM 2450 N N . ILE A 1 329 ? 9.200 -25.466 2.135 1.00 34.41 329 ILE A N 1
ATOM 2451 C CA . ILE A 1 329 ? 10.543 -25.426 2.669 1.00 34.41 329 ILE A CA 1
ATOM 2452 C C . ILE A 1 329 ? 10.403 -26.045 4.063 1.00 34.41 329 ILE A C 1
ATOM 2454 O O . ILE A 1 329 ? 10.276 -25.360 5.078 1.00 34.41 329 ILE A O 1
ATOM 2458 N N . GLN A 1 330 ? 10.367 -27.379 4.096 1.00 25.83 330 GLN A N 1
ATOM 2459 C CA . GLN A 1 330 ? 10.875 -28.145 5.205 1.00 25.83 330 GLN A CA 1
ATOM 2460 C C . GLN A 1 330 ? 12.330 -27.710 5.312 1.00 25.83 330 GLN A C 1
ATOM 2462 O O . GLN A 1 330 ? 13.205 -28.219 4.611 1.00 25.83 330 GLN A O 1
ATOM 2467 N N . VAL A 1 331 ? 12.610 -26.751 6.194 1.00 31.88 331 VAL A N 1
ATOM 2468 C CA . VAL A 1 331 ? 13.963 -26.589 6.728 1.00 31.88 331 VAL A CA 1
ATOM 2469 C C . VAL A 1 331 ? 14.193 -27.783 7.646 1.00 31.88 331 VAL A C 1
ATOM 2471 O O . VAL A 1 331 ? 14.131 -27.700 8.865 1.00 31.88 331 VAL A O 1
ATOM 2474 N N . GLY A 1 332 ? 14.371 -28.942 7.019 1.00 26.88 332 GLY A N 1
ATOM 2475 C CA . GLY A 1 332 ? 14.776 -30.184 7.635 1.00 26.88 332 GLY A CA 1
ATOM 2476 C C . GLY A 1 332 ? 16.291 -30.302 7.536 1.00 26.88 332 GLY A C 1
ATOM 2477 O O . GLY A 1 332 ? 16.844 -30.551 6.469 1.00 26.88 332 GLY A O 1
ATOM 2478 N N . ARG A 1 333 ? 16.960 -30.148 8.681 1.00 24.16 333 ARG A N 1
ATOM 2479 C CA . ARG A 1 333 ? 18.284 -30.699 9.035 1.00 24.16 333 ARG A CA 1
ATOM 2480 C C . ARG A 1 333 ? 19.568 -30.267 8.299 1.00 24.16 333 ARG A C 1
ATOM 2482 O O . ARG A 1 333 ? 20.612 -30.336 8.939 1.00 24.16 333 ARG A O 1
ATOM 2489 N N . ALA A 1 334 ? 19.581 -29.825 7.041 1.00 24.66 334 ALA A N 1
ATOM 2490 C CA . ALA A 1 334 ? 20.850 -29.821 6.281 1.00 2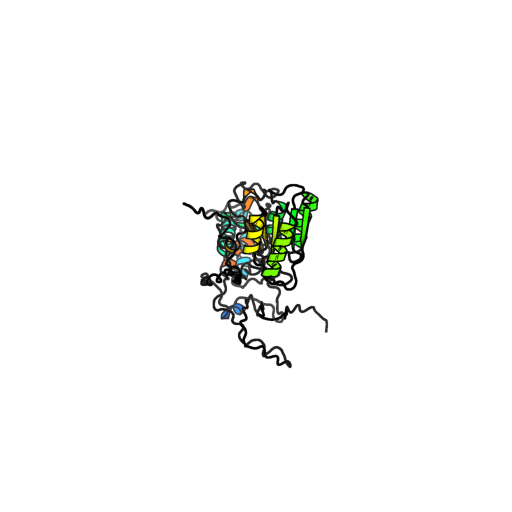4.66 334 ALA A CA 1
ATOM 2491 C C . ALA A 1 334 ? 21.735 -28.551 6.365 1.00 24.66 334 ALA A C 1
ATOM 2493 O O . ALA A 1 334 ? 22.922 -28.626 6.055 1.00 24.66 334 ALA A O 1
ATOM 2494 N N . ILE A 1 335 ? 21.217 -27.384 6.772 1.00 32.31 335 ILE A N 1
ATOM 2495 C CA . ILE A 1 335 ? 21.970 -26.110 6.638 1.00 32.31 335 ILE A CA 1
ATOM 2496 C C . ILE A 1 335 ? 22.763 -25.722 7.904 1.00 32.31 335 ILE A C 1
ATOM 2498 O O . ILE A 1 335 ? 23.709 -24.940 7.826 1.00 32.31 335 ILE A O 1
ATOM 2502 N N . PHE A 1 336 ? 22.481 -26.325 9.062 1.00 27.30 336 PHE A N 1
ATOM 2503 C CA . PHE A 1 336 ? 23.154 -25.959 10.317 1.00 27.30 336 PHE A CA 1
ATOM 2504 C C . PHE A 1 336 ? 24.563 -26.547 10.494 1.00 27.30 336 PHE A C 1
ATOM 2506 O O . PHE A 1 336 ? 25.342 -26.034 11.292 1.00 27.30 336 PHE A O 1
ATOM 2513 N N . THR A 1 337 ? 24.949 -27.585 9.747 1.00 27.03 337 THR A N 1
ATOM 2514 C CA . THR A 1 337 ? 26.187 -28.334 10.042 1.00 27.03 337 THR A CA 1
ATOM 2515 C C . THR A 1 337 ? 27.475 -27.669 9.537 1.00 27.03 337 THR A C 1
ATOM 2517 O O . THR A 1 337 ? 28.555 -28.202 9.770 1.00 27.03 337 THR A O 1
ATOM 2520 N N . ARG A 1 338 ? 27.410 -26.516 8.852 1.00 28.50 338 ARG A N 1
ATOM 2521 C CA . ARG A 1 338 ? 28.606 -25.879 8.257 1.00 28.50 338 ARG A CA 1
ATOM 2522 C C . ARG A 1 338 ? 29.005 -24.521 8.835 1.00 28.50 338 ARG A C 1
ATOM 2524 O O . ARG A 1 338 ? 30.045 -24.013 8.432 1.00 28.50 338 ARG A O 1
ATOM 2531 N N . PHE A 1 339 ? 28.230 -23.953 9.764 1.00 30.72 339 PHE A N 1
ATOM 2532 C CA . PHE A 1 339 ? 28.463 -22.590 10.272 1.00 30.72 339 PHE A CA 1
ATOM 2533 C C . PHE A 1 339 ? 28.803 -22.483 11.763 1.00 30.72 339 PHE A C 1
ATOM 2535 O O . PHE A 1 339 ? 29.147 -21.398 12.219 1.00 30.72 339 PHE A O 1
ATOM 2542 N N . THR A 1 340 ? 28.823 -23.587 12.509 1.00 30.70 340 THR A N 1
ATOM 2543 C CA . THR A 1 340 ? 29.403 -23.619 13.856 1.00 30.70 340 THR A CA 1
ATOM 2544 C C . THR A 1 340 ? 30.541 -24.632 13.897 1.00 30.70 340 THR A C 1
ATOM 2546 O O . THR A 1 340 ? 30.375 -25.812 14.204 1.00 30.70 340 THR A O 1
ATOM 2549 N N . GLY A 1 341 ? 31.756 -24.158 13.616 1.00 29.45 341 GLY A N 1
ATOM 2550 C CA . GLY A 1 341 ? 32.909 -24.744 14.287 1.00 29.45 341 GLY A CA 1
ATOM 2551 C C . GLY A 1 341 ? 32.649 -24.590 15.784 1.00 29.45 341 GLY A C 1
ATOM 2552 O O . GLY A 1 341 ? 32.644 -23.475 16.286 1.00 29.45 341 GLY A O 1
ATOM 2553 N N . THR A 1 342 ? 32.337 -25.696 16.462 1.00 31.05 342 THR A N 1
ATOM 2554 C CA . THR A 1 342 ? 32.041 -25.803 17.904 1.00 31.05 342 THR A CA 1
ATOM 2555 C C . THR A 1 342 ? 30.717 -25.199 18.410 1.00 31.05 342 THR A C 1
ATOM 2557 O O . THR A 1 342 ? 30.710 -24.210 19.124 1.00 31.05 342 THR A O 1
ATOM 2560 N N . ALA A 1 343 ? 29.588 -25.866 18.137 1.00 26.23 343 ALA A N 1
ATOM 2561 C CA . ALA A 1 343 ? 28.493 -26.043 19.110 1.00 26.23 343 ALA A CA 1
ATOM 2562 C C . ALA A 1 343 ? 27.522 -27.132 18.613 1.00 26.23 343 ALA A C 1
ATOM 2564 O O . ALA A 1 343 ? 26.800 -26.936 17.636 1.00 26.23 343 ALA A O 1
ATOM 2565 N N . ARG A 1 344 ? 27.516 -28.302 19.269 1.00 26.09 344 ARG A N 1
ATOM 2566 C CA . ARG A 1 344 ? 26.475 -29.325 19.087 1.00 26.09 344 ARG A CA 1
ATOM 2567 C C . ARG A 1 344 ? 25.285 -28.951 19.968 1.00 26.09 344 ARG A C 1
ATOM 2569 O O . ARG A 1 344 ? 25.299 -29.265 21.153 1.00 26.09 344 ARG A O 1
ATOM 2576 N N . THR A 1 345 ? 24.248 -28.359 19.389 1.00 26.73 345 THR A N 1
ATOM 2577 C CA . THR A 1 345 ? 22.924 -28.311 20.024 1.00 26.73 345 THR A CA 1
ATOM 2578 C C . THR A 1 345 ? 21.941 -28.997 19.086 1.00 26.73 345 THR A C 1
ATOM 2580 O O . THR A 1 345 ? 21.629 -28.501 18.007 1.00 26.73 345 THR A O 1
ATOM 2583 N N . VAL A 1 346 ? 21.544 -30.212 19.460 1.00 24.94 346 VAL A N 1
ATOM 2584 C CA . VAL A 1 346 ? 20.560 -31.028 18.745 1.00 24.94 346 VAL A CA 1
ATOM 2585 C C . VAL A 1 346 ? 19.183 -30.572 19.219 1.00 24.94 346 VAL A C 1
ATOM 2587 O O . VAL A 1 346 ? 18.840 -30.805 20.374 1.00 24.94 346 VAL A O 1
ATOM 2590 N N . PHE A 1 347 ? 18.406 -29.916 18.358 1.00 26.92 347 PHE A N 1
ATOM 2591 C CA . PHE A 1 347 ? 16.988 -29.665 18.627 1.00 26.92 347 PHE A CA 1
ATOM 2592 C C . PHE A 1 347 ? 16.159 -30.856 18.110 1.00 26.92 347 PHE A C 1
ATOM 2594 O O . PHE A 1 347 ? 16.404 -31.302 16.984 1.00 26.92 347 PHE A O 1
ATOM 2601 N N . PRO A 1 348 ? 15.234 -31.416 18.913 1.00 24.86 348 PRO A N 1
ATOM 2602 C CA . PRO A 1 348 ? 14.400 -32.545 18.507 1.00 24.86 348 PRO A CA 1
ATOM 2603 C C . PRO A 1 348 ? 13.365 -32.145 17.441 1.00 24.86 348 PRO A C 1
ATOM 2605 O O . PRO A 1 348 ? 13.000 -30.977 17.317 1.00 24.86 348 PRO A O 1
ATOM 2608 N N . ASP A 1 349 ? 12.920 -33.137 16.666 1.00 27.67 349 ASP A N 1
ATOM 2609 C CA . ASP A 1 349 ? 12.069 -33.015 15.476 1.00 27.67 349 ASP A CA 1
ATOM 2610 C C . ASP A 1 349 ? 10.752 -32.246 15.750 1.00 27.67 349 ASP A C 1
ATOM 2612 O O . ASP A 1 349 ? 9.769 -32.821 16.215 1.00 27.67 349 ASP A O 1
ATOM 2616 N N . GLN A 1 350 ? 10.704 -30.942 15.447 1.00 27.84 350 GLN A N 1
ATOM 2617 C CA . GLN A 1 350 ? 9.472 -30.140 15.447 1.00 27.84 350 GLN A CA 1
ATOM 2618 C C . GLN A 1 350 ? 9.405 -29.258 14.188 1.00 27.84 350 GLN A C 1
ATOM 2620 O O . GLN A 1 350 ? 10.397 -28.672 13.761 1.00 27.84 350 GLN A O 1
ATOM 2625 N N . CYS A 1 351 ? 8.234 -29.232 13.545 1.00 25.95 351 CYS A N 1
ATOM 2626 C CA . CYS A 1 351 ? 7.985 -28.666 12.217 1.00 25.95 351 CYS A CA 1
ATOM 2627 C C . CYS A 1 351 ? 8.355 -27.175 12.089 1.00 25.95 351 CYS A C 1
ATOM 2629 O O . CYS A 1 351 ? 7.625 -26.305 12.561 1.00 25.95 351 CYS A O 1
ATOM 2631 N N . PHE A 1 352 ? 9.419 -26.870 11.346 1.00 29.97 352 PHE A N 1
ATOM 2632 C CA . PHE A 1 352 ? 9.713 -25.520 10.860 1.00 29.97 352 PHE A CA 1
ATOM 2633 C C . PHE A 1 352 ? 8.965 -25.262 9.540 1.00 29.97 352 PHE A C 1
ATOM 2635 O O . PHE A 1 352 ? 9.057 -26.068 8.615 1.00 29.97 352 PHE A O 1
ATOM 2642 N N . ARG A 1 353 ? 8.264 -24.125 9.419 1.00 28.83 353 ARG A N 1
ATOM 2643 C CA . ARG A 1 353 ? 7.875 -23.548 8.119 1.00 28.83 353 ARG A CA 1
ATOM 2644 C C . ARG A 1 353 ? 8.779 -22.349 7.860 1.00 28.83 353 ARG A C 1
ATOM 2646 O O . ARG A 1 353 ? 8.606 -21.321 8.501 1.00 28.83 353 ARG A O 1
ATOM 2653 N N . ALA A 1 354 ? 9.742 -22.472 6.952 1.00 32.03 354 ALA A N 1
ATOM 2654 C CA . ALA A 1 354 ? 10.475 -21.302 6.477 1.00 32.03 354 ALA A CA 1
ATOM 2655 C C . ALA A 1 354 ? 9.873 -20.788 5.173 1.00 32.03 354 ALA A C 1
ATOM 2657 O O . ALA A 1 354 ? 9.361 -21.562 4.368 1.00 32.03 354 ALA A O 1
ATOM 2658 N N . HIS A 1 355 ? 9.992 -19.484 4.955 1.00 31.95 355 HIS A N 1
ATOM 2659 C CA . HIS A 1 355 ? 9.754 -18.864 3.661 1.00 31.95 355 HIS A CA 1
ATOM 2660 C C . HIS A 1 355 ? 11.121 -18.390 3.163 1.00 31.95 355 HIS A C 1
ATOM 2662 O O . HIS A 1 355 ? 11.725 -17.482 3.722 1.00 31.95 355 HIS A O 1
ATOM 2668 N N . VAL A 1 356 ? 11.679 -19.072 2.165 1.00 30.58 356 VAL A N 1
ATOM 2669 C CA . VAL A 1 356 ? 12.941 -18.679 1.534 1.00 30.58 356 VAL A CA 1
ATOM 2670 C C . VAL A 1 356 ? 12.588 -17.562 0.580 1.00 30.58 356 VAL A C 1
ATOM 2672 O O . VAL A 1 356 ? 11.925 -17.798 -0.425 1.00 30.58 356 VAL A O 1
ATOM 2675 N N . VAL A 1 357 ? 13.067 -16.362 0.879 1.00 31.59 357 VAL A N 1
ATOM 2676 C CA . VAL A 1 357 ? 13.114 -15.297 -0.111 1.00 31.59 357 VAL A CA 1
ATOM 2677 C C . VAL A 1 357 ? 14.573 -14.895 -0.280 1.00 31.59 357 VAL A C 1
ATOM 2679 O O . VAL A 1 357 ? 15.192 -14.380 0.640 1.00 31.59 357 VAL A O 1
ATOM 2682 N N . ILE A 1 358 ? 15.095 -15.215 -1.469 1.00 32.53 358 ILE A N 1
ATOM 2683 C CA . ILE A 1 358 ? 16.394 -14.832 -2.044 1.00 32.53 358 ILE A CA 1
ATOM 2684 C C . ILE A 1 358 ? 17.638 -15.292 -1.250 1.00 32.53 358 ILE A C 1
ATOM 2686 O O . ILE A 1 358 ? 18.008 -14.761 -0.212 1.00 32.53 358 ILE A O 1
ATOM 2690 N N . GLY A 1 359 ? 18.378 -16.248 -1.821 1.00 30.81 359 GLY A N 1
ATOM 2691 C CA . GLY A 1 359 ? 19.823 -16.408 -1.588 1.00 30.81 359 GLY A CA 1
ATOM 2692 C C . GLY A 1 359 ? 20.292 -17.080 -0.290 1.00 30.81 359 GLY A C 1
ATOM 2693 O O . GLY A 1 359 ? 21.376 -17.657 -0.311 1.00 30.81 359 GLY A O 1
ATOM 2694 N N . ARG A 1 360 ? 19.514 -17.071 0.801 1.00 32.34 360 ARG A N 1
ATOM 2695 C CA . ARG A 1 360 ? 19.614 -17.961 1.984 1.00 32.34 360 ARG A CA 1
ATOM 2696 C C . ARG A 1 360 ? 18.452 -17.661 2.947 1.00 32.34 360 ARG A C 1
ATOM 2698 O O . ARG A 1 360 ? 17.946 -16.553 2.997 1.00 32.34 360 ARG A O 1
ATOM 2705 N N . VAL A 1 361 ? 18.018 -18.701 3.658 1.00 31.61 361 VAL A N 1
ATOM 2706 C CA . VAL A 1 361 ? 16.782 -18.841 4.456 1.00 31.61 361 VAL A CA 1
ATOM 2707 C C . VAL A 1 361 ? 16.406 -17.615 5.312 1.00 31.61 361 VAL A C 1
ATOM 2709 O O . VAL A 1 361 ? 17.159 -17.248 6.209 1.00 31.61 361 VAL A O 1
ATOM 2712 N N . VAL A 1 362 ? 15.190 -17.077 5.133 1.00 33.03 362 VAL A N 1
ATOM 2713 C CA . VAL A 1 362 ? 14.495 -16.306 6.181 1.00 33.03 362 VAL A CA 1
ATOM 2714 C C . VAL A 1 362 ? 13.735 -17.316 7.045 1.00 33.03 362 VAL A C 1
ATOM 2716 O O . VAL A 1 362 ? 12.826 -18.005 6.578 1.00 33.03 362 VAL A O 1
ATOM 2719 N N . ILE A 1 363 ? 14.168 -17.490 8.295 1.00 32.09 363 ILE A N 1
ATOM 2720 C CA . ILE A 1 363 ? 13.548 -18.433 9.234 1.00 32.09 363 ILE A CA 1
ATOM 2721 C C . ILE A 1 363 ? 12.474 -17.685 10.024 1.00 32.09 363 ILE A C 1
ATOM 2723 O O . ILE A 1 363 ? 12.799 -16.852 10.863 1.00 32.09 363 ILE A O 1
ATOM 2727 N N . PHE A 1 364 ? 11.206 -18.035 9.812 1.00 32.06 364 PHE A N 1
ATOM 2728 C CA . PHE A 1 364 ? 10.138 -17.738 10.764 1.00 32.06 364 PHE A CA 1
ATOM 2729 C C . PHE A 1 364 ? 9.958 -18.971 11.657 1.00 32.06 364 PHE A C 1
ATOM 2731 O O . PHE A 1 364 ? 9.474 -20.012 11.217 1.00 32.06 364 PHE A O 1
ATOM 2738 N N . GLY A 1 365 ? 10.416 -18.898 12.905 1.00 26.12 365 GLY A N 1
ATOM 2739 C CA . GLY A 1 365 ? 10.239 -19.976 13.879 1.00 26.12 365 GLY A CA 1
ATOM 2740 C C . GLY A 1 365 ? 8.986 -19.756 14.724 1.00 26.12 365 GLY A C 1
ATOM 2741 O O . GLY A 1 365 ? 8.859 -18.717 15.364 1.00 26.12 365 GLY A O 1
ATOM 2742 N N . ARG A 1 366 ? 8.086 -20.746 14.783 1.00 26.97 366 ARG A N 1
ATOM 2743 C CA . ARG A 1 366 ? 7.068 -20.861 15.840 1.00 26.97 366 ARG A CA 1
ATOM 2744 C C . ARG A 1 366 ? 7.407 -22.105 16.661 1.00 26.97 366 ARG A C 1
ATOM 2746 O O . ARG A 1 366 ? 7.103 -23.212 16.233 1.00 26.97 366 ARG A O 1
ATOM 2753 N N . CYS A 1 367 ? 8.054 -21.938 17.814 1.00 26.17 367 CYS A N 1
ATOM 2754 C CA . CYS A 1 367 ? 8.213 -23.033 18.771 1.00 26.17 367 CYS A CA 1
ATOM 2755 C C . CYS A 1 367 ? 6.888 -23.230 19.508 1.00 26.17 367 CYS A C 1
ATOM 2757 O O . CYS A 1 367 ? 6.421 -22.342 20.221 1.00 26.17 367 CYS A O 1
ATOM 2759 N N . THR A 1 368 ? 6.262 -24.390 19.344 1.00 30.53 368 THR A N 1
ATOM 2760 C CA . THR A 1 368 ? 5.205 -24.821 20.257 1.00 30.53 368 THR A CA 1
ATOM 2761 C C . THR A 1 368 ? 5.862 -25.258 21.562 1.00 30.53 368 THR A C 1
ATOM 2763 O O . THR A 1 368 ? 6.378 -26.369 21.633 1.00 30.53 368 THR A O 1
ATOM 2766 N N . GLY A 1 369 ? 5.855 -24.401 22.584 1.00 33.16 369 GLY A N 1
ATOM 2767 C CA . GLY A 1 369 ? 6.043 -24.868 23.960 1.00 33.16 369 GLY A CA 1
ATOM 2768 C C . GLY A 1 369 ? 6.806 -23.975 24.931 1.00 33.16 369 GLY A C 1
ATOM 2769 O O . GLY A 1 369 ? 6.512 -24.097 26.104 1.00 33.16 369 GLY A O 1
ATOM 2770 N N . GLU A 1 370 ? 7.715 -23.089 24.507 1.00 26.86 370 GLU A N 1
ATOM 2771 C CA . GLU A 1 370 ? 8.409 -22.107 25.374 1.00 26.86 370 GLU A CA 1
ATOM 2772 C C . GLU A 1 370 ? 9.249 -21.123 24.515 1.00 26.86 370 GLU A C 1
ATOM 2774 O O . GLU A 1 370 ? 9.517 -21.422 23.343 1.00 26.86 370 GLU A O 1
ATOM 2779 N N . PRO A 1 371 ? 9.618 -19.923 25.018 1.00 28.03 371 PRO A N 1
ATOM 2780 C CA . PRO A 1 371 ? 10.069 -18.812 24.185 1.00 28.03 371 PRO A CA 1
ATOM 2781 C C . PRO A 1 371 ? 11.559 -18.923 23.852 1.00 28.03 371 PRO A C 1
ATOM 2783 O O . PRO A 1 371 ? 12.419 -18.755 24.710 1.00 28.03 371 PRO A O 1
ATOM 2786 N N . CYS A 1 372 ? 11.886 -19.129 22.579 1.00 22.88 372 CYS A N 1
ATOM 2787 C CA . CYS A 1 372 ? 13.209 -18.815 22.040 1.00 22.88 372 CYS A CA 1
ATOM 2788 C C . CYS A 1 372 ? 13.033 -18.019 20.744 1.00 22.88 372 CYS A C 1
ATOM 2790 O O . CYS A 1 372 ? 12.896 -18.571 19.655 1.00 22.88 372 CYS A O 1
ATOM 2792 N N . LEU A 1 373 ? 12.997 -16.694 20.896 1.00 26.34 373 LEU A N 1
ATOM 2793 C CA . LEU A 1 373 ? 13.172 -15.728 19.817 1.00 26.34 373 LEU A CA 1
ATOM 2794 C C . LEU A 1 373 ? 14.653 -15.707 19.433 1.00 26.34 373 LEU A C 1
ATOM 2796 O O . LEU A 1 373 ? 15.516 -15.413 20.259 1.00 26.34 373 LEU A O 1
ATOM 2800 N N . THR A 1 374 ? 14.977 -15.984 18.176 1.00 23.62 374 THR A N 1
ATOM 2801 C CA . THR A 1 374 ? 16.291 -15.626 17.634 1.00 23.62 374 THR A CA 1
ATOM 2802 C C . THR A 1 374 ? 16.105 -15.036 16.247 1.00 23.62 374 THR A C 1
ATOM 2804 O O . THR A 1 374 ? 16.078 -15.746 15.248 1.00 23.62 374 THR A O 1
ATOM 2807 N N . TYR A 1 375 ? 15.982 -13.710 16.203 1.00 29.94 375 TYR A N 1
ATOM 2808 C CA . TYR A 1 375 ? 16.349 -12.927 15.031 1.00 29.94 375 TYR A CA 1
ATOM 2809 C C . TYR A 1 375 ? 17.819 -12.555 15.184 1.00 29.94 375 TYR A C 1
ATOM 2811 O O . TYR A 1 375 ? 18.200 -11.887 16.146 1.00 29.94 375 TYR A O 1
ATOM 2819 N N . ALA A 1 376 ? 18.659 -12.987 14.247 1.00 22.39 376 ALA A N 1
ATOM 2820 C CA . ALA A 1 376 ? 20.017 -12.479 14.161 1.00 22.39 376 ALA A CA 1
ATOM 2821 C C . ALA A 1 376 ? 19.981 -11.082 13.523 1.00 22.39 376 ALA A C 1
ATOM 2823 O O . ALA A 1 376 ? 20.123 -10.935 12.313 1.00 22.39 376 ALA A O 1
ATOM 2824 N N . PHE A 1 377 ? 19.818 -10.048 14.348 1.00 24.97 377 PHE A N 1
ATOM 2825 C CA . PHE A 1 377 ? 20.402 -8.748 14.037 1.00 24.97 377 PHE A CA 1
ATOM 2826 C C . PHE A 1 377 ? 21.914 -8.892 14.212 1.00 24.97 377 PHE A C 1
ATOM 2828 O O . PHE A 1 377 ? 22.407 -8.887 15.341 1.00 24.97 377 PHE A O 1
ATOM 2835 N N . ILE A 1 378 ? 22.677 -9.007 13.122 1.00 24.27 378 ILE A N 1
ATOM 2836 C CA . ILE A 1 378 ? 24.124 -8.790 13.218 1.00 24.27 378 ILE A CA 1
ATOM 2837 C C . ILE A 1 378 ? 24.328 -7.277 13.292 1.00 24.27 378 ILE A C 1
ATOM 2839 O O . ILE A 1 378 ? 24.543 -6.590 12.298 1.00 24.27 378 ILE A O 1
ATOM 2843 N N . ARG A 1 379 ? 24.228 -6.740 14.513 1.00 21.88 379 ARG A N 1
ATOM 2844 C CA . ARG A 1 379 ? 24.859 -5.464 14.845 1.00 21.88 379 ARG A CA 1
ATOM 2845 C C . ARG A 1 379 ? 26.346 -5.637 14.562 1.00 21.88 379 ARG A C 1
ATOM 2847 O O . ARG A 1 379 ? 26.978 -6.509 15.150 1.00 21.88 379 ARG A O 1
ATOM 2854 N N . ASN A 1 380 ? 26.885 -4.792 13.690 1.00 23.69 380 ASN A N 1
ATOM 2855 C CA . ASN A 1 380 ? 28.321 -4.622 13.516 1.00 23.69 380 ASN A CA 1
ATOM 2856 C C . ASN A 1 380 ? 28.954 -4.330 14.889 1.00 23.69 380 ASN A C 1
ATOM 2858 O O . ASN A 1 380 ? 28.921 -3.195 15.368 1.00 23.69 380 ASN A O 1
ATOM 2862 N N . GLN A 1 381 ? 29.516 -5.346 15.539 1.00 23.20 381 GLN A N 1
ATOM 2863 C CA . GLN A 1 381 ? 30.609 -5.130 16.469 1.00 23.20 381 GLN A CA 1
ATOM 2864 C C . GLN A 1 381 ? 31.889 -5.281 15.665 1.00 23.20 381 GLN A C 1
ATOM 2866 O O . GLN A 1 381 ? 32.153 -6.328 15.083 1.00 23.20 381 GLN A O 1
ATOM 2871 N N . ARG A 1 382 ? 32.624 -4.169 15.5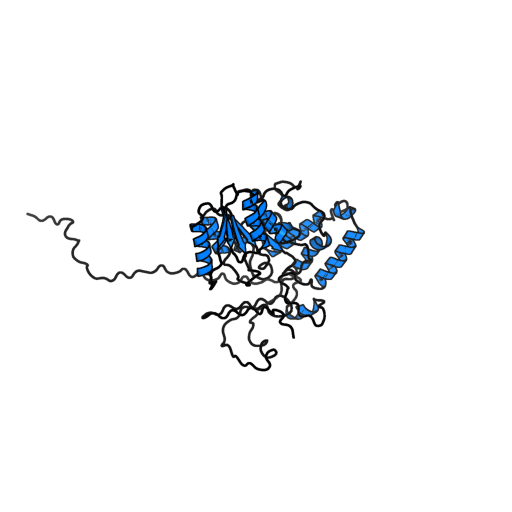89 1.00 26.27 382 ARG A N 1
ATOM 2872 C CA . ARG A 1 382 ? 33.970 -4.102 15.030 1.00 26.27 382 ARG A CA 1
ATOM 2873 C C . ARG A 1 382 ? 34.823 -5.232 15.609 1.00 26.27 382 ARG A C 1
ATOM 2875 O O . ARG A 1 382 ? 34.889 -5.343 16.833 1.00 26.27 382 ARG A O 1
ATOM 2882 N N . VAL A 1 383 ? 35.531 -5.946 14.740 1.00 31.23 383 VAL A N 1
ATOM 2883 C CA . VAL A 1 383 ? 36.903 -6.408 14.983 1.00 31.23 383 VAL A CA 1
ATOM 2884 C C . VAL A 1 383 ? 37.691 -6.131 13.719 1.00 31.23 383 VAL A C 1
ATOM 2886 O O . VAL A 1 383 ? 37.213 -6.563 12.646 1.00 31.23 383 VAL A O 1
#

pLDDT: mean 77.65, std 27.28, range [21.88, 98.94]

Mean predicted aligned error: 12.66 Å

Foldseek 3Di:
DDDDDDPPPVPPPDDDDDPPPPDPPPPPPDPDDPDPPDADPLADAPVCQVVQQDDDPPDDDPVLLVFNAAGPLLVVLLVVLLVVCVVCPVCQQVQVDPPSHHLVVLQLLLLCLVCVLQVHDSQQKHKFQFLLLQLLLCLQQQAVDAAAAEEEEEPLDDVSNLVSNVVCCVPRNHHYYYDYQDPVNDQVSRLVRLLVSCVVRLRAAEYEEEQAGPVARDGHPQLSSQVSCVVSNHAYEYECQVPRLQPPHHPVSNVHQKYKYGCRRLLVQDRRIIMIGGHLVCLQSGDQPPPAPDDSSGSNSSYHDDDGSSSSSSSSSVSSSHRYDDDFPQPPDDPPPPPDPDDDDDDDDDTWGWRDRPDDTDGDDDDPDDDDDDDPPPDDDDD

Secondary structure (DSSP, 8-state):
------TTSSSSS----------------PPPPPPP--PPTTPPBTTTGGGG--PPTT-----TTT-PPPPHHHHHHHHHHHHHHHHHHHHHHTT-SGGG-SHHHHHHHHHHHHHHHHTS-GGGEEEES-HHHHHHHHHHTBTT--TT-EEEEETTS-HHHHHHHHHHHHHH--EEEEEPPPSS--HHHHHHHHHHHHHH-TTEEEEEEESB-TTT-PBP-HHHHHHHHHTTT-EEEEE-TTTTTTS---GGGGT-SEEEEESTTTT-PPSS-EEEEE-GGGGGGBPPPTT--S-TTSGGGGS------HHHHHHHHHHTT-PPB-S-EE--SSSGGGS-TT----------EEB--SSS-B-----SSS-------------

Radius of gyration: 26.3 Å; Cα contacts (8 Å, |Δi|>4): 602; chains: 1; bounding box: 101×54×83 Å

Sequence (383 aa):
MPVKTSRRQLLKSVAGAPALLAAPAAIAETPAAPRPTILRPGSIPVSTLPSHYDVEPGVHNLEAGYWSMMPRVVAEAFARHTADVNRANAVWARNVLPGGEGWYAAARQAQASIARMVGCAPGEIAVTRSGADALQMLITNYKPLKPGEAVIHCDIDYDAMIAAMRWLGTHRGAQVVDFAMPEPATTANILAAYEDVLKRTPNARLLLVTQVSNKTGLVTPVREIVAMARARGVDTIVDIAHGVACLDFQIEDLGADFAGWSVHKWTSAPLGTGAMYIRQSRLADIDIAFGSTAPADDINARVPPGTVNFAAVQTIPTADVIFINDAQIQVGRAIFTRFTGTARTVFPDQCFRAHVVIGRVVIFGRCTGEPCLTYAFIRNQRV

Solvent-accessible surface area (backbone atoms only — not comparable to full-atom values): 22561 Å² total; per-residue (Å²): 137,89,81,88,84,63,96,79,72,86,79,80,84,87,85,87,72,86,80,79,76,77,70,80,77,77,79,74,76,71,76,75,76,79,72,81,84,75,68,49,84,77,37,49,45,64,93,53,45,71,82,41,44,87,72,67,86,96,63,85,81,84,51,41,84,78,46,26,72,45,39,46,74,37,45,54,45,31,53,49,36,43,54,48,50,64,72,47,38,67,48,30,65,68,46,70,38,82,92,62,47,28,43,68,48,34,51,50,48,24,24,42,37,55,14,60,72,35,66,55,58,40,76,27,31,30,76,34,58,23,20,64,56,21,39,43,44,52,62,73,30,38,53,83,69,48,66,70,29,23,37,38,40,50,68,64,38,57,66,74,56,54,50,44,52,51,45,37,28,80,76,49,45,27,40,69,44,77,47,72,77,51,86,75,73,42,72,67,46,45,52,50,51,55,50,48,55,56,64,80,35,81,54,41,42,38,34,55,43,51,36,28,23,90,85,75,65,51,71,51,69,46,38,62,53,40,51,59,34,47,78,68,66,21,45,45,42,34,39,35,46,60,28,56,78,67,51,99,68,41,54,71,70,36,66,56,53,30,35,17,18,35,43,15,13,63,40,22,20,47,74,67,28,13,28,27,38,37,38,74,96,49,47,83,42,41,43,72,22,70,89,40,82,53,56,89,90,42,50,60,12,51,41,60,71,74,93,68,65,60,28,36,45,55,30,33,50,60,18,67,27,62,40,73,52,80,71,82,44,63,72,66,84,75,79,68,83,81,78,52,90,87,67,95,79,86,76,77,98,69,86,49,59,37,54,74,66,72,102,60,75,42,78,56,82,74,71,91,84,66,94,78,88,79,80,87,75,82,70,87,73,90,130

Nearest PDB structures (foldseek):
  3wkr-assembly1_A  TM=7.794E-01  e=1.354E-13  Methanocaldococcus jannaschii DSM 2661
  3wkr-assembly1_B  TM=7.649E-01  e=8.448E-14  Methanocaldococcus jannaschii DSM 2661
  3wks-assembly1_B  TM=7.416E-01  e=1.135E-13  Methanocaldococcus jannaschii DSM 2661
  5x6b-assembly1_I  TM=7.415E-01  e=5.262E-13  Methanocaldococcus jannaschii DSM 2661
  2dr1-assembly1_B  TM=7.230E-01  e=1.068E-12  Pyrococcus horikoshii OT3